Protein 8US1 (pdb70)

InterPro domains:
  IPR000184 Bacterial surface antigen (D15) [PF01103] (278-576)
  IPR010827 POTRA domain, BamA/TamA-like [PF07244] (190-249)
  IPR035243 TamA, POTRA domain 1 [PF17243] (29-101)
  IPR039910 Surface antigen D15-like [PTHR12815] (69-576)

Sequence (543 aa):
GSESQLSVRVTPANAALKANIEAYVGSLGERDEAALQRFRRNAEAQAEKAAQALGYFQAQIDSEVKDGKPPKLTLKVVPGEPVRLRQVNIQVLGEAASLESFRLPSGKQLKPGAKLNQGVYEDAKRLIQNQASRYGFFQGRFSTQRLSIDPRAGIADIDLVYDSGQRYTFGKVSFDGDSIIEEELLRRVPFKAGQPYDSELIAELNQNLQSSGYFEGVRVDAAPTQQAIPVAVRLEARKPRTGVGLGFSTDVGARARFFNWTRHWVNAEGHSLGFFESEISAPRQNVGAWYEIPLDPPLTDKLRFTSGYQFEDLVDTESKLLTLGGEWHSKRPDGWQRVVSLNWREEYKLGDDSGLSSFLPGIGYSLLETDNKVDPSHGYRLQFNVKGAKEGLLADADVLHVDAAKGLTSFAGGHRLLGRLQVGGIATNDYKSIPPSLRFFAGGDQSVRGYDYRTLSPENSDGDKIGGRYIAGSVEYQYPLAERWRLATFVDQGNAFNSLDFPSIKTGVGFGVRWVSPVGPLRLDLAHALDDDGGFRLHFSGPEL

Foldseek 3Di:
DAFEAEAEQEVVDDPQLRVLLDVQLDGLGRDFQVSVVVSQVVSQVSSCVSLVQQFQNPKDWDWDWDPDRHTYIYIYIYRPDGAWEAAEAAEEAAPVNVDDPLDQLDDDQRDGPGRNGPCSLVVRVCSNVVVLVQQALVVKDWPDFDWDFDNVVRYIHTHTYIYSHDFEWAAAEDEEEDFLADVVLLVLQPDDGPHTGGVVSLVVSLVQVVVLLQAPDKDWDWDCDDPHIYIYIYGYGDDQKDDKDWDAWLFFGTKIKDKIWGQADHNQGKIWIKMWMDTPFKTKIKIKIKGQDRNRRQWIKMWMWMWMWGDDQQKTKTDTKIKIWIWHADPQQKIKIKMWMWKMWMQQRNDTAIWIFIIKMKIKHWFFPDDQDTLWIKIWIKMWDWGDPVRGGPWTKIKIKIMWIWHADDPRKMKIKDKIKIAMDIPCVVNDQPVRFAFAEGDRFADLGHHRPQADADPVGGRGGARIMKIKMKIWDDDDVQKIKMWMKMKAGGHHDPVCRPIWIKTWIWMWGQDPRGIKIWIWIWTPDDDTDIDIIIGDGSD

Structure (mmCIF, N/CA/C/O backbone):
data_8US1
#
_entry.id   8US1
#
_cell.length_a   78.710
_cell.length_b   63.843
_cell.length_c   84.010
_cell.angle_alpha   90.000
_cell.angle_beta   108.550
_cell.angle_gamma   90.000
#
_symmetry.space_group_name_H-M   'P 1 21 1'
#
loop_
_entity.id
_entity.type
_entity.pdbx_description
1 polymer 'Translocation and assembly module subunit TamA'
2 non-polymer (HYDROXYETHYLOXY)TRI(ETHYLOXY)OCTANE
3 water water
#
loop_
_atom_site.group_PDB
_atom_site.id
_atom_site.type_symbol
_atom_site.label_atom_id
_atom_site.label_alt_id
_atom_site.label_comp_id
_atom_site.label_asym_id
_atom_site.label_entity_id
_atom_site.label_seq_id
_atom_site.pdbx_PDB_ins_code
_atom_site.Cartn_x
_atom_site.Cartn_y
_atom_site.Cartn_z
_atom_site.occupancy
_atom_site.B_iso_or_equiv
_atom_site.auth_seq_id
_atom_site.auth_comp_id
_atom_site.auth_asym_id
_atom_site.auth_atom_id
_atom_site.pdbx_PDB_model_num
ATOM 1 N N . GLY A 1 3 ? 279.046 5.324 49.231 1.00 104.22 23 GLY A N 1
ATOM 2 C CA . GLY A 1 3 ? 279.031 3.962 49.733 1.00 105.54 23 GLY A CA 1
ATOM 3 C C . GLY A 1 3 ? 279.295 3.935 51.226 1.00 103.02 23 GLY A C 1
ATOM 4 O O . GLY A 1 3 ? 278.391 4.227 52.012 1.00 101.13 23 GLY A O 1
ATOM 5 N N . SER A 1 4 ? 280.518 3.589 51.635 1.00 102.09 24 SER A N 1
ATOM 6 C CA . SER A 1 4 ? 281.607 3.185 50.740 1.00 91.01 24 SER A CA 1
ATOM 7 C C . SER A 1 4 ? 282.544 2.212 51.459 1.00 78.22 24 SER A C 1
ATOM 8 O O . SER A 1 4 ? 283.659 1.971 50.999 1.00 81.33 24 SER A O 1
ATOM 11 N N . GLU A 1 5 ? 282.084 1.661 52.580 1.00 59.26 25 GLU A N 1
ATOM 12 C CA . GLU A 1 5 ? 282.942 0.949 53.535 1.00 52.57 25 GLU A CA 1
ATOM 13 C C . GLU A 1 5 ? 283.759 -0.225 52.969 1.00 53.51 25 GLU A C 1
ATOM 14 O O . GLU A 1 5 ? 283.213 -1.155 52.373 1.00 52.04 25 GLU A O 1
ATOM 20 N N . SER A 1 6 ? 285.072 -0.174 53.195 1.00 47.89 26 SER A N 1
ATOM 21 C CA . SER A 1 6 ? 285.994 -1.215 52.741 1.00 48.86 26 SER A CA 1
ATOM 22 C C . SER A 1 6 ? 285.761 -2.542 53.453 1.00 48.05 26 SER A C 1
ATOM 23 O O . SER A 1 6 ? 285.512 -2.585 54.656 1.00 48.02 26 SER A O 1
ATOM 26 N N . GLN A 1 7 ? 285.875 -3.626 52.697 1.00 45.57 27 GLN A N 1
ATOM 27 C CA . GLN A 1 7 ? 285.497 -4.946 53.176 1.00 47.04 27 GLN A CA 1
ATOM 28 C C . GLN A 1 7 ? 286.642 -5.677 53.866 1.00 46.99 27 GLN A C 1
ATOM 29 O O . GLN A 1 7 ? 287.766 -5.707 53.377 1.00 52.21 27 GLN A O 1
ATOM 35 N N . LEU A 1 8 ? 286.341 -6.262 55.016 1.00 45.92 28 LEU A N 1
ATOM 36 C CA . LEU A 1 8 ? 287.310 -7.036 55.771 1.00 37.33 28 LEU A CA 1
ATOM 37 C C . LEU A 1 8 ? 286.910 -8.499 55.720 1.00 50.05 28 LEU A C 1
ATOM 38 O O . LEU A 1 8 ? 285.795 -8.860 56.097 1.00 57.62 28 LEU A O 1
ATOM 43 N N . SER A 1 9 ? 287.813 -9.345 55.244 1.00 53.51 29 SER A N 1
ATOM 44 C CA . SER A 1 9 ? 287.497 -10.759 55.120 1.00 56.03 29 SER A CA 1
ATOM 45 C C . SER A 1 9 ? 288.469 -11.603 55.933 1.00 49.30 29 SER A C 1
ATOM 46 O O . SER A 1 9 ? 289.676 -11.545 55.721 1.00 52.74 29 SER A O 1
ATOM 49 N N . VAL A 1 10 ? 287.942 -12.381 56.870 1.00 46.38 30 VAL A N 1
ATOM 50 C CA . VAL A 1 10 ? 288.785 -13.219 57.709 1.00 38.84 30 VAL A CA 1
ATOM 51 C C . VAL A 1 10 ? 288.564 -14.694 57.433 1.00 54.77 30 VAL A C 1
ATOM 52 O O . VAL A 1 10 ? 287.487 -15.234 57.696 1.00 56.78 30 VAL A O 1
ATOM 56 N N . ARG A 1 11 ? 289.595 -15.343 56.905 1.00 43.20 31 ARG A N 1
ATOM 57 C CA . ARG A 1 11 ? 289.502 -16.747 56.540 1.00 58.62 31 ARG A CA 1
ATOM 58 C C . ARG A 1 11 ? 290.409 -17.609 57.419 1.00 55.30 31 ARG A C 1
ATOM 59 O O . ARG A 1 11 ? 291.634 -17.486 57.390 1.00 62.17 31 ARG A O 1
ATOM 67 N N . VAL A 1 12 ? 289.788 -18.478 58.206 1.00 46.12 32 VAL A N 1
ATOM 68 C CA . VAL A 1 12 ? 290.509 -19.349 59.124 1.00 49.27 32 VAL A CA 1
ATOM 69 C C . VAL A 1 12 ? 290.515 -20.775 58.593 1.00 59.00 32 VAL A C 1
ATOM 70 O O . VAL A 1 12 ? 289.466 -21.311 58.239 1.00 69.00 32 VAL A O 1
ATOM 74 N N . THR A 1 13 ? 291.690 -21.394 58.536 1.00 63.99 33 THR A N 1
ATOM 75 C CA . THR A 1 13 ? 291.795 -22.747 57.991 1.00 75.44 33 THR A CA 1
ATOM 76 C C . THR A 1 13 ? 292.395 -23.734 58.994 1.00 70.63 33 THR A C 1
ATOM 77 O O . THR A 1 13 ? 293.571 -23.630 59.347 1.00 65.73 33 THR A O 1
ATOM 81 N N . PRO A 1 14 ? 291.584 -24.706 59.449 1.00 71.06 34 PRO A N 1
ATOM 82 C CA . PRO A 1 14 ? 290.172 -24.876 59.075 1.00 70.03 34 PRO A CA 1
ATOM 83 C C . PRO A 1 14 ? 289.239 -23.877 59.755 1.00 64.29 34 PRO A C 1
ATOM 84 O O . PRO A 1 14 ? 289.691 -23.023 60.517 1.00 65.94 34 PRO A O 1
ATOM 88 N N . ALA A 1 15 ? 287.947 -23.994 59.476 1.00 57.11 35 ALA A N 1
ATOM 89 C CA . ALA A 1 15 ? 286.967 -23.029 59.954 1.00 54.14 35 ALA A CA 1
ATOM 90 C C . ALA A 1 15 ? 286.921 -22.962 61.475 1.00 65.71 35 ALA A C 1
ATOM 91 O O . ALA A 1 15 ? 287.016 -23.980 62.158 1.00 79.93 35 ALA A O 1
ATOM 93 N N . ASN A 1 16 ? 286.781 -21.747 61.992 1.00 59.82 36 ASN A N 1
ATOM 94 C CA . ASN A 1 16 ? 286.632 -21.520 63.420 1.00 52.84 36 ASN A CA 1
ATOM 95 C C . ASN A 1 16 ? 285.849 -20.235 63.646 1.00 50.07 36 ASN A C 1
ATOM 96 O O . ASN A 1 16 ? 286.427 -19.146 63.717 1.00 52.23 36 ASN A O 1
ATOM 101 N N . ALA A 1 17 ? 284.531 -20.371 63.756 1.00 46.26 37 ALA A N 1
ATOM 102 C CA . ALA A 1 17 ? 283.644 -19.216 63.806 1.00 52.92 37 ALA A CA 1
ATOM 103 C C . ALA A 1 17 ? 283.968 -18.324 64.993 1.00 56.27 37 ALA A C 1
ATOM 104 O O . ALA A 1 17 ? 283.962 -17.099 64.877 1.00 57.28 37 ALA A O 1
ATOM 106 N N . ALA A 1 18 ? 284.256 -18.946 66.130 1.00 47.88 38 ALA A N 1
ATOM 107 C CA . ALA A 1 18 ? 284.613 -18.205 67.329 1.00 49.34 38 ALA A CA 1
ATOM 108 C C . ALA A 1 18 ? 285.818 -17.296 67.063 1.00 49.03 38 ALA A C 1
ATOM 109 O O . ALA A 1 18 ? 285.734 -16.069 67.192 1.00 54.41 38 ALA A O 1
ATOM 111 N N . LEU A 1 19 ? 286.926 -17.909 66.664 1.00 44.77 39 LEU A N 1
ATOM 112 C CA . LEU A 1 19 ? 288.141 -17.176 66.334 1.00 38.42 39 LEU A CA 1
ATOM 113 C C . LEU A 1 19 ? 287.909 -16.095 65.290 1.00 38.17 39 LEU A C 1
ATOM 114 O O . LEU A 1 19 ? 288.403 -14.979 65.425 1.00 33.87 39 LEU A O 1
ATOM 119 N N . LYS A 1 20 ? 287.156 -16.433 64.249 1.00 40.13 40 LYS A N 1
ATOM 120 C CA . LYS A 1 20 ? 286.856 -15.478 63.189 1.00 42.46 40 LYS A CA 1
ATOM 121 C C . LYS A 1 20 ? 286.153 -14.244 63.740 1.00 38.98 40 LYS A C 1
ATOM 122 O O . LYS A 1 20 ? 286.636 -13.133 63.568 1.00 37.99 40 LYS A O 1
ATOM 128 N N . ALA A 1 21 ? 285.029 -14.446 64.418 1.00 41.77 41 ALA A N 1
ATOM 129 C CA . ALA A 1 21 ? 284.254 -13.334 64.968 1.00 42.77 41 ALA A CA 1
ATOM 130 C C . ALA A 1 21 ? 285.085 -12.514 65.948 1.00 43.17 41 ALA A C 1
ATOM 131 O O . ALA A 1 21 ? 284.954 -11.283 66.012 1.00 42.66 41 ALA A O 1
ATOM 133 N N . ASN A 1 22 ? 285.942 -13.195 66.705 1.00 30.86 42 ASN A N 1
ATOM 134 C CA . ASN A 1 22 ? 286.780 -12.497 67.659 1.00 29.43 42 ASN A CA 1
ATOM 135 C C . ASN A 1 22 ? 287.741 -11.580 66.930 1.00 28.80 42 ASN A C 1
ATOM 136 O O . ASN A 1 22 ? 287.881 -10.410 67.293 1.00 28.68 42 ASN A O 1
ATOM 141 N N . ILE A 1 23 ? 288.389 -12.113 65.895 1.00 28.84 43 ILE A N 1
ATOM 142 C CA . ILE A 1 23 ? 289.309 -11.324 65.082 1.00 28.61 43 ILE A CA 1
ATOM 143 C C . ILE A 1 23 ? 288.584 -10.138 64.459 1.00 44.05 43 ILE A C 1
ATOM 144 O O . ILE A 1 23 ? 289.114 -9.031 64.402 1.00 44.11 43 ILE A O 1
ATOM 149 N N . GLU A 1 24 ? 287.356 -10.371 64.014 1.00 46.19 44 GLU A N 1
ATOM 150 C CA . GLU A 1 24 ? 286.567 -9.324 63.380 1.00 50.36 44 GLU A CA 1
ATOM 151 C C . GLU A 1 24 ? 286.248 -8.211 64.374 1.00 36.25 44 GLU A C 1
ATOM 152 O O . GLU A 1 24 ? 286.303 -7.031 64.025 1.00 35.39 44 GLU A O 1
ATOM 158 N N . ALA A 1 25 ? 285.941 -8.577 65.614 1.00 37.03 45 ALA A N 1
ATOM 159 C CA . ALA A 1 25 ? 285.653 -7.571 66.634 1.00 39.00 45 ALA A CA 1
ATOM 160 C C . ALA A 1 25 ? 286.918 -6.817 67.072 1.00 38.96 45 ALA A C 1
ATOM 161 O O . ALA A 1 25 ? 286.871 -5.613 67.336 1.00 36.26 45 ALA A O 1
ATOM 163 N N . TYR A 1 26 ? 288.044 -7.524 67.144 1.00 33.73 46 TYR A N 1
ATOM 164 C CA . TYR A 1 26 ? 289.303 -6.920 67.589 1.00 38.80 46 TYR A CA 1
ATOM 165 C C . TYR A 1 26 ? 289.897 -5.967 66.549 1.00 34.51 46 TYR A C 1
ATOM 166 O O . TYR A 1 26 ? 290.390 -4.896 66.894 1.00 33.34 46 TYR A O 1
ATOM 175 N N . VAL A 1 27 ? 289.852 -6.370 65.283 1.00 36.65 47 VAL A N 1
ATOM 176 C CA . VAL A 1 27 ? 290.343 -5.555 64.180 1.00 32.44 47 VAL A CA 1
ATOM 177 C C . VAL A 1 27 ? 289.487 -4.311 64.005 1.00 44.91 47 VAL A C 1
ATOM 178 O O . 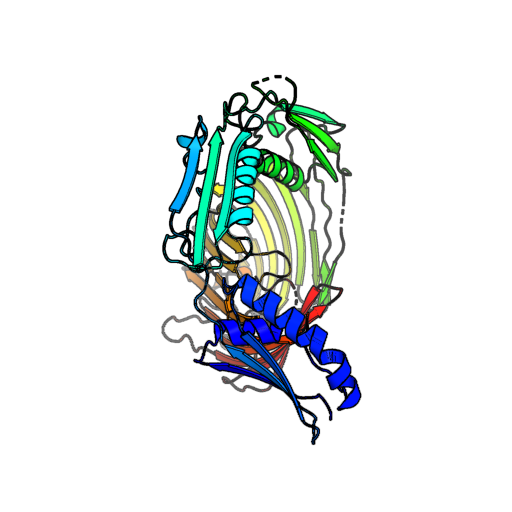VAL A 1 27 ? 289.994 -3.211 63.771 1.00 52.57 47 VAL A O 1
ATOM 182 N N . GLY A 1 28 ? 288.178 -4.500 64.127 1.00 47.74 48 GLY A N 1
ATOM 183 C CA . GLY A 1 28 ? 287.232 -3.408 64.029 1.00 46.09 48 GLY A CA 1
ATOM 184 C C . GLY A 1 28 ? 286.793 -3.163 62.603 1.00 41.47 48 GLY A C 1
ATOM 185 O O . GLY A 1 28 ? 286.926 -4.030 61.744 1.00 50.42 48 GLY A O 1
ATOM 186 N N . SER A 1 29 ? 286.268 -1.970 62.356 1.00 38.16 49 SER A N 1
ATOM 187 C CA . SER A 1 29 ? 285.831 -1.581 61.026 1.00 36.47 49 SER A CA 1
ATOM 188 C C . SER A 1 29 ? 286.977 -0.963 60.239 1.00 42.42 49 SER A C 1
ATOM 189 O O . SER A 1 29 ? 287.726 -0.135 60.762 1.00 40.45 49 SER A O 1
ATOM 192 N N . LEU A 1 30 ? 287.109 -1.365 58.978 1.00 40.91 50 LEU A N 1
ATOM 193 C CA . LEU A 1 30 ? 288.141 -0.814 58.110 1.00 35.08 50 LEU A CA 1
ATOM 194 C C . LEU A 1 30 ? 287.856 0.640 57.766 1.00 38.58 50 LEU A C 1
ATOM 195 O O . LEU A 1 30 ? 288.780 1.434 57.585 1.00 45.14 50 LEU A O 1
ATOM 200 N N . GLY A 1 31 ? 286.575 0.983 57.681 1.00 38.14 51 GLY A N 1
ATOM 201 C CA . GLY A 1 31 ? 286.170 2.330 57.338 1.00 40.02 51 GLY A CA 1
ATOM 202 C C . GLY A 1 31 ? 286.131 2.515 55.836 1.00 49.06 51 GLY A C 1
ATOM 203 O O . GLY A 1 31 ? 285.916 1.562 55.087 1.00 49.25 51 GLY A O 1
ATOM 204 N N . GLU A 1 32 ? 286.338 3.745 55.386 1.00 45.33 52 GLU A N 1
ATOM 205 C CA . GLU A 1 32 ? 286.345 4.027 53.958 1.00 46.19 52 GLU A CA 1
ATOM 206 C C . GLU A 1 32 ? 287.779 4.262 53.483 1.00 44.68 52 GLU A C 1
ATOM 207 O O . GLU A 1 32 ? 288.074 5.238 52.787 1.00 45.61 52 GLU A O 1
ATOM 213 N N . ARG A 1 33 ? 288.663 3.346 53.870 1.00 41.35 53 ARG A N 1
ATOM 214 C CA . ARG A 1 33 ? 290.080 3.400 53.500 1.00 42.92 53 ARG A CA 1
ATOM 215 C C . ARG A 1 33 ? 290.360 2.848 52.095 1.00 41.60 53 ARG A C 1
ATOM 216 O O . ARG A 1 33 ? 289.890 1.762 51.743 1.00 41.38 53 ARG A O 1
ATOM 224 N N . ASP A 1 34 ? 291.140 3.583 51.305 1.00 45.09 54 ASP A N 1
ATOM 225 C CA . ASP A 1 34 ? 291.552 3.093 49.994 1.00 42.00 54 ASP A CA 1
ATOM 226 C C . ASP A 1 34 ? 292.727 2.119 50.123 1.00 46.33 54 ASP A C 1
ATOM 227 O O . ASP A 1 34 ? 293.134 1.783 51.243 1.00 45.17 54 ASP A O 1
ATOM 232 N N . GLU A 1 35 ? 293.279 1.678 48.989 1.00 41.11 55 GLU A N 1
ATOM 233 C CA . GLU A 1 35 ? 294.331 0.659 49.013 1.00 45.02 55 GLU A CA 1
ATOM 234 C C . GLU A 1 35 ? 295.524 1.083 49.859 1.00 47.96 55 GLU A C 1
ATOM 235 O O . GLU A 1 35 ? 295.911 0.349 50.761 1.00 40.37 55 GLU A O 1
ATOM 241 N N . ALA A 1 36 ? 296.101 2.247 49.574 1.00 42.09 56 ALA A N 1
ATOM 242 C CA . ALA A 1 36 ? 297.257 2.714 50.332 1.00 53.17 56 ALA A CA 1
ATOM 243 C C . ALA A 1 36 ? 296.986 2.675 51.836 1.00 46.37 56 ALA A C 1
ATOM 244 O O . ALA A 1 36 ? 297.736 2.077 52.621 1.00 52.22 56 ALA A O 1
ATOM 246 N N . ALA A 1 37 ? 295.858 3.273 52.197 1.00 42.43 57 ALA A N 1
ATOM 247 C CA . ALA A 1 37 ? 295.417 3.371 53.572 1.00 39.60 57 ALA A CA 1
ATOM 248 C C . ALA A 1 37 ? 295.213 1.985 54.177 1.00 38.15 57 ALA A C 1
ATOM 249 O O . ALA A 1 37 ? 295.448 1.785 55.368 1.00 37.68 57 ALA A O 1
ATOM 251 N N . LEU A 1 38 ? 294.762 1.030 53.370 1.00 37.73 58 LEU A N 1
ATOM 252 C CA . LEU A 1 38 ? 294.626 -0.333 53.861 1.00 42.03 58 LEU A CA 1
ATOM 253 C C . LEU A 1 38 ? 296.008 -0.934 54.093 1.00 48.74 58 LEU A C 1
ATOM 254 O O . LEU A 1 38 ? 296.213 -1.724 55.017 1.00 53.09 58 LEU A O 1
ATOM 259 N N . GLN A 1 39 ? 296.958 -0.526 53.263 1.00 39.03 59 GLN A N 1
ATOM 260 C CA . GLN A 1 39 ? 298.318 -1.037 53.325 1.00 40.51 59 GLN A CA 1
ATOM 261 C C . GLN A 1 39 ? 299.005 -0.555 54.594 1.00 40.69 59 GLN A C 1
ATOM 262 O O . GLN A 1 39 ? 299.725 -1.318 55.236 1.00 49.73 59 GLN A O 1
ATOM 268 N N . ARG A 1 40 ? 298.774 0.698 54.970 1.00 40.71 60 ARG A N 1
ATOM 269 C CA . ARG A 1 40 ? 299.320 1.189 56.229 1.00 41.32 60 ARG A CA 1
ATOM 270 C C . ARG A 1 40 ? 298.686 0.469 57.411 1.00 56.27 60 ARG A C 1
ATOM 271 O O . ARG A 1 40 ? 299.295 0.340 58.472 1.00 61.01 60 ARG A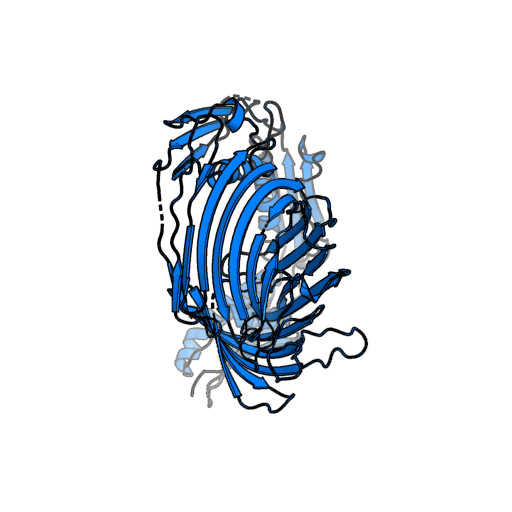 O 1
ATOM 279 N N . PHE A 1 41 ? 297.450 0.021 57.220 1.00 43.55 61 PHE A N 1
ATOM 280 C CA . PHE A 1 41 ? 296.646 -0.551 58.292 1.00 47.17 61 PHE A CA 1
ATOM 281 C C . PHE A 1 41 ? 296.981 -2.016 58.577 1.00 49.73 61 PHE A C 1
ATOM 282 O O . PHE A 1 41 ? 296.553 -2.565 59.589 1.00 51.20 61 PHE A O 1
ATOM 290 N N . ARG A 1 42 ? 297.752 -2.644 57.694 1.00 45.92 62 ARG A N 1
ATOM 291 C CA . ARG A 1 42 ? 297.984 -4.087 57.773 1.00 47.83 62 ARG A CA 1
ATOM 292 C C . ARG A 1 42 ? 298.658 -4.544 59.062 1.00 48.85 62 ARG A C 1
ATOM 293 O O . ARG A 1 42 ? 298.289 -5.575 59.626 1.00 51.78 62 ARG A O 1
ATOM 301 N N . ARG A 1 43 ? 299.644 -3.789 59.529 1.00 50.62 63 ARG A N 1
ATOM 302 C CA . ARG A 1 43 ? 300.380 -4.208 60.711 1.00 50.51 63 ARG A CA 1
ATOM 303 C C . ARG A 1 43 ? 299.455 -4.138 61.926 1.00 55.79 63 ARG A C 1
ATOM 304 O O . ARG A 1 43 ? 299.492 -5.010 62.799 1.00 55.40 63 ARG A O 1
ATOM 312 N N . ASN A 1 44 ? 298.596 -3.123 61.958 1.00 54.21 64 ASN A N 1
ATOM 313 C CA . ASN A 1 44 ? 297.603 -3.014 63.013 1.00 50.24 64 ASN A CA 1
ATOM 314 C C . ASN A 1 44 ? 296.636 -4.190 62.952 1.00 40.30 64 ASN A C 1
ATOM 315 O O . ASN A 1 44 ? 296.260 -4.748 63.977 1.00 36.95 64 ASN A O 1
ATOM 320 N N . ALA A 1 45 ? 296.251 -4.561 61.734 1.00 40.30 65 ALA A N 1
ATOM 321 C CA . ALA A 1 45 ? 295.298 -5.640 61.509 1.00 39.78 65 ALA A CA 1
ATOM 322 C C . ALA A 1 45 ? 295.837 -6.973 62.008 1.00 40.39 65 ALA A C 1
ATOM 323 O O . ALA A 1 45 ? 295.138 -7.697 62.726 1.00 38.01 65 ALA A O 1
ATOM 325 N N . GLU A 1 46 ? 297.072 -7.293 61.626 1.00 34.12 66 GLU A N 1
ATOM 326 C CA . GLU A 1 46 ? 297.721 -8.519 62.082 1.00 33.34 66 GLU A CA 1
ATOM 327 C C . GLU A 1 46 ? 297.951 -8.493 63.593 1.00 39.55 66 GLU A C 1
ATOM 328 O O . GLU A 1 46 ? 297.791 -9.517 64.266 1.00 38.59 66 GLU A O 1
ATOM 334 N N . ALA A 1 47 ? 298.318 -7.330 64.128 1.00 33.36 67 ALA A N 1
ATOM 335 C CA . ALA A 1 47 ? 298.509 -7.195 65.576 1.00 36.06 67 ALA A CA 1
ATOM 336 C C . ALA A 1 47 ? 297.227 -7.525 66.347 1.00 32.80 67 ALA A C 1
ATOM 337 O O . ALA A 1 47 ? 297.208 -8.386 67.234 1.00 32.96 67 ALA A O 1
ATOM 339 N N . GLN A 1 48 ? 296.162 -6.819 65.991 1.00 32.56 68 GLN A N 1
ATOM 340 C CA . GLN A 1 48 ? 294.844 -7.035 66.561 1.00 36.61 68 GLN A CA 1
ATOM 341 C C . GLN A 1 48 ? 294.403 -8.491 66.425 1.00 35.79 68 GLN A C 1
ATOM 342 O O . GLN A 1 48 ? 293.944 -9.103 67.395 1.00 28.14 68 GLN A O 1
ATOM 348 N N . ALA A 1 49 ? 294.564 -9.050 65.232 1.00 28.94 69 ALA A N 1
ATOM 349 C CA . ALA A 1 49 ? 294.215 -10.444 65.011 1.00 28.78 69 ALA A CA 1
ATOM 350 C C . ALA A 1 49 ? 294.979 -11.355 65.969 1.00 42.88 69 ALA A C 1
ATOM 351 O O . ALA A 1 49 ? 294.420 -12.323 66.486 1.00 31.53 69 ALA A O 1
ATOM 353 N N . GLU A 1 50 ? 296.249 -11.029 66.205 1.00 29.90 70 GLU A N 1
ATOM 354 C CA . GLU A 1 50 ? 296.948 -11.965 67.077 1.00 30.41 70 GLU A CA 1
ATOM 355 C C . GLU A 1 50 ? 296.592 -11.738 68.530 1.00 30.87 70 GLU A C 1
ATOM 356 O O . GLU A 1 50 ? 296.352 -12.690 69.270 1.00 29.17 70 GLU A O 1
ATOM 362 N N . LYS A 1 51 ? 296.233 -10.535 68.964 1.00 29.31 71 LYS A N 1
ATOM 363 C CA . LYS A 1 51 ? 295.645 -10.359 70.285 1.00 28.83 71 LYS A CA 1
ATOM 364 C C . LYS A 1 51 ? 294.381 -11.214 70.417 1.00 37.01 71 LYS A C 1
ATOM 365 O O . LYS A 1 51 ? 294.202 -11.944 71.403 1.00 35.99 71 LYS A O 1
ATOM 371 N N . ALA A 1 52 ? 293.530 -11.144 69.398 1.00 30.58 72 ALA A N 1
ATOM 372 C CA . ALA A 1 52 ? 292.268 -11.871 69.379 1.00 32.32 72 ALA A CA 1
ATOM 373 C C . ALA A 1 52 ? 292.486 -13.369 69.459 1.00 28.97 72 ALA A C 1
ATOM 374 O O . ALA A 1 52 ? 291.732 -14.079 70.122 1.00 35.96 72 ALA A O 1
ATOM 376 N N . ALA A 1 53 ? 293.521 -13.845 68.780 1.00 27.39 73 ALA A N 1
ATOM 377 C CA . ALA A 1 53 ? 293.886 -15.252 68.842 1.00 30.24 73 ALA A CA 1
ATOM 378 C C . ALA A 1 53 ? 294.347 -15.626 70.245 1.00 35.62 73 ALA A C 1
ATOM 379 O O . ALA A 1 53 ? 293.940 -16.650 70.795 1.00 28.79 73 ALA A O 1
ATOM 381 N N . GLN A 1 54 ? 295.194 -14.777 70.818 1.00 36.62 74 GLN A N 1
ATOM 382 C CA . GLN A 1 54 ? 295.744 -15.017 72.143 1.00 35.17 74 GLN A CA 1
ATOM 383 C C . GLN A 1 54 ? 294.662 -15.050 73.211 1.00 44.74 74 GLN A C 1
ATOM 384 O O . GLN A 1 54 ? 294.798 -15.754 74.211 1.00 49.61 74 GLN A O 1
ATOM 390 N N . ALA A 1 55 ? 293.589 -14.292 73.011 1.00 48.06 75 ALA A N 1
ATOM 391 C CA . ALA A 1 55 ? 292.515 -14.271 73.998 1.00 26.40 75 ALA A CA 1
ATOM 392 C C . ALA A 1 55 ? 291.728 -15.585 74.012 1.00 35.94 75 ALA A C 1
ATOM 393 O O . ALA A 1 55 ? 291.038 -15.889 74.985 1.00 35.91 75 ALA A O 1
ATOM 395 N N . LEU A 1 56 ? 291.835 -16.369 72.942 1.00 26.32 76 LEU A N 1
ATOM 396 C CA . LEU A 1 56 ? 291.093 -17.623 72.860 1.00 26.67 76 LEU A CA 1
ATOM 397 C C . LEU A 1 56 ? 292.003 -18.827 73.047 1.00 31.42 76 LEU A C 1
ATOM 398 O O . LEU A 1 56 ? 291.577 -19.966 72.887 1.00 34.97 76 LEU A O 1
ATOM 403 N N . GLY A 1 57 ? 293.260 -18.570 73.379 1.00 31.32 77 GLY A N 1
ATOM 404 C CA . GLY A 1 57 ? 294.193 -19.640 73.678 1.00 33.44 77 GLY A CA 1
ATOM 405 C C . GLY A 1 57 ? 295.172 -20.007 72.576 1.00 33.99 77 GLY A C 1
ATOM 406 O O . GLY A 1 57 ? 296.072 -20.811 72.797 1.00 35.32 77 GLY A O 1
ATOM 407 N N . TYR A 1 58 ? 295.004 -19.435 71.390 1.00 39.16 78 TYR A N 1
ATOM 408 C CA . TYR A 1 58 ? 295.903 -19.747 70.287 1.00 40.13 78 TYR A CA 1
ATOM 409 C C . TYR A 1 58 ? 297.126 -18.841 70.327 1.00 43.72 78 TYR A C 1
ATOM 410 O O . TYR A 1 58 ? 297.046 -17.655 70.022 1.00 52.60 78 TYR A O 1
ATOM 419 N N . PHE A 1 59 ? 298.263 -19.407 70.705 1.00 35.44 79 PHE A N 1
ATOM 420 C CA . PHE A 1 59 ? 299.494 -18.630 70.808 1.00 43.94 79 PHE A CA 1
ATOM 421 C C . PHE A 1 59 ? 300.461 -18.907 69.659 1.00 52.40 79 PHE A C 1
ATOM 422 O O . PHE A 1 59 ? 301.515 -18.285 69.565 1.00 56.35 79 PHE A O 1
ATOM 430 N N . GLN A 1 60 ? 300.095 -19.845 68.791 1.00 57.99 80 GLN A N 1
ATOM 431 C CA . GLN A 1 60 ? 300.907 -20.195 67.632 1.00 57.14 80 GLN A CA 1
ATOM 432 C C . GLN A 1 60 ? 300.125 -20.000 66.341 1.00 50.14 80 GLN A C 1
ATOM 433 O O . GLN A 1 60 ? 300.233 -20.796 65.407 1.00 54.08 80 GLN A O 1
ATOM 439 N N . ALA A 1 61 ? 299.323 -18.946 66.296 1.00 41.41 81 ALA A N 1
ATOM 440 C CA . ALA A 1 61 ? 298.548 -18.655 65.103 1.00 43.47 81 ALA A CA 1
ATOM 441 C C . ALA A 1 61 ? 299.410 -17.979 64.049 1.00 57.34 81 ALA A C 1
ATOM 442 O O . ALA A 1 61 ? 300.026 -16.945 64.306 1.00 66.39 81 ALA A O 1
ATOM 444 N N . GLN A 1 62 ? 299.461 -18.572 62.865 1.00 59.59 82 GLN A N 1
ATOM 445 C CA . GLN A 1 62 ? 300.067 -17.979 61.683 1.00 59.85 82 GLN A CA 1
ATOM 446 C C . GLN A 1 62 ? 299.126 -16.927 61.110 1.00 53.65 82 GLN A C 1
ATOM 447 O O . GLN A 1 62 ? 298.006 -17.242 60.710 1.00 53.31 82 GLN A O 1
ATOM 453 N N . ILE A 1 63 ? 299.500 -15.652 61.120 1.00 49.80 83 ILE A N 1
ATOM 454 C CA . ILE A 1 63 ? 298.633 -14.599 60.602 1.00 43.70 83 ILE A CA 1
ATOM 455 C C . ILE A 1 63 ? 299.253 -13.792 59.470 1.00 44.07 83 ILE A C 1
ATOM 456 O O . ILE A 1 63 ? 300.273 -13.131 59.654 1.00 53.56 83 ILE A O 1
ATOM 461 N N . ASP A 1 64 ? 298.612 -13.820 58.309 1.00 45.37 84 ASP A N 1
ATOM 462 C CA . ASP A 1 64 ? 299.086 -13.068 57.149 1.00 53.50 84 ASP A CA 1
ATOM 463 C C . ASP A 1 64 ? 297.976 -12.174 56.590 1.00 47.93 84 ASP A C 1
ATOM 464 O O . ASP A 1 64 ? 296.802 -12.410 56.860 1.00 49.48 84 ASP A O 1
ATOM 469 N N . SER A 1 65 ? 298.338 -11.146 55.824 1.00 48.30 85 SER A N 1
ATOM 470 C CA . SER A 1 65 ? 297.341 -10.197 55.322 1.00 48.17 85 SER A CA 1
ATOM 471 C C . SER A 1 65 ? 297.536 -9.821 53.853 1.00 55.49 85 SER A C 1
ATOM 472 O O . SER A 1 65 ? 298.628 -9.427 53.437 1.00 59.47 85 SER A O 1
ATOM 475 N N . GLU A 1 66 ? 296.461 -9.938 53.078 1.00 58.19 86 GLU A N 1
ATOM 476 C CA . GLU A 1 66 ? 296.386 -9.549 51.673 1.00 59.23 86 GLU A CA 1
ATOM 477 C C . GLU A 1 66 ? 295.621 -8.244 51.504 1.00 49.73 86 GLU A C 1
ATOM 478 O O . GLU A 1 66 ? 294.699 -7.963 52.256 1.00 58.46 86 GLU A O 1
ATOM 484 N N . VAL A 1 67 ? 296.015 -7.395 50.563 1.00 49.17 87 VAL A N 1
ATOM 485 C CA . VAL A 1 67 ? 295.210 -6.232 50.211 1.00 42.51 87 VAL A CA 1
ATOM 486 C C . VAL A 1 67 ? 294.878 -6.247 48.724 1.00 59.51 87 VAL A C 1
ATOM 487 O O . VAL A 1 67 ? 295.757 -6.432 47.876 1.00 65.39 87 VAL A O 1
ATOM 491 N N . LYS A 1 68 ? 293.597 -6.070 48.423 1.00 56.48 88 LYS A N 1
ATOM 492 C CA . LYS A 1 68 ? 293.115 -6.091 47.052 1.00 56.13 88 LYS A CA 1
ATOM 493 C C . LYS A 1 68 ? 292.232 -4.883 46.779 1.00 65.32 88 LYS A C 1
ATOM 494 O O . LYS A 1 68 ? 291.180 -4.723 47.396 1.00 75.61 88 LYS A O 1
ATOM 500 N N . ASP A 1 69 ? 292.660 -4.031 45.854 1.00 60.52 89 ASP A N 1
ATOM 501 C CA . ASP A 1 69 ? 291.858 -2.874 45.480 1.00 54.88 89 ASP A CA 1
ATOM 502 C C . ASP A 1 69 ? 290.625 -3.343 44.724 1.00 52.70 89 ASP A C 1
ATOM 503 O O . ASP A 1 69 ? 290.647 -4.402 44.102 1.00 55.10 89 ASP A O 1
ATOM 508 N N . GLY A 1 70 ? 289.549 -2.563 44.799 1.00 50.89 90 GLY A N 1
ATOM 509 C CA . GLY A 1 70 ? 288.299 -2.911 44.152 1.00 50.35 90 GLY A CA 1
ATOM 510 C C . GLY A 1 70 ? 287.177 -1.975 44.547 1.00 56.59 90 GLY A C 1
ATOM 511 O O . GLY A 1 70 ? 287.425 -0.844 44.964 1.00 56.96 90 GLY A O 1
ATOM 512 N N . LYS A 1 71 ? 285.941 -2.455 44.428 1.00 57.97 91 LYS A N 1
ATOM 513 C CA . LYS A 1 71 ? 284.763 -1.653 44.743 1.00 58.04 91 LYS A CA 1
ATOM 514 C C . LYS A 1 71 ? 283.803 -2.377 45.679 1.00 58.71 91 LYS A C 1
ATOM 515 O O . LYS A 1 71 ? 282.844 -3.005 45.230 1.00 61.98 91 LYS A O 1
ATOM 521 N N . PRO A 1 72 ? 284.042 -2.275 46.989 1.00 50.15 92 PRO A N 1
ATOM 522 C CA . PRO A 1 72 ? 285.111 -1.505 47.623 1.00 52.48 92 PRO A CA 1
ATOM 523 C C . PRO A 1 72 ? 286.410 -2.300 47.737 1.00 50.90 92 PRO A C 1
ATOM 524 O O . PRO A 1 72 ? 286.434 -3.481 47.383 1.00 53.72 92 PRO A O 1
ATOM 528 N N . PRO A 1 73 ? 287.486 -1.657 48.215 1.00 46.59 93 PRO A N 1
ATOM 529 C CA . PRO A 1 73 ? 288.723 -2.371 48.537 1.00 47.67 93 PRO A CA 1
ATOM 530 C C . PRO A 1 73 ? 288.512 -3.438 49.610 1.00 49.17 93 PRO A C 1
ATOM 531 O O . PRO A 1 73 ? 287.523 -3.395 50.347 1.00 41.38 93 PRO A O 1
ATOM 535 N N . LYS A 1 74 ? 289.453 -4.373 49.697 1.00 46.02 94 LYS A N 1
ATOM 536 C CA . LYS A 1 74 ? 289.337 -5.513 50.591 1.00 43.63 94 LYS A CA 1
ATOM 537 C C . LYS A 1 74 ? 290.669 -5.844 51.256 1.00 54.75 94 LYS A C 1
ATOM 538 O O . LYS A 1 74 ? 291.677 -6.073 50.581 1.00 57.12 94 LYS A O 1
ATOM 544 N N . LEU A 1 75 ? 290.665 -5.854 52.586 1.00 54.18 95 LEU A N 1
ATOM 545 C CA . LEU A 1 75 ? 291.802 -6.335 53.362 1.00 36.85 95 LEU A CA 1
ATOM 546 C C . LEU A 1 75 ? 291.457 -7.718 53.878 1.00 36.97 95 LEU A C 1
ATOM 547 O O . LEU A 1 75 ? 290.600 -7.868 54.739 1.00 50.99 95 LEU A O 1
ATOM 552 N N . THR A 1 76 ? 292.113 -8.731 53.334 1.00 38.49 96 THR A N 1
ATOM 553 C CA . THR A 1 76 ? 291.861 -10.103 53.742 1.00 49.06 96 THR A CA 1
ATOM 554 C C . THR A 1 76 ? 292.860 -10.541 54.804 1.00 39.33 96 THR A C 1
ATOM 555 O O . THR A 1 76 ? 294.065 -10.343 54.652 1.00 39.02 96 THR A O 1
ATOM 559 N N . LEU A 1 77 ? 292.360 -11.130 55.881 1.00 36.98 97 LEU A N 1
ATOM 560 C CA . LEU A 1 77 ? 293.237 -11.761 56.855 1.00 37.48 97 LEU A CA 1
ATOM 561 C C . LEU A 1 77 ? 293.177 -13.265 56.698 1.00 48.29 97 LEU A C 1
ATOM 562 O O . LEU A 1 77 ? 292.105 -13.867 56.760 1.00 57.20 97 LEU A O 1
ATOM 567 N N . LYS A 1 78 ? 294.336 -13.863 56.471 1.00 53.41 98 LYS A N 1
ATOM 568 C CA . LYS A 1 78 ? 294.321 -15.314 56.483 1.00 62.50 98 LYS A CA 1
ATOM 569 C C . LYS A 1 78 ? 295.092 -15.794 57.709 1.00 61.61 98 LYS A C 1
ATOM 570 O O . LYS A 1 78 ? 296.204 -15.330 57.969 1.00 61.86 98 LYS A O 1
ATOM 576 N N . VAL A 1 79 ? 294.495 -16.798 58.342 1.00 41.07 99 VAL A N 1
ATOM 577 C CA . VAL A 1 79 ? 295.031 -17.252 59.618 1.00 47.91 99 VAL A CA 1
ATOM 578 C C . VAL A 1 79 ? 294.922 -18.762 59.828 1.00 48.40 99 VAL A C 1
ATOM 579 O O . VAL A 1 79 ? 293.856 -19.361 59.650 1.00 50.00 99 VAL A O 1
ATOM 583 N N . VAL A 1 80 ? 296.055 -19.364 60.187 1.00 46.46 100 VAL A N 1
ATOM 584 C CA . VAL A 1 80 ? 296.109 -20.758 60.618 1.00 54.84 100 VAL A CA 1
ATOM 585 C C . VAL A 1 80 ? 296.228 -20.790 62.130 1.00 42.89 100 VAL A C 1
ATOM 586 O O . VAL A 1 80 ? 297.273 -20.434 62.674 1.00 42.64 100 VAL A O 1
ATOM 590 N N . PRO A 1 81 ? 295.165 -21.237 62.810 1.00 52.76 101 PRO A N 1
ATOM 591 C CA . PRO A 1 81 ? 295.056 -21.107 64.267 1.00 44.14 101 PRO A CA 1
ATOM 592 C C . PRO A 1 81 ? 296.197 -21.799 64.984 1.00 51.01 101 PRO A C 1
ATOM 593 O O . PRO A 1 81 ? 296.833 -21.202 65.850 1.00 52.85 101 PRO A O 1
ATOM 597 N N . GLY A 1 82 ? 296.456 -23.047 64.605 1.00 57.57 102 GLY A N 1
ATOM 598 C CA . GLY A 1 82 ? 297.390 -23.888 65.328 1.00 57.82 102 GLY A CA 1
ATOM 599 C C . GLY A 1 82 ? 296.695 -24.407 66.567 1.00 54.99 102 GLY A C 1
ATOM 600 O O . GLY A 1 82 ? 295.643 -23.903 66.949 1.00 55.41 102 GLY A O 1
ATOM 601 N N . GLU A 1 83 ? 297.260 -25.418 67.207 1.00 57.99 103 GLU A N 1
ATOM 602 C CA . GLU A 1 83 ? 296.546 -25.900 68.373 1.00 63.60 103 GLU A CA 1
ATOM 603 C C . GLU A 1 83 ? 296.796 -24.969 69.548 1.00 49.96 103 GLU A C 1
ATOM 604 O O . GLU A 1 83 ? 297.923 -24.546 69.793 1.00 47.75 103 GLU A O 1
ATOM 610 N N . PRO A 1 84 ? 295.705 -24.699 70.274 1.00 40.32 104 PRO A N 1
ATOM 611 C CA . PRO A 1 84 ? 295.676 -23.710 71.354 1.00 46.82 104 PRO A CA 1
ATOM 612 C C . PRO A 1 84 ? 296.236 -24.228 72.680 1.00 39.19 104 PRO A C 1
ATOM 613 O O . PRO A 1 84 ? 296.551 -25.412 72.819 1.00 30.43 104 PRO A O 1
ATOM 617 N N . VAL A 1 85 ? 296.345 -23.331 73.650 1.00 29.21 105 VAL A N 1
ATOM 618 C CA . VAL A 1 85 ? 296.798 -23.692 74.977 1.00 27.54 105 VAL A CA 1
ATOM 619 C C . VAL A 1 85 ? 295.626 -24.186 75.820 1.00 34.19 105 VAL A C 1
ATOM 620 O O . VAL A 1 85 ? 294.592 -23.518 75.915 1.00 30.93 105 VAL A O 1
ATOM 624 N N . ARG A 1 86 ? 295.783 -25.364 76.414 1.00 30.06 106 ARG A N 1
ATOM 625 C CA . ARG A 1 86 ? 294.730 -25.926 77.238 1.00 33.79 106 ARG A CA 1
ATOM 626 C C . ARG A 1 86 ? 295.201 -26.135 78.671 1.00 41.09 106 ARG A C 1
ATOM 627 O O . ARG A 1 86 ? 296.353 -26.524 78.918 1.00 41.01 106 ARG A O 1
ATOM 635 N N . LEU A 1 87 ? 294.293 -25.868 79.607 1.00 36.80 107 LEU A N 1
ATOM 636 C CA . LEU A 1 87 ? 294.729 -26.162 80.962 1.00 34.22 107 LEU A CA 1
ATOM 637 C C . LEU A 1 87 ? 294.802 -27.672 81.139 1.00 34.82 107 LEU A C 1
ATOM 638 O O . LEU A 1 87 ? 293.819 -28.377 80.882 1.00 35.05 107 LEU A O 1
ATOM 643 N N . ARG A 1 88 ? 295.943 -27.997 81.746 1.00 24.44 108 ARG A N 1
ATOM 644 C CA . ARG A 1 88 ? 296.226 -29.361 82.186 1.00 29.34 108 ARG A CA 1
ATOM 645 C C . ARG A 1 88 ? 295.935 -29.489 83.681 1.00 34.97 108 ARG A C 1
ATOM 646 O O . ARG A 1 88 ? 294.949 -30.095 84.082 1.00 40.50 108 ARG A O 1
ATOM 654 N N . GLN A 1 89 ? 296.800 -28.904 84.501 1.00 35.11 109 GLN A N 1
ATOM 655 C CA . GLN A 1 89 ? 296.591 -28.882 85.942 1.00 39.86 109 GLN A CA 1
ATOM 656 C C . GLN A 1 89 ? 295.860 -27.612 86.353 1.00 36.01 109 GLN A C 1
ATOM 657 O O . GLN A 1 89 ? 296.224 -26.506 85.950 1.00 31.44 109 GLN A O 1
ATOM 663 N N . VAL A 1 90 ? 294.813 -27.776 87.147 1.00 36.17 110 VAL A N 1
ATOM 664 C CA . VAL A 1 90 ? 294.140 -26.633 87.731 1.00 37.49 110 VAL A CA 1
ATOM 665 C C . VAL A 1 90 ? 293.869 -26.923 89.200 1.00 34.74 110 VAL A C 1
ATOM 666 O O . VAL A 1 90 ? 293.088 -27.802 89.558 1.00 34.09 110 VAL A O 1
ATOM 670 N N . ASN A 1 91 ? 294.565 -26.190 90.050 1.00 36.23 111 ASN A N 1
ATOM 671 C CA . ASN A 1 91 ? 294.448 -26.367 91.476 1.00 40.93 111 ASN A CA 1
ATOM 672 C C . ASN A 1 91 ? 294.003 -25.065 92.110 1.00 44.32 111 ASN A C 1
ATOM 673 O O . ASN A 1 91 ? 294.799 -24.148 92.298 1.00 49.97 111 ASN A O 1
ATOM 678 N N . ILE A 1 92 ? 292.717 -24.980 92.414 1.00 44.65 112 ILE A N 1
ATOM 679 C CA . ILE A 1 92 ? 292.182 -23.820 93.097 1.00 37.57 112 ILE A CA 1
ATOM 680 C C . ILE A 1 92 ? 291.660 -24.247 94.464 1.00 40.71 112 ILE A C 1
ATOM 681 O O . ILE A 1 92 ? 290.720 -25.037 94.568 1.00 41.01 112 ILE A O 1
ATOM 686 N N . GLN A 1 93 ? 292.305 -23.731 95.504 1.00 34.00 113 GLN A N 1
ATOM 687 C CA . GLN A 1 93 ? 292.031 -24.118 96.877 1.00 27.26 113 GLN A CA 1
ATOM 688 C C . GLN A 1 93 ? 291.831 -22.911 97.778 1.00 36.23 113 GLN A C 1
ATOM 689 O O . GLN A 1 93 ? 292.631 -21.964 97.772 1.00 38.10 113 GLN A O 1
ATOM 695 N N . VAL A 1 94 ? 290.757 -22.960 98.557 1.00 39.13 114 VAL A N 1
ATOM 696 C CA . VAL A 1 94 ? 290.502 -21.966 99.586 1.00 32.79 114 VAL A CA 1
ATOM 697 C C . VAL A 1 94 ? 290.596 -22.637 100.943 1.00 30.31 114 VAL A C 1
ATOM 698 O O . VAL A 1 94 ? 289.782 -23.498 101.275 1.00 37.68 114 VAL A O 1
ATOM 702 N N . LEU A 1 95 ? 291.605 -22.247 101.714 1.00 34.70 115 LEU A N 1
ATOM 703 C CA . LEU A 1 95 ? 291.835 -22.793 103.049 1.00 39.25 115 LEU A CA 1
ATOM 704 C C . LEU A 1 95 ? 291.442 -21.793 104.137 1.00 40.18 115 LEU A C 1
ATOM 705 O O . LEU A 1 95 ? 291.098 -20.648 103.849 1.00 34.83 115 LEU A O 1
ATOM 710 N N . GLY A 1 96 ? 291.502 -22.231 105.390 1.00 45.75 116 GLY A N 1
ATOM 711 C CA . GLY A 1 96 ? 291.076 -21.401 106.500 1.00 42.38 116 GLY A CA 1
ATOM 712 C C . GLY A 1 96 ? 289.608 -21.605 106.820 1.00 46.93 116 GLY A C 1
ATOM 713 O O . GLY A 1 96 ? 288.995 -22.572 106.368 1.00 44.15 116 GLY A O 1
ATOM 714 N N . GLU A 1 97 ? 289.042 -20.696 107.608 1.00 54.87 117 GLU A N 1
ATOM 715 C CA . GLU A 1 97 ? 287.633 -20.775 107.972 1.00 47.17 117 GLU A CA 1
ATOM 716 C C . GLU A 1 97 ? 286.737 -20.784 106.740 1.00 41.65 117 GLU A C 1
ATOM 717 O O . GLU A 1 97 ? 285.722 -21.474 106.713 1.00 46.83 117 GLU A O 1
ATOM 723 N N . ALA A 1 98 ? 287.120 -20.022 105.719 1.00 36.24 118 ALA A N 1
ATOM 724 C CA . ALA A 1 98 ? 286.288 -19.860 104.530 1.00 34.01 118 ALA A CA 1
ATOM 725 C C . ALA A 1 98 ? 285.998 -21.195 103.851 1.00 40.45 118 ALA A C 1
ATOM 726 O O . ALA A 1 98 ? 284.991 -21.340 103.153 1.00 45.05 118 ALA A O 1
ATOM 728 N N . ALA A 1 99 ? 286.874 -22.169 104.073 1.00 41.58 119 ALA A N 1
ATOM 729 C CA . ALA A 1 99 ? 286.699 -23.508 103.519 1.00 45.48 119 ALA A CA 1
ATOM 730 C C . ALA A 1 99 ? 285.360 -24.127 103.926 1.00 50.51 119 ALA A C 1
ATOM 731 O O . ALA A 1 99 ? 284.832 -24.996 103.236 1.00 50.28 119 ALA A O 1
ATOM 733 N N . SER A 1 100 ? 284.814 -23.668 105.045 1.00 54.89 120 SER A N 1
ATOM 734 C CA . SER A 1 100 ? 283.601 -24.255 105.595 1.00 53.75 120 SER A CA 1
ATOM 735 C C . SER A 1 100 ? 282.394 -23.334 105.450 1.00 53.25 120 SER A C 1
ATOM 736 O O . SER A 1 100 ? 281.301 -23.664 105.909 1.00 52.12 120 SER A O 1
ATOM 739 N N . LEU A 1 101 ? 282.594 -22.190 104.802 1.00 48.18 121 LEU A N 1
ATOM 740 C CA . LEU A 1 101 ? 281.511 -21.235 104.600 1.00 40.62 121 LEU A CA 1
ATOM 741 C C . LEU A 1 101 ? 280.695 -21.577 103.364 1.00 54.59 121 LEU A C 1
ATOM 742 O O . LEU A 1 101 ? 281.216 -21.684 102.258 1.00 44.74 121 LEU A O 1
ATOM 747 N N . GLU A 1 102 ? 279.397 -21.729 103.585 1.00 66.09 122 GLU A N 1
ATOM 748 C CA . GLU A 1 102 ? 278.456 -22.194 102.583 1.00 66.42 122 GLU A CA 1
ATOM 749 C C . GLU A 1 102 ? 278.418 -21.334 101.321 1.00 61.26 122 GLU A C 1
ATOM 750 O O . GLU A 1 102 ? 278.507 -21.851 100.206 1.00 43.68 122 GLU A O 1
ATOM 756 N N . SER A 1 103 ? 278.290 -20.022 101.501 1.00 64.60 123 SER A N 1
ATOM 757 C CA . SER A 1 103 ? 277.977 -19.127 100.390 1.00 63.66 123 SER A CA 1
ATOM 758 C C . SER A 1 103 ? 279.207 -18.561 99.693 1.00 62.75 123 SER A C 1
ATOM 759 O O . SER A 1 103 ? 279.086 -17.730 98.792 1.00 62.45 123 SER A O 1
ATOM 762 N N . PHE A 1 104 ? 280.386 -19.012 100.111 1.00 63.29 124 PHE A N 1
ATOM 763 C CA . PHE A 1 104 ? 281.642 -18.634 99.460 1.00 57.76 124 PHE A CA 1
ATOM 764 C C . PHE A 1 104 ? 281.808 -19.402 98.139 1.00 48.82 124 PHE A C 1
ATOM 765 O O . PHE A 1 104 ? 282.242 -20.553 98.139 1.00 44.02 124 PHE A O 1
ATOM 773 N N . ARG A 1 105 ? 281.452 -18.767 97.025 1.00 50.40 125 ARG A N 1
ATOM 774 C CA . ARG A 1 105 ? 281.578 -19.380 95.700 1.00 54.58 125 ARG A CA 1
ATOM 775 C C . ARG A 1 105 ? 283.022 -19.720 95.338 1.00 50.82 125 ARG A C 1
ATOM 776 O O . ARG A 1 105 ? 283.868 -18.836 95.278 1.00 42.43 125 ARG A O 1
ATOM 784 N N . LEU A 1 106 ? 283.303 -20.993 95.086 1.00 55.03 126 LEU A N 1
ATOM 785 C CA . LEU A 1 106 ? 284.581 -21.372 94.498 1.00 50.39 126 LEU A CA 1
ATOM 786 C C . LEU A 1 106 ? 284.550 -21.114 93.002 1.00 56.28 126 LEU A C 1
ATOM 787 O O . LEU A 1 106 ? 283.508 -21.274 92.372 1.00 63.29 126 LEU A O 1
ATOM 792 N N . PRO A 1 107 ? 285.693 -20.704 92.428 1.00 54.10 127 PRO A N 1
ATOM 793 C CA . PRO A 1 107 ? 285.800 -20.564 90.971 1.00 42.13 127 PRO A CA 1
ATOM 794 C C . PRO A 1 107 ? 285.419 -21.860 90.271 1.00 45.59 127 PRO A C 1
ATOM 795 O O . PRO A 1 107 ? 285.992 -22.907 90.564 1.00 59.98 127 PRO A O 1
ATOM 799 N N . SER A 1 108 ? 284.448 -21.792 89.370 1.00 38.13 128 SER A N 1
ATOM 800 C CA . SER A 1 108 ? 283.937 -22.992 88.729 1.00 45.57 128 SER A CA 1
ATOM 801 C C . SER A 1 108 ? 283.736 -22.740 87.258 1.00 39.29 128 SER A C 1
ATOM 802 O O . SER A 1 108 ? 283.962 -21.631 86.787 1.00 45.59 128 SER A O 1
ATOM 805 N N . GLY A 1 109 ? 283.311 -23.771 86.536 1.00 34.29 129 GLY A N 1
ATOM 806 C CA . GLY A 1 109 ? 282.858 -23.590 85.173 1.00 41.62 129 GLY A CA 1
ATOM 807 C C . GLY A 1 109 ? 283.665 -24.294 84.106 1.00 46.57 129 GLY A C 1
ATOM 808 O O . GLY A 1 109 ? 284.704 -24.897 84.378 1.00 47.82 129 GLY A O 1
ATOM 809 N N . LYS A 1 110 ? 283.158 -24.204 82.879 1.00 50.55 130 LYS A N 1
ATOM 810 C CA . LYS A 1 110 ? 283.811 -24.837 81.745 1.00 43.80 130 LYS A CA 1
ATOM 811 C C . LYS A 1 110 ? 285.232 -24.326 81.547 1.00 37.12 130 LYS A C 1
ATOM 812 O O . LYS A 1 110 ? 286.167 -25.107 81.357 1.00 40.28 130 LYS A O 1
ATOM 818 N N . GLN A 1 111 ? 285.439 -23.023 81.704 1.00 33.06 131 GLN A N 1
ATOM 819 C CA . GLN A 1 111 ? 286.704 -22.382 81.375 1.00 37.32 131 GLN A CA 1
ATOM 820 C C . GLN A 1 111 ? 287.851 -22.787 82.307 1.00 43.26 131 GLN A C 1
ATOM 821 O O . GLN A 1 111 ? 289.011 -22.509 82.021 1.00 61.12 131 GLN A O 1
ATOM 827 N N . LEU A 1 112 ? 287.526 -23.446 83.413 1.00 30.33 132 LEU A N 1
ATOM 828 C CA . LEU A 1 112 ? 288.540 -23.877 84.363 1.00 26.54 132 LEU A CA 1
ATOM 829 C C . LEU A 1 112 ? 288.620 -25.389 84.471 1.00 27.10 132 LEU A C 1
ATOM 830 O O . LEU A 1 112 ? 289.276 -25.917 85.365 1.00 43.32 132 LEU A O 1
ATOM 835 N N . LYS A 1 113 ? 287.935 -26.091 83.583 1.00 28.85 133 LYS A N 1
ATOM 836 C CA . LYS A 1 113 ? 288.071 -27.538 83.542 1.00 49.27 133 LYS A CA 1
ATOM 837 C C . LYS A 1 113 ? 289.324 -27.885 82.744 1.00 54.44 133 LYS A C 1
ATOM 838 O O . LYS A 1 113 ? 289.613 -27.244 81.728 1.00 52.67 133 LYS A O 1
ATOM 844 N N . PRO A 1 114 ? 290.089 -28.881 83.214 1.00 50.38 134 PRO A N 1
ATOM 845 C CA . PRO A 1 114 ? 291.191 -29.423 82.411 1.00 46.35 134 PRO A CA 1
ATOM 846 C C . PRO A 1 114 ? 290.719 -29.777 81.002 1.00 42.56 134 PRO A C 1
ATOM 847 O O . PRO A 1 114 ? 289.629 -30.329 80.850 1.00 48.01 134 PRO A O 1
ATOM 851 N N . GLY A 1 115 ? 291.517 -29.441 79.994 1.00 33.57 135 GLY A N 1
ATOM 852 C CA . GLY A 1 115 ? 291.147 -29.664 78.609 1.00 30.19 135 GLY A CA 1
ATOM 853 C C . GLY A 1 115 ? 290.614 -28.430 77.901 1.00 36.11 135 GLY A C 1
ATOM 854 O O . GLY A 1 115 ? 290.648 -28.352 76.674 1.00 49.68 135 GLY A O 1
ATOM 855 N N . ALA A 1 116 ? 290.115 -27.463 78.663 1.00 32.78 136 ALA A N 1
ATOM 856 C CA . ALA A 1 116 ? 289.567 -26.244 78.068 1.00 38.79 136 ALA A CA 1
ATOM 857 C C . ALA A 1 116 ? 290.661 -25.337 77.507 1.00 46.97 136 ALA A C 1
ATOM 858 O O . ALA A 1 116 ? 291.743 -25.214 78.088 1.00 27.41 136 ALA A O 1
ATOM 860 N N . LYS A 1 117 ? 290.370 -24.709 76.372 1.00 38.61 137 LYS A N 1
ATOM 861 C CA . LYS A 1 117 ? 291.248 -23.682 75.835 1.00 31.39 137 LYS A CA 1
ATOM 862 C C . LYS A 1 117 ? 291.359 -22.565 76.853 1.00 33.86 137 LYS A C 1
ATOM 863 O O . LYS A 1 117 ? 290.354 -22.103 77.381 1.00 42.02 137 LYS A O 1
ATOM 869 N N . LEU A 1 118 ? 292.581 -22.138 77.135 1.00 37.81 138 LEU A N 1
ATOM 870 C CA . LEU A 1 118 ? 292.791 -21.073 78.096 1.00 27.25 138 LEU A CA 1
ATOM 871 C C . LEU A 1 118 ? 292.309 -19.755 77.524 1.00 36.20 138 LEU A C 1
ATOM 872 O O . LEU A 1 118 ? 292.766 -19.318 76.471 1.00 36.96 138 LEU A O 1
ATOM 877 N N . ASN A 1 119 ? 291.370 -19.127 78.218 1.00 33.42 139 ASN A N 1
ATOM 878 C CA . ASN A 1 119 ? 290.851 -17.842 77.786 1.00 36.26 139 ASN A CA 1
ATOM 879 C C . ASN A 1 119 ? 291.437 -16.703 78.596 1.00 42.70 139 ASN A C 1
ATOM 880 O O . ASN A 1 119 ? 291.757 -16.855 79.778 1.00 37.83 139 ASN A O 1
ATOM 885 N N . GLN A 1 120 ? 291.574 -15.561 77.939 1.00 50.01 140 GLN A N 1
ATOM 886 C CA . GLN A 1 120 ? 292.144 -14.382 78.558 1.00 56.81 140 GLN A CA 1
ATOM 887 C C . GLN A 1 120 ? 291.421 -14.019 79.853 1.00 53.34 140 GLN A C 1
ATOM 888 O O . GLN A 1 120 ? 290.231 -13.726 79.853 1.00 45.83 140 GLN A O 1
ATOM 894 N N . GLY A 1 121 ? 292.144 -14.065 80.961 1.00 54.58 141 GLY A N 1
ATOM 895 C CA . GLY A 1 121 ? 291.639 -13.498 82.192 1.00 45.00 141 GLY A CA 1
ATOM 896 C C . GLY A 1 121 ? 290.718 -14.368 83.016 1.00 38.27 141 GLY A C 1
ATOM 897 O O . GLY A 1 121 ? 290.200 -13.908 84.024 1.00 30.20 141 GLY A O 1
ATOM 898 N N . VAL A 1 122 ? 290.512 -15.615 82.610 1.00 29.12 142 VAL A N 1
ATOM 899 C CA . VAL A 1 122 ? 289.770 -16.540 83.451 1.00 28.02 142 VAL A CA 1
ATOM 900 C C . VAL A 1 122 ? 290.493 -16.691 84.790 1.00 26.30 142 VAL A C 1
ATOM 901 O O . VAL A 1 122 ? 289.863 -16.749 85.841 1.00 38.49 142 VAL A O 1
ATOM 905 N N . TYR A 1 123 ? 291.822 -16.709 84.739 1.00 31.82 143 TYR A N 1
ATOM 906 C CA . TYR A 1 123 ? 292.672 -16.809 85.919 1.00 24.54 143 TYR A CA 1
ATOM 907 C C . TYR A 1 123 ? 292.502 -15.619 86.859 1.00 32.09 143 TYR A C 1
ATOM 908 O O . TYR A 1 123 ? 292.218 -15.761 88.062 1.00 35.03 143 TYR A O 1
ATOM 917 N N . GLU A 1 124 ? 292.683 -14.434 86.295 1.00 39.67 144 GLU A N 1
ATOM 918 C CA . GLU A 1 124 ? 292.493 -13.207 87.043 1.00 42.32 144 GLU A CA 1
ATOM 919 C C . GLU A 1 124 ? 291.053 -13.111 87.524 1.00 40.57 144 GLU A C 1
ATOM 920 O O . GLU A 1 124 ? 290.799 -12.600 88.609 1.00 35.94 144 GLU A O 1
ATOM 926 N N . ASP A 1 125 ? 290.113 -13.617 86.728 1.00 39.94 145 ASP A N 1
ATOM 927 C CA . ASP A 1 125 ? 288.717 -13.636 87.155 1.00 43.86 145 ASP A CA 1
ATOM 928 C C . ASP A 1 125 ? 288.541 -14.464 88.420 1.00 44.06 145 ASP A C 1
ATOM 929 O O . ASP A 1 125 ? 287.915 -14.012 89.375 1.00 43.76 145 ASP A O 1
ATOM 934 N N . ALA A 1 126 ? 289.098 -15.670 88.417 1.00 43.39 146 ALA A N 1
ATOM 935 C CA . ALA A 1 126 ? 289.051 -16.557 89.572 1.00 41.11 146 ALA A CA 1
ATOM 936 C C . ALA A 1 126 ? 289.625 -15.869 90.801 1.00 39.78 146 ALA A C 1
ATOM 937 O O . ALA A 1 126 ? 288.985 -15.833 91.873 1.00 35.92 146 ALA A O 1
ATOM 939 N N . LYS A 1 127 ? 290.781 -15.258 90.655 1.00 31.49 147 LYS A N 1
ATOM 940 C CA . LYS A 1 127 ? 291.432 -14.569 91.738 1.00 28.76 147 LYS A CA 1
ATOM 941 C C . LYS A 1 127 ? 290.601 -13.431 92.263 1.00 31.84 147 LYS A C 1
ATOM 942 O O . LYS A 1 127 ? 290.448 -13.271 93.435 1.00 30.35 147 LYS A O 1
ATOM 948 N N . ARG A 1 128 ? 290.046 -12.641 91.376 1.00 31.45 148 ARG A N 1
ATOM 949 C CA . ARG A 1 128 ? 289.188 -11.529 91.767 1.00 40.24 148 ARG A CA 1
ATOM 950 C C . ARG A 1 128 ? 287.962 -12.017 92.515 1.00 37.85 148 ARG A C 1
ATOM 951 O O . ARG A 1 128 ? 287.538 -11.399 93.471 1.00 42.04 148 ARG A O 1
ATOM 959 N N . LEU A 1 129 ? 287.388 -13.122 92.065 1.00 31.19 149 LEU A N 1
ATOM 960 C CA . LEU A 1 129 ? 286.209 -13.673 92.708 1.00 35.88 149 LEU A CA 1
ATOM 961 C C . LEU A 1 129 ? 286.543 -14.062 94.134 1.00 38.13 149 LEU A C 1
ATOM 962 O O . LEU A 1 129 ? 285.866 -13.644 95.080 1.00 45.45 149 LEU A O 1
ATOM 967 N N . ILE A 1 130 ? 287.608 -14.843 94.285 1.00 32.71 150 ILE A N 1
ATOM 968 C CA . ILE A 1 130 ? 288.026 -15.259 95.610 1.00 26.69 150 ILE A CA 1
ATOM 969 C C . ILE A 1 130 ? 288.269 -14.060 96.526 1.00 29.80 150 ILE A C 1
ATOM 970 O O . ILE A 1 130 ? 287.805 -14.050 97.668 1.00 31.76 150 ILE A O 1
ATOM 975 N N . GLN A 1 131 ? 288.969 -13.040 96.039 1.00 33.74 151 GLN A N 1
ATOM 976 C CA . GLN A 1 131 ? 289.281 -11.914 96.919 1.00 32.62 151 GLN A CA 1
ATOM 977 C C . GLN A 1 131 ? 288.051 -11.053 97.205 1.00 34.40 151 GLN A C 1
ATOM 978 O O . GLN A 1 131 ? 287.940 -10.447 98.272 1.00 43.43 151 GLN A O 1
ATOM 984 N N . ASN A 1 132 ? 287.122 -11.017 96.257 1.00 30.59 152 ASN A N 1
ATOM 985 C CA . ASN A 1 132 ? 285.893 -10.244 96.402 1.00 35.84 152 ASN A CA 1
ATOM 986 C C . ASN A 1 132 ? 284.984 -10.863 97.440 1.00 32.54 152 ASN A C 1
ATOM 987 O O . ASN A 1 132 ? 284.354 -10.163 98.246 1.00 34.71 152 ASN A O 1
ATOM 992 N N . GLN A 1 133 ? 284.913 -12.184 97.430 1.00 31.32 153 GLN A N 1
ATOM 993 C CA . GLN A 1 133 ? 284.116 -12.840 98.442 1.00 31.81 153 GLN A CA 1
ATOM 994 C C . GLN A 1 133 ? 284.821 -12.789 99.791 1.00 43.16 153 GLN A C 1
ATOM 995 O O . GLN A 1 133 ? 284.179 -12.608 100.826 1.00 46.54 153 GLN A O 1
ATOM 1001 N N . ALA A 1 134 ? 286.142 -12.918 99.773 1.00 36.96 154 ALA A N 1
ATOM 1002 C CA . ALA A 1 134 ? 286.943 -12.704 100.973 1.00 35.75 154 ALA A CA 1
ATOM 1003 C C . ALA A 1 134 ? 286.611 -11.368 101.635 1.00 31.97 154 ALA A C 1
ATOM 1004 O O . ALA A 1 134 ? 286.416 -11.302 102.848 1.00 33.06 154 ALA A O 1
ATOM 1006 N N . SER A 1 135 ? 286.540 -10.308 100.834 1.00 32.65 155 SER A N 1
ATOM 1007 C CA . SER A 1 135 ? 286.266 -8.978 101.369 1.00 44.28 155 SER A CA 1
ATOM 1008 C C . SER A 1 135 ? 284.802 -8.830 101.785 1.00 53.66 155 SER A C 1
ATOM 1009 O O . SER A 1 135 ? 284.492 -8.149 102.767 1.00 55.60 155 SER A O 1
ATOM 1012 N N . ARG A 1 136 ? 283.903 -9.470 101.042 1.00 45.99 156 ARG A N 1
ATOM 1013 C CA . ARG A 1 136 ? 282.486 -9.434 101.382 1.00 39.82 156 ARG A CA 1
ATOM 1014 C C . ARG A 1 136 ? 282.210 -10.079 102.740 1.00 41.05 156 ARG A C 1
ATOM 1015 O O . ARG A 1 136 ? 281.348 -9.621 103.491 1.00 42.47 156 ARG A O 1
ATOM 1023 N N . TYR A 1 137 ? 282.941 -11.143 103.054 1.00 35.86 157 TYR A N 1
ATOM 1024 C CA . TYR A 1 137 ? 282.630 -11.937 104.236 1.00 40.62 157 TYR A CA 1
ATOM 1025 C C . TYR A 1 137 ? 283.553 -11.645 105.409 1.00 43.07 157 TYR A C 1
ATOM 1026 O O . TYR A 1 137 ? 283.484 -12.307 106.445 1.00 36.99 157 TYR A O 1
ATOM 1035 N N . GLY A 1 138 ? 284.419 -10.655 105.248 1.00 42.87 158 GLY A N 1
ATOM 1036 C CA . GLY A 1 138 ? 285.266 -10.225 106.343 1.00 50.97 158 GLY A CA 1
ATOM 1037 C C . GLY A 1 138 ? 286.416 -11.165 106.649 1.00 50.87 158 GLY A C 1
ATOM 1038 O O . GLY A 1 138 ? 286.707 -11.441 107.811 1.00 47.60 158 GLY A O 1
ATOM 1039 N N . PHE A 1 139 ? 287.066 -11.665 105.604 1.00 51.29 159 PHE A N 1
ATOM 1040 C CA . PHE A 1 139 ? 288.319 -12.389 105.771 1.00 47.44 159 PHE A CA 1
ATOM 1041 C C . PHE A 1 139 ? 289.473 -11.462 105.427 1.00 54.49 159 PHE A C 1
ATOM 1042 O O . PHE A 1 139 ? 290.252 -11.738 104.516 1.00 58.38 159 PHE A O 1
ATOM 1050 N N . PHE A 1 140 ? 289.576 -10.360 106.159 1.00 51.74 160 PHE A N 1
ATOM 1051 C CA . PHE A 1 140 ? 290.485 -9.280 105.786 1.00 56.82 160 PHE A CA 1
ATOM 1052 C C . PHE A 1 140 ? 291.952 -9.658 105.928 1.00 53.57 160 PHE A C 1
ATOM 1053 O O . PHE A 1 140 ? 292.817 -9.058 105.289 1.00 68.83 160 PHE A O 1
ATOM 1061 N N . GLN A 1 141 ? 292.231 -10.662 106.750 1.00 42.51 161 GLN A N 1
ATOM 1062 C CA . GLN A 1 141 ? 293.583 -11.197 106.853 1.00 44.80 161 GLN A CA 1
ATOM 1063 C C . GLN A 1 141 ? 293.805 -12.304 105.829 1.00 45.73 161 GLN A C 1
ATOM 1064 O O . GLN A 1 141 ? 294.729 -13.104 105.947 1.00 48.51 161 GLN A O 1
ATOM 1070 N N . GLY A 1 142 ? 292.941 -12.347 104.825 1.00 41.18 162 GLY A N 1
ATOM 1071 C CA . GLY A 1 142 ? 293.021 -13.375 103.817 1.00 45.29 162 GLY A CA 1
ATOM 1072 C C . GLY A 1 142 ? 294.171 -13.092 102.887 1.00 48.66 162 GLY A C 1
ATOM 1073 O O . GLY A 1 142 ? 294.238 -12.028 102.273 1.00 53.62 162 GLY A O 1
ATOM 1074 N N . ARG A 1 143 ? 295.086 -14.046 102.793 1.00 50.53 163 ARG A N 1
ATOM 1075 C CA . ARG A 1 143 ? 296.267 -13.879 101.963 1.00 53.09 163 ARG A CA 1
ATOM 1076 C C . ARG A 1 143 ? 296.342 -14.986 100.924 1.00 50.53 163 ARG A C 1
ATOM 1077 O O . ARG A 1 143 ? 295.997 -16.143 101.193 1.00 39.72 163 ARG A O 1
ATOM 1085 N N . PHE A 1 144 ? 296.774 -14.623 99.725 1.00 54.58 164 PHE A N 1
ATOM 1086 C CA . PHE A 1 144 ? 297.145 -15.627 98.747 1.00 53.11 164 PHE A CA 1
ATOM 1087 C C . PHE A 1 144 ? 298.504 -16.193 99.112 1.00 54.67 164 PHE A C 1
ATOM 1088 O O . PHE A 1 144 ? 299.492 -15.464 99.171 1.00 53.88 164 PHE A O 1
ATOM 1096 N N . SER A 1 145 ? 298.544 -17.490 99.388 1.00 54.08 165 SER A N 1
ATOM 1097 C CA . SER A 1 145 ? 299.805 -18.170 99.633 1.00 55.62 165 SER A CA 1
ATOM 1098 C C . SER A 1 145 ? 300.426 -18.578 98.302 1.00 54.72 165 SER A C 1
ATOM 1099 O O . SER A 1 145 ? 301.646 -18.634 98.170 1.00 54.37 165 SER A O 1
ATOM 1102 N N . THR A 1 146 ? 299.620 -18.972 97.328 1.00 54.31 166 THR A N 1
ATOM 1103 C CA . THR A 1 146 ? 300.142 -19.242 96.000 1.00 45.48 166 THR A CA 1
ATOM 1104 C C . THR A 1 146 ? 299.375 -18.561 94.928 1.00 42.81 166 THR A C 1
ATOM 1105 O O . THR A 1 146 ? 298.195 -18.674 94.892 1.00 43.67 166 THR A O 1
ATOM 1109 N N . GLN A 1 147 ? 300.041 -17.859 94.040 1.00 35.80 167 GLN A N 1
ATOM 1110 C CA . GLN A 1 147 ? 299.406 -17.430 92.821 1.00 41.12 167 GLN A CA 1
ATOM 1111 C C . GLN A 1 147 ? 300.284 -17.751 91.632 1.00 44.30 167 GLN A C 1
ATOM 1112 O O . GLN A 1 147 ? 301.341 -17.171 91.481 1.00 40.97 167 GLN A O 1
ATOM 1118 N N . ARG A 1 148 ? 299.839 -18.657 90.780 1.00 39.87 168 ARG A N 1
ATOM 1119 C CA . ARG A 1 148 ? 300.633 -19.019 89.642 1.00 38.79 168 ARG A CA 1
ATOM 1120 C C . ARG A 1 148 ? 299.840 -19.377 88.447 1.00 25.65 168 ARG A C 1
ATOM 1121 O O . ARG A 1 148 ? 299.078 -20.285 88.486 1.00 31.13 168 ARG A O 1
ATOM 1129 N N . LEU A 1 149 ? 300.066 -18.703 87.352 1.00 26.11 169 LEU A N 1
ATOM 1130 C CA . LEU A 1 149 ? 299.533 -19.131 86.089 1.00 25.23 169 LEU A CA 1
ATOM 1131 C C . LEU A 1 149 ? 300.753 -19.394 85.284 1.00 31.93 169 LEU A C 1
ATOM 1132 O O . LEU A 1 149 ? 301.638 -18.578 85.207 1.00 33.70 169 LEU A O 1
ATOM 1137 N N . SER A 1 150 ? 300.810 -20.568 84.718 1.00 25.76 170 SER A N 1
ATOM 1138 C CA . SER A 1 150 ? 301.995 -21.011 83.988 1.00 31.11 170 SER A CA 1
ATOM 1139 C C . SER A 1 150 ? 301.634 -21.462 82.583 1.00 33.25 170 SER A C 1
ATOM 1140 O O . SER A 1 150 ? 300.752 -22.295 82.410 1.00 43.59 170 SER A O 1
ATOM 1143 N N . ILE A 1 151 ? 302.310 -20.919 81.577 1.00 29.77 171 ILE A N 1
ATOM 1144 C CA . ILE A 1 151 ? 301.950 -21.219 80.193 1.00 36.98 171 ILE A CA 1
ATOM 1145 C C . ILE A 1 151 ? 303.130 -21.633 79.315 1.00 29.02 171 ILE A C 1
ATOM 1146 O O . ILE A 1 151 ? 304.124 -20.924 79.234 1.00 44.26 171 ILE A O 1
ATOM 1151 N N . ASP A 1 152 ? 303.014 -22.778 78.652 1.00 33.69 172 ASP A N 1
ATOM 1152 C CA . ASP A 1 152 ? 303.942 -23.141 77.583 1.00 35.71 172 ASP A CA 1
ATOM 1153 C C . ASP A 1 152 ? 303.182 -23.219 76.258 1.00 37.34 172 ASP A C 1
ATOM 1154 O O . ASP A 1 152 ? 302.444 -24.184 76.020 1.00 38.37 172 ASP A O 1
ATOM 1159 N N . PRO A 1 153 ? 303.343 -22.188 75.405 1.00 34.98 173 PRO A N 1
ATOM 1160 C CA . PRO A 1 153 ? 302.726 -22.102 74.075 1.00 42.00 173 PRO A CA 1
ATOM 1161 C C . PRO A 1 153 ? 303.142 -23.250 73.164 1.00 59.26 173 PRO A C 1
ATOM 1162 O O . PRO A 1 153 ? 302.290 -23.807 72.477 1.00 69.79 173 PRO A O 1
ATOM 1166 N N . ARG A 1 154 ? 304.424 -23.598 73.153 1.00 66.02 174 ARG A N 1
ATOM 1167 C CA . ARG A 1 154 ? 304.847 -24.852 72.542 1.00 65.57 174 ARG A CA 1
ATOM 1168 C C . ARG A 1 154 ? 304.279 -26.004 73.374 1.00 75.98 174 ARG A C 1
ATOM 1169 O O . ARG A 1 154 ? 304.320 -25.959 74.604 1.00 86.71 174 ARG A O 1
ATOM 1177 N N . ALA A 1 155 ? 303.724 -27.010 72.698 1.00 70.58 175 ALA A N 1
ATOM 1178 C CA . ALA A 1 155 ? 303.010 -28.134 73.329 1.00 63.95 175 ALA A CA 1
ATOM 1179 C C . ALA A 1 155 ? 301.704 -27.702 74.003 1.00 44.27 175 ALA A C 1
ATOM 1180 O O . ALA A 1 155 ? 300.965 -28.544 74.511 1.00 46.86 175 ALA A O 1
ATOM 1182 N N . GLY A 1 156 ? 301.430 -26.398 73.997 1.00 29.01 176 GLY A N 1
ATOM 1183 C CA . GLY A 1 156 ? 300.133 -25.859 74.380 1.00 33.63 176 GLY A CA 1
ATOM 1184 C C . GLY A 1 156 ? 299.575 -26.322 75.713 1.00 41.08 176 GLY A C 1
ATOM 1185 O O . GLY A 1 156 ? 298.522 -26.953 75.763 1.00 41.45 176 GLY A O 1
ATOM 1186 N N . ILE A 1 157 ? 300.277 -25.997 76.793 1.00 42.99 177 ILE A N 1
ATOM 1187 C CA . ILE A 1 157 ? 299.884 -26.425 78.128 1.00 34.07 177 ILE A CA 1
ATOM 1188 C C . ILE A 1 157 ? 299.802 -25.221 79.054 1.00 35.41 177 ILE A C 1
ATOM 1189 O O . ILE A 1 157 ? 300.615 -24.305 78.945 1.00 33.36 177 ILE A O 1
ATOM 1194 N N . ALA A 1 158 ? 298.814 -25.206 79.947 1.00 33.32 178 ALA A N 1
ATOM 1195 C CA . ALA A 1 158 ? 298.747 -24.176 80.976 1.00 23.82 178 ALA A CA 1
ATOM 1196 C C . ALA A 1 158 ? 298.316 -24.761 82.315 1.00 34.74 178 ALA A C 1
ATOM 1197 O O . ALA A 1 158 ? 297.381 -25.550 82.380 1.00 41.69 178 ALA A O 1
ATOM 1199 N N . ASP A 1 159 ? 299.012 -24.380 83.381 1.00 37.11 179 ASP A N 1
ATOM 1200 C CA . ASP A 1 159 ? 298.671 -24.834 84.728 1.00 35.13 179 ASP A CA 1
ATOM 1201 C C . ASP A 1 159 ? 298.284 -23.652 85.601 1.00 31.11 179 ASP A C 1
ATOM 1202 O O . ASP A 1 159 ? 298.955 -22.621 85.601 1.00 46.24 179 ASP A O 1
ATOM 1207 N N . ILE A 1 160 ? 297.194 -23.800 86.340 1.00 25.81 180 ILE A N 1
ATOM 1208 C CA . ILE A 1 160 ? 296.751 -22.765 87.262 1.00 31.76 180 ILE A CA 1
ATOM 1209 C C . ILE A 1 160 ? 296.916 -23.248 88.694 1.00 33.60 180 ILE A C 1
ATOM 1210 O O . ILE A 1 160 ? 296.559 -24.379 89.019 1.00 31.23 180 ILE A O 1
ATOM 1215 N N . ASP A 1 161 ? 297.466 -22.395 89.547 1.00 35.89 181 ASP A N 1
ATOM 1216 C CA . ASP A 1 161 ? 297.591 -22.720 90.961 1.00 49.29 181 ASP A CA 1
ATOM 1217 C C . ASP A 1 161 ? 297.242 -21.505 91.822 1.00 42.57 181 ASP A C 1
ATOM 1218 O O . ASP A 1 161 ? 297.977 -20.519 91.866 1.00 42.28 181 ASP A O 1
ATOM 1223 N N . LEU A 1 162 ? 296.101 -21.585 92.493 1.00 29.86 182 LEU A N 1
ATOM 1224 C CA . LEU A 1 162 ? 295.665 -20.541 93.403 1.00 30.48 182 LEU A CA 1
ATOM 1225 C C . LEU A 1 162 ? 295.352 -21.124 94.762 1.00 27.54 182 LEU A C 1
ATOM 1226 O O . LEU A 1 162 ? 294.328 -21.771 94.932 1.00 31.89 182 LEU A O 1
ATOM 1231 N N . VAL A 1 163 ? 296.229 -20.900 95.731 1.00 30.46 183 VAL A N 1
ATOM 1232 C CA . VAL A 1 163 ? 295.947 -21.333 97.090 1.00 34.58 183 VAL A CA 1
ATOM 1233 C C . VAL A 1 163 ? 295.815 -20.126 98.004 1.00 47.10 183 VAL A C 1
ATOM 1234 O O . VAL A 1 163 ? 296.746 -19.317 98.137 1.00 53.92 183 VAL A O 1
ATOM 1238 N N . TYR A 1 164 ? 294.644 -20.032 98.628 1.00 45.81 184 TYR A N 1
ATOM 1239 C CA . TYR A 1 164 ? 294.239 -18.867 99.397 1.00 42.33 184 TYR A CA 1
ATOM 1240 C C . TYR A 1 164 ? 293.979 -19.218 100.847 1.00 43.33 184 TYR A C 1
ATOM 1241 O O . TYR A 1 164 ? 292.933 -19.769 101.156 1.00 48.35 184 TYR A O 1
ATOM 1250 N N . ASP A 1 165 ? 294.912 -18.900 101.740 1.00 50.45 185 ASP A N 1
ATOM 1251 C CA . ASP A 1 165 ? 294.664 -19.101 103.164 1.00 46.71 185 ASP A CA 1
ATOM 1252 C C . ASP A 1 165 ? 293.871 -17.911 103.689 1.00 45.47 185 ASP A C 1
ATOM 1253 O O . ASP A 1 165 ? 294.370 -16.782 103.725 1.00 45.52 185 ASP A O 1
ATOM 1258 N N . SER A 1 166 ? 292.632 -18.176 104.095 1.00 46.30 186 SER A N 1
ATOM 1259 C CA . SER A 1 166 ? 291.674 -17.117 104.401 1.00 39.24 186 SER A CA 1
ATOM 1260 C C . SER A 1 166 ? 291.804 -16.555 105.810 1.00 40.02 186 SER A C 1
ATOM 1261 O O . SER A 1 166 ? 291.399 -15.419 106.062 1.00 41.24 186 SER A O 1
ATOM 1264 N N . GLY A 1 167 ? 292.350 -17.346 106.730 1.00 35.72 187 GLY A N 1
ATOM 1265 C CA . GLY A 1 167 ? 292.448 -16.918 108.116 1.00 47.84 187 GLY A CA 1
ATOM 1266 C C . GLY A 1 167 ? 291.087 -16.755 108.772 1.00 52.32 187 GLY A C 1
ATOM 1267 O O . GLY A 1 167 ? 290.080 -17.229 108.250 1.00 37.07 187 GLY A O 1
ATOM 1268 N N . GLN A 1 168 ? 291.049 -16.078 109.917 1.00 64.54 188 GLN A N 1
ATOM 1269 C CA . GLN A 1 168 ? 289.815 -15.973 110.699 1.00 63.64 188 GLN A CA 1
ATOM 1270 C C . GLN A 1 168 ? 288.817 -15.010 110.074 1.00 58.85 188 GLN A C 1
ATOM 1271 O O . GLN A 1 168 ? 289.197 -14.073 109.373 1.00 64.81 188 GLN A O 1
ATOM 1277 N N . ARG A 1 169 ? 287.536 -15.250 110.332 1.00 60.26 189 ARG A N 1
ATOM 1278 C CA . ARG A 1 169 ? 286.489 -14.374 109.835 1.00 51.96 189 ARG A CA 1
ATOM 1279 C C . ARG A 1 169 ? 286.159 -13.310 110.874 1.00 40.50 189 ARG A C 1
ATOM 1280 O O . ARG A 1 169 ? 285.913 -13.628 112.037 1.00 42.34 189 ARG A O 1
ATOM 1288 N N . TYR A 1 170 ? 286.176 -12.047 110.459 1.00 46.00 190 TYR A N 1
ATOM 1289 C CA . TYR A 1 170 ? 285.828 -10.955 111.362 1.00 54.29 190 TYR A CA 1
ATOM 1290 C C . TYR A 1 170 ? 284.325 -10.950 111.614 1.00 56.73 190 TYR A C 1
ATOM 1291 O O . TYR A 1 170 ? 283.562 -11.681 110.974 1.00 53.25 190 TYR A O 1
ATOM 1300 N N . THR A 1 171 ? 283.902 -10.100 112.537 1.00 65.15 191 THR A N 1
ATOM 1301 C CA . THR A 1 171 ? 282.516 -10.080 112.952 1.00 47.29 191 THR A CA 1
ATOM 1302 C C . THR A 1 171 ? 282.034 -8.650 113.160 1.00 45.84 191 THR A C 1
ATOM 1303 O O . THR A 1 171 ? 282.836 -7.718 113.242 1.00 47.15 191 THR A O 1
ATOM 1307 N N . PHE A 1 172 ? 280.717 -8.486 113.225 1.00 43.62 192 PHE A N 1
ATOM 1308 C CA . PHE A 1 172 ? 280.109 -7.186 113.476 1.00 53.88 192 PHE A CA 1
ATOM 1309 C C . PHE A 1 172 ? 280.306 -6.743 114.921 1.00 60.97 192 PHE A C 1
ATOM 1310 O O . PHE A 1 172 ? 279.998 -7.483 115.854 1.00 59.64 192 PHE A O 1
ATOM 1318 N N . GLY A 1 173 ? 280.810 -5.527 115.099 1.00 71.40 193 GLY A N 1
ATOM 1319 C CA . GLY A 1 173 ? 280.931 -4.941 116.422 1.00 73.96 193 GLY A CA 1
ATOM 1320 C C . GLY A 1 173 ? 279.649 -4.242 116.837 1.00 65.23 193 GLY A C 1
ATOM 1321 O O . GLY A 1 173 ? 278.573 -4.547 116.324 1.00 57.71 193 GLY A O 1
ATOM 1322 N N . LYS A 1 174 ? 279.756 -3.304 117.770 1.00 67.65 194 LYS A N 1
ATOM 1323 C CA . LYS A 1 174 ? 278.584 -2.563 118.214 1.00 69.55 194 LYS A CA 1
ATOM 1324 C C . LYS A 1 174 ? 278.146 -1.565 117.144 1.00 63.92 194 LYS A C 1
ATOM 1325 O O . LYS A 1 174 ? 278.962 -1.113 116.336 1.00 66.46 194 LYS A O 1
ATOM 1331 N N . VAL A 1 175 ? 276.856 -1.238 117.136 1.00 54.36 195 VAL A N 1
ATOM 1332 C CA . VAL A 1 175 ? 276.315 -0.260 116.199 1.00 55.01 195 VAL A CA 1
ATOM 1333 C C . VAL A 1 175 ? 276.019 1.050 116.913 1.00 60.39 195 VAL A C 1
ATOM 1334 O O . VAL A 1 175 ? 275.288 1.068 117.898 1.00 71.39 195 VAL A O 1
ATOM 1338 N N . SER A 1 176 ? 276.587 2.147 116.420 1.00 59.32 196 SER A N 1
ATOM 1339 C CA . SER A 1 176 ? 276.395 3.444 117.065 1.00 58.96 196 SER A CA 1
ATOM 1340 C C . SER A 1 176 ? 275.624 4.415 116.175 1.00 55.58 196 SER A C 1
ATOM 1341 O O . SER A 1 176 ? 275.779 4.416 114.945 1.00 48.07 196 SER A O 1
ATOM 1344 N N . PHE A 1 177 ? 274.809 5.249 116.812 1.00 52.93 197 PHE A N 1
ATOM 1345 C CA . PHE A 1 177 ? 273.948 6.188 116.104 1.00 48.63 197 PHE A CA 1
ATOM 1346 C C . PHE A 1 177 ? 274.189 7.617 116.545 1.00 60.68 197 PHE A C 1
ATOM 1347 O O . PHE A 1 177 ? 274.015 7.944 117.718 1.00 71.53 197 PHE A O 1
ATOM 1355 N N . ASP A 1 178 ? 274.570 8.470 115.602 1.00 63.57 198 ASP A N 1
ATOM 1356 C CA . ASP A 1 178 ? 274.663 9.889 115.929 1.00 72.45 198 ASP A CA 1
ATOM 1357 C C . ASP A 1 178 ? 274.003 10.722 114.844 1.00 60.63 198 ASP A C 1
ATOM 1358 O O . ASP A 1 178 ? 273.921 10.293 113.703 1.00 54.79 198 ASP A O 1
ATOM 1363 N N . GLY A 1 179 ? 273.589 11.929 115.210 1.00 60.54 199 GLY A N 1
ATOM 1364 C CA . GLY A 1 179 ? 272.919 12.801 114.265 1.00 60.76 199 GLY A CA 1
ATOM 1365 C C . GLY A 1 179 ? 271.681 13.442 114.853 1.00 70.88 199 GLY A C 1
ATOM 1366 O O . GLY A 1 179 ? 271.183 13.003 115.887 1.00 78.66 199 GLY A O 1
ATOM 1367 N N . ASP A 1 180 ? 271.175 14.471 114.178 1.00 72.33 200 ASP A N 1
ATOM 1368 C CA . ASP A 1 180 ? 270.067 15.274 114.694 1.00 65.93 200 ASP A CA 1
ATOM 1369 C C . ASP A 1 180 ? 268.702 14.638 114.461 1.00 69.42 200 ASP A C 1
ATOM 1370 O O . ASP A 1 180 ? 267.711 15.342 114.261 1.00 75.87 200 ASP A O 1
ATOM 1375 N N . SER A 1 181 ? 268.646 13.311 114.492 1.00 66.88 201 SER A N 1
ATOM 1376 C CA . SER A 1 181 ? 267.374 12.614 114.367 1.00 61.24 201 SER A CA 1
ATOM 1377 C C . SER A 1 181 ? 266.774 12.343 115.740 1.00 55.77 201 SER A C 1
ATOM 1378 O O . SER A 1 181 ? 267.474 11.933 116.668 1.00 54.64 201 SER A O 1
ATOM 1381 N N . ILE A 1 182 ? 265.472 12.575 115.859 1.00 48.72 202 ILE A N 1
ATOM 1382 C CA . ILE A 1 182 ? 264.771 12.356 117.114 1.00 50.28 202 ILE A CA 1
ATOM 1383 C C . ILE A 1 182 ? 264.229 10.934 117.208 1.00 52.77 202 ILE A C 1
ATOM 1384 O O . ILE A 1 182 ? 263.617 10.559 118.208 1.00 63.40 202 ILE A O 1
ATOM 1389 N N . ILE A 1 183 ? 264.442 10.149 116.162 1.00 39.53 203 ILE A N 1
ATOM 1390 C CA . ILE A 1 183 ? 263.977 8.770 116.153 1.00 46.45 203 ILE A CA 1
ATOM 1391 C C . ILE A 1 183 ? 264.688 7.985 117.245 1.00 44.82 203 ILE A C 1
ATOM 1392 O O . ILE A 1 183 ? 265.915 8.018 117.350 1.00 59.47 203 ILE A O 1
ATOM 1397 N N . GLU A 1 184 ? 263.910 7.295 118.070 1.00 45.36 204 GLU A N 1
ATOM 1398 C CA . GLU A 1 184 ? 264.456 6.540 119.192 1.00 49.24 204 GLU A CA 1
ATOM 1399 C C . GLU A 1 184 ? 265.319 5.380 118.699 1.00 43.66 204 GLU A C 1
ATOM 1400 O O . GLU A 1 184 ? 265.033 4.779 117.663 1.00 38.42 204 GLU A O 1
ATOM 1406 N N . GLU A 1 185 ? 266.381 5.074 119.440 1.00 50.58 205 GLU A N 1
ATOM 1407 C CA . GLU A 1 185 ? 267.319 4.036 119.024 1.00 54.40 205 GLU A CA 1
ATOM 1408 C C . GLU A 1 185 ? 266.670 2.659 119.124 1.00 57.83 205 GLU A C 1
ATOM 1409 O O . GLU A 1 185 ? 267.119 1.705 118.484 1.00 61.68 205 GLU A O 1
ATOM 1415 N N . GLU A 1 186 ? 265.602 2.572 119.912 1.00 52.56 206 GLU A N 1
ATOM 1416 C CA . GLU A 1 186 ? 264.778 1.369 119.961 1.00 48.46 206 GLU A CA 1
ATOM 1417 C C . GLU A 1 186 ? 264.315 0.982 118.560 1.00 55.52 206 GLU A C 1
ATOM 1418 O O . GLU A 1 186 ? 264.360 -0.187 118.174 1.00 52.24 206 GLU A O 1
ATOM 1424 N N . LEU A 1 187 ? 263.871 1.983 117.807 1.00 50.55 207 LEU A N 1
ATOM 1425 C CA . LEU A 1 187 ? 263.351 1.769 116.467 1.00 45.64 207 LEU A CA 1
ATOM 1426 C C . LEU A 1 187 ? 264.486 1.537 115.480 1.00 49.85 207 LEU A C 1
ATOM 1427 O O . LEU A 1 187 ? 264.440 0.614 114.669 1.00 46.36 207 LEU A O 1
ATOM 1432 N N . LEU A 1 188 ? 265.511 2.376 115.570 1.00 52.16 208 LEU A N 1
ATOM 1433 C CA . LEU A 1 188 ? 266.647 2.310 114.662 1.00 43.79 208 LEU A CA 1
ATOM 1434 C C . LEU A 1 188 ? 267.365 0.964 114.732 1.00 36.97 208 LEU A C 1
ATOM 1435 O O . LEU A 1 188 ? 267.880 0.475 113.731 1.00 42.43 208 LEU A O 1
ATOM 1440 N N . ARG A 1 189 ? 267.401 0.356 115.912 1.00 44.56 209 ARG A N 1
ATOM 1441 C CA . ARG A 1 189 ? 268.111 -0.911 116.053 1.00 49.77 209 ARG A CA 1
ATOM 1442 C C . ARG A 1 189 ? 267.315 -2.097 115.503 1.00 51.37 209 ARG A C 1
ATOM 1443 O O . ARG A 1 189 ? 267.892 -3.117 115.125 1.00 57.63 209 ARG A O 1
ATOM 1451 N N . ARG A 1 190 ? 265.997 -1.957 115.429 1.00 44.98 210 ARG A N 1
ATOM 1452 C CA . ARG A 1 190 ? 265.162 -3.033 114.909 1.00 39.79 210 ARG A CA 1
ATOM 1453 C C . ARG A 1 190 ? 265.179 -3.073 113.386 1.00 44.30 210 ARG A C 1
ATOM 1454 O O . ARG A 1 190 ? 264.561 -3.945 112.779 1.00 48.01 210 ARG A O 1
ATOM 1470 N N . VAL A 1 192 ? 268.290 -2.802 111.957 1.00 46.19 212 VAL A N 1
ATOM 1471 C CA . VAL A 1 192 ? 269.629 -3.289 111.703 1.00 40.81 212 VAL A CA 1
ATOM 1472 C C . VAL A 1 192 ? 269.555 -4.770 111.365 1.00 41.33 212 VAL A C 1
ATOM 1473 O O . VAL A 1 192 ? 269.163 -5.580 112.200 1.00 44.01 212 VAL A O 1
ATOM 1477 N N . PRO A 1 193 ? 269.923 -5.130 110.128 1.00 48.08 213 PRO A N 1
ATOM 1478 C CA . PRO A 1 193 ? 269.823 -6.516 109.657 1.00 42.48 213 PRO A CA 1
ATOM 1479 C C . PRO A 1 193 ? 270.962 -7.412 110.133 1.00 45.24 213 PRO A C 1
ATOM 1480 O O . PRO A 1 193 ? 271.351 -8.324 109.405 1.00 51.98 213 PRO A O 1
ATOM 1484 N N . PHE A 1 194 ? 271.484 -7.152 111.328 1.00 37.99 214 PHE A N 1
ATOM 1485 C CA . PHE A 1 194 ? 272.475 -8.023 111.944 1.00 47.06 214 PHE A CA 1
ATOM 1486 C C . PHE A 1 194 ? 272.586 -7.712 113.428 1.00 57.59 214 PHE A C 1
ATOM 1487 O O . PHE A 1 194 ? 272.312 -6.592 113.855 1.00 55.43 214 PHE A O 1
ATOM 1495 N N . LYS A 1 195 ? 272.972 -8.713 114.214 1.00 63.92 215 LYS A N 1
ATOM 1496 C CA . LYS A 1 195 ? 273.259 -8.514 115.632 1.00 56.88 215 LYS A CA 1
ATOM 1497 C C . LYS A 1 195 ? 274.770 -8.451 115.803 1.00 61.05 215 LYS A C 1
ATOM 1498 O O . LYS A 1 195 ? 275.513 -8.904 114.934 1.00 67.53 215 LYS A O 1
ATOM 1504 N N . ALA A 1 196 ? 275.232 -7.882 116.908 1.00 62.78 216 ALA A N 1
ATOM 1505 C CA . ALA A 1 196 ? 276.663 -7.856 117.180 1.00 66.67 216 ALA A CA 1
ATOM 1506 C C . ALA A 1 196 ? 277.173 -9.271 117.446 1.00 66.58 216 ALA A C 1
ATOM 1507 O O . ALA A 1 196 ? 276.435 -10.121 117.950 1.00 71.33 216 ALA A O 1
ATOM 1509 N N . GLY A 1 197 ? 278.430 -9.523 117.097 1.00 60.02 217 GLY A N 1
ATOM 1510 C CA . GLY A 1 197 ? 279.018 -10.836 117.286 1.00 47.18 217 GLY A CA 1
ATOM 1511 C C . GLY A 1 197 ? 278.601 -11.811 116.204 1.00 64.47 217 GLY A C 1
ATOM 1512 O O . GLY A 1 197 ? 278.956 -12.989 116.236 1.00 58.21 217 GLY A O 1
ATOM 1513 N N . GLN A 1 198 ? 277.836 -11.309 115.240 1.00 63.35 218 GLN A N 1
ATOM 1514 C CA . GLN A 1 198 ? 277.446 -12.087 114.070 1.00 63.36 218 GLN A CA 1
ATOM 1515 C C . GLN A 1 198 ? 278.421 -11.863 112.908 1.00 56.85 218 GLN A C 1
ATOM 1516 O O . GLN A 1 198 ? 278.810 -10.726 112.631 1.00 55.56 218 GLN A O 1
ATOM 1522 N N . PRO A 1 199 ? 278.832 -12.955 112.242 1.00 49.87 219 PRO A N 1
ATOM 1523 C CA . PRO A 1 199 ? 279.709 -12.956 111.068 1.00 46.05 219 PRO A CA 1
ATOM 1524 C C . PRO A 1 199 ? 279.463 -11.806 110.099 1.00 44.61 219 PRO A C 1
ATOM 1525 O O . PRO A 1 199 ? 278.338 -11.609 109.638 1.00 45.45 219 PRO A O 1
ATOM 1529 N N . TYR A 1 200 ? 280.531 -11.069 109.807 1.00 45.18 220 TYR A N 1
ATOM 1530 C CA . TYR A 1 200 ? 280.492 -9.872 108.972 1.00 44.57 220 TYR A CA 1
ATOM 1531 C C . TYR A 1 200 ? 279.986 -10.152 107.558 1.00 54.83 220 TYR A C 1
ATOM 1532 O O . TYR A 1 200 ? 280.192 -11.233 107.001 1.00 47.18 220 TYR A O 1
ATOM 1541 N N . ASP A 1 201 ? 279.322 -9.155 106.985 1.00 49.05 221 ASP A N 1
ATOM 1542 C CA . ASP A 1 201 ? 278.798 -9.254 105.635 1.00 51.25 221 ASP A CA 1
ATOM 1543 C C . ASP A 1 201 ? 278.519 -7.848 105.097 1.00 54.38 221 ASP A C 1
ATOM 1544 O O . ASP A 1 201 ? 277.605 -7.170 105.561 1.00 54.76 221 ASP A O 1
ATOM 1549 N N . SER A 1 202 ? 279.320 -7.416 104.125 1.00 49.45 222 SER A N 1
ATOM 1550 C CA . SER A 1 202 ? 279.249 -6.051 103.612 1.00 47.98 222 SER A CA 1
ATOM 1551 C C . SER A 1 202 ? 277.890 -5.748 102.985 1.00 62.93 222 SER A C 1
ATOM 1552 O O . SER A 1 202 ? 277.461 -4.589 102.926 1.00 64.64 222 SER A O 1
ATOM 1555 N N . GLU A 1 203 ? 277.208 -6.794 102.527 1.00 47.95 223 GLU A N 1
ATOM 1556 C CA . GLU A 1 203 ? 275.872 -6.629 101.971 1.00 62.44 223 GLU A CA 1
ATOM 1557 C C . GLU A 1 203 ? 274.847 -6.372 103.070 1.00 56.37 223 GLU A C 1
ATOM 1558 O O . GLU A 1 203 ? 273.758 -5.872 102.800 1.00 63.23 223 GLU A O 1
ATOM 1564 N N . LEU A 1 204 ? 275.191 -6.720 104.305 1.00 42.49 224 LEU A N 1
ATOM 1565 C CA . LEU A 1 204 ? 274.333 -6.388 105.434 1.00 53.50 224 LEU A CA 1
ATOM 1566 C C . LEU A 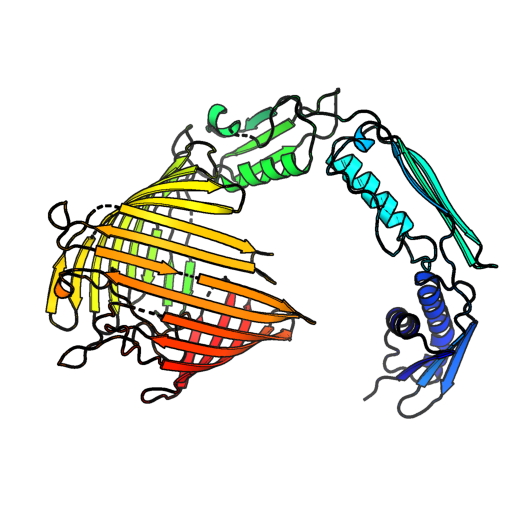1 204 ? 274.516 -4.916 105.801 1.00 51.70 224 LEU A C 1
ATOM 1567 O O . LEU A 1 204 ? 273.575 -4.258 106.230 1.00 52.08 224 LEU A O 1
ATOM 1572 N N . ILE A 1 205 ? 275.728 -4.404 105.620 1.00 49.07 225 ILE A N 1
ATOM 1573 C CA . ILE A 1 205 ? 275.985 -2.978 105.789 1.00 46.99 225 ILE A CA 1
ATOM 1574 C C . ILE A 1 205 ? 275.234 -2.201 104.727 1.00 40.19 225 ILE A C 1
ATOM 1575 O O . ILE A 1 205 ? 274.613 -1.167 105.009 1.00 51.72 225 ILE A O 1
ATOM 1580 N N . ALA A 1 206 ? 275.292 -2.705 103.498 1.00 42.52 226 ALA A N 1
ATOM 1581 C CA . ALA A 1 206 ? 274.546 -2.093 102.408 1.00 55.97 226 ALA A CA 1
ATOM 1582 C C . ALA A 1 206 ? 273.048 -2.126 102.726 1.00 52.01 226 ALA A C 1
ATOM 1583 O O . ALA A 1 206 ? 272.346 -1.127 102.567 1.00 45.15 226 ALA A O 1
ATOM 1585 N N . GLU A 1 207 ? 272.573 -3.269 103.207 1.00 49.32 227 GLU A N 1
ATOM 1586 C CA . GLU A 1 207 ? 271.162 -3.428 103.528 1.00 45.70 227 GLU A CA 1
ATOM 1587 C C . GLU A 1 207 ? 270.732 -2.453 104.615 1.00 48.71 227 GLU A C 1
ATOM 1588 O O . GLU A 1 207 ? 269.628 -1.925 104.580 1.00 46.01 227 GLU A O 1
ATOM 1594 N N . LEU A 1 208 ? 271.616 -2.227 105.580 1.00 47.87 228 LEU A N 1
ATOM 1595 C CA . LEU A 1 208 ? 271.374 -1.256 106.636 1.00 46.18 228 LEU A CA 1
ATOM 1596 C C . LEU A 1 208 ? 271.248 0.137 106.046 1.00 50.65 228 LEU A C 1
ATOM 1597 O O . LEU A 1 208 ? 270.345 0.914 106.400 1.00 54.07 228 LEU A O 1
ATOM 1602 N N . ASN A 1 209 ? 272.166 0.443 105.140 1.00 56.12 229 ASN A N 1
ATOM 1603 C CA . ASN A 1 209 ? 272.182 1.735 104.474 1.00 53.90 229 ASN A CA 1
ATOM 1604 C C . ASN A 1 209 ? 270.858 1.993 103.759 1.00 47.67 229 ASN A C 1
ATOM 1605 O O . ASN A 1 209 ? 270.201 3.022 103.976 1.00 49.07 229 ASN A O 1
ATOM 1610 N N . GLN A 1 210 ? 270.450 1.032 102.937 1.00 46.91 230 GLN A N 1
ATOM 1611 C CA . GLN A 1 210 ? 269.226 1.167 102.157 1.00 55.24 230 GLN A CA 1
ATOM 1612 C C . GLN A 1 210 ? 267.993 1.185 103.060 1.00 47.59 230 GLN A C 1
ATOM 1613 O O . GLN A 1 210 ? 267.002 1.848 102.757 1.00 47.66 230 GLN A O 1
ATOM 1619 N N . ASN A 1 211 ? 268.065 0.456 104.168 1.00 37.10 231 ASN A N 1
ATOM 1620 C CA . ASN A 1 211 ? 267.005 0.465 105.163 1.00 39.26 231 ASN A CA 1
ATOM 1621 C C . ASN A 1 211 ? 266.782 1.862 105.708 1.00 48.79 231 ASN A C 1
ATOM 1622 O O . ASN A 1 211 ? 265.686 2.417 105.590 1.00 45.81 231 ASN A O 1
ATOM 1627 N N . LEU A 1 212 ? 267.829 2.429 106.299 1.00 47.71 232 LEU A N 1
ATOM 1628 C CA . LEU A 1 212 ? 267.742 3.784 106.827 1.00 42.38 232 LEU A CA 1
ATOM 1629 C C . LEU A 1 212 ? 267.280 4.764 105.751 1.00 45.67 232 LEU A C 1
ATOM 1630 O O . LEU A 1 212 ? 266.468 5.645 106.017 1.00 55.26 232 LEU A O 1
ATOM 1635 N N . GLN A 1 213 ? 267.781 4.595 104.532 1.00 37.04 233 GLN A N 1
ATOM 1636 C CA . GLN A 1 213 ? 267.373 5.468 103.438 1.00 47.89 233 GLN A CA 1
ATOM 1637 C C . GLN A 1 213 ? 265.868 5.378 103.139 1.00 45.93 233 GLN A C 1
ATOM 1638 O O . GLN A 1 213 ? 265.214 6.394 102.898 1.00 48.56 233 GLN A O 1
ATOM 1644 N N . SER A 1 214 ? 265.320 4.167 103.170 1.00 43.26 234 SER A N 1
ATOM 1645 C CA . SER A 1 214 ? 263.943 3.946 102.728 1.00 50.03 234 SER A CA 1
ATOM 1646 C C . SER A 1 214 ? 262.898 4.295 103.790 1.00 50.91 234 SER A C 1
ATOM 1647 O O . SER A 1 214 ? 261.716 4.441 103.482 1.00 40.70 234 SER A O 1
ATOM 1650 N N . SER A 1 215 ? 263.332 4.429 105.037 1.00 39.80 235 SER A N 1
ATOM 1651 C CA . SER A 1 215 ? 262.424 4.783 106.122 1.00 36.02 235 SER A CA 1
ATOM 1652 C C . SER A 1 215 ? 261.799 6.165 105.931 1.00 38.34 235 SER A C 1
ATOM 1653 O O . SER A 1 215 ? 260.781 6.478 106.541 1.00 44.08 235 SER A O 1
ATOM 1656 N N . GLY A 1 216 ? 262.429 6.994 105.105 1.00 37.83 236 GLY A N 1
ATOM 1657 C CA . GLY A 1 216 ? 261.935 8.329 104.837 1.00 39.13 236 GLY A CA 1
ATOM 1658 C C . GLY A 1 216 ? 262.301 9.341 105.899 1.00 38.19 236 GLY A C 1
ATOM 1659 O O . GLY A 1 216 ? 262.054 10.531 105.733 1.00 44.95 236 GLY A O 1
ATOM 1660 N N . TYR A 1 217 ? 262.908 8.868 106.984 1.00 42.50 237 TYR A N 1
ATOM 1661 C CA . TYR A 1 217 ? 263.197 9.700 108.149 1.00 36.14 237 TYR A CA 1
ATOM 1662 C C . TYR A 1 217 ? 264.340 10.703 107.949 1.00 37.36 237 TYR A C 1
ATOM 1663 O O . TYR A 1 217 ? 264.446 11.688 108.676 1.00 38.89 237 TYR A O 1
ATOM 1672 N N . PHE A 1 218 ? 265.198 10.465 106.969 1.00 45.67 238 PHE A N 1
ATOM 1673 C CA . PHE A 1 218 ? 266.398 11.286 106.840 1.00 51.91 238 PHE A CA 1
ATOM 1674 C C . PHE A 1 218 ? 266.568 11.827 105.428 1.00 49.49 238 PHE A C 1
ATOM 1675 O O . PHE A 1 218 ? 265.905 11.367 104.508 1.00 50.83 238 PHE A O 1
ATOM 1683 N N . GLU A 1 219 ? 267.437 12.817 105.257 1.00 71.19 239 GLU A N 1
ATOM 1684 C CA . GLU A 1 219 ? 267.798 13.253 103.912 1.00 80.94 239 GLU A CA 1
ATOM 1685 C C . GLU A 1 219 ? 269.165 12.693 103.539 1.00 73.04 239 GLU A C 1
ATOM 1686 O O . GLU A 1 219 ? 269.543 12.672 102.368 1.00 75.65 239 GLU A O 1
ATOM 1692 N N . GLY A 1 220 ? 269.897 12.225 104.541 1.00 61.03 240 GLY A N 1
ATOM 1693 C CA . GLY A 1 220 ? 271.197 11.634 104.305 1.00 58.77 240 GLY A CA 1
ATOM 1694 C C . GLY A 1 220 ? 271.612 10.696 105.416 1.00 59.55 240 GLY A C 1
ATOM 1695 O O . GLY A 1 220 ? 271.359 10.961 106.600 1.00 60.31 240 GLY A O 1
ATOM 1696 N N . VAL A 1 221 ? 272.240 9.587 105.035 1.00 52.08 241 VAL A N 1
ATOM 1697 C CA . VAL A 1 221 ? 272.778 8.646 106.008 1.00 46.99 241 VAL A CA 1
ATOM 1698 C C . VAL A 1 221 ? 274.215 8.278 105.649 1.00 59.59 241 VAL A C 1
ATOM 1699 O O . VAL A 1 221 ? 274.552 8.076 104.483 1.00 61.92 241 VAL A O 1
ATOM 1703 N N . ARG A 1 222 ? 275.064 8.229 106.668 1.00 73.72 242 ARG A N 1
ATOM 1704 C CA . ARG A 1 222 ? 276.451 7.825 106.517 1.00 77.77 242 ARG A CA 1
ATOM 1705 C C . ARG A 1 222 ? 276.683 6.564 107.331 1.00 80.33 242 ARG A C 1
ATOM 1706 O O . ARG A 1 222 ? 276.911 6.621 108.543 1.00 89.47 242 ARG A O 1
ATOM 1714 N N . VAL A 1 223 ? 276.592 5.422 106.664 1.00 71.88 243 VAL A N 1
ATOM 1715 C CA . VAL A 1 223 ? 276.831 4.150 107.317 1.00 64.31 243 VAL A CA 1
ATOM 1716 C C . VAL A 1 223 ? 278.198 3.644 106.920 1.00 63.94 243 VAL A C 1
ATOM 1717 O O . VAL A 1 223 ? 278.388 3.175 105.802 1.00 71.76 243 VAL A O 1
ATOM 1721 N N . ASP A 1 224 ? 279.154 3.737 107.832 1.00 59.25 244 ASP A N 1
ATOM 1722 C CA . ASP A 1 224 ? 280.509 3.335 107.498 1.00 67.62 244 ASP A CA 1
ATOM 1723 C C . ASP A 1 224 ? 281.174 2.584 108.645 1.00 69.54 244 ASP A C 1
ATOM 1724 O O . ASP A 1 224 ? 280.890 2.813 109.826 1.00 72.90 244 ASP A O 1
ATOM 1729 N N . ALA A 1 225 ? 282.039 1.653 108.284 1.00 71.10 245 ALA A N 1
ATOM 1730 C CA . ALA A 1 225 ? 282.793 0.898 109.259 1.00 76.83 245 ALA A CA 1
ATOM 1731 C C . ALA A 1 225 ? 283.828 0.057 108.557 1.00 83.04 245 ALA A C 1
ATOM 1732 O O . ALA A 1 225 ? 283.639 -1.133 108.352 1.00 80.79 245 ALA A O 1
ATOM 1734 N N . ALA A 1 226 ? 284.933 0.689 108.197 1.00 89.81 246 ALA A N 1
ATOM 1735 C CA . ALA A 1 226 ? 286.029 -0.007 107.552 1.00 92.07 246 ALA A CA 1
ATOM 1736 C C . ALA A 1 226 ? 286.611 -0.967 108.554 1.00 100.19 246 ALA A C 1
ATOM 1737 O O . ALA A 1 226 ? 286.567 -0.692 109.756 1.00 97.30 246 ALA A O 1
ATOM 1739 N N . PRO A 1 227 ? 287.197 -2.136 108.033 1.00 111.67 247 PRO A N 1
ATOM 1740 C CA . PRO A 1 227 ? 287.780 -2.997 109.075 1.00 123.39 247 PRO A CA 1
ATOM 1741 C C . PRO A 1 227 ? 288.796 -2.217 109.890 1.00 135.75 247 PRO A C 1
ATOM 1742 O O . PRO A 1 227 ? 289.622 -1.473 109.364 1.00 140.83 247 PRO A O 1
ATOM 1746 N N . THR A 1 228 ? 288.685 -2.381 111.196 1.00 136.71 248 THR A N 1
ATOM 1747 C CA . THR A 1 228 ? 289.377 -1.544 112.144 1.00 136.71 248 THR A CA 1
ATOM 1748 C C . THR A 1 228 ? 289.451 -2.300 113.468 1.00 130.56 248 THR A C 1
ATOM 1749 O O . THR A 1 228 ? 288.926 -3.400 113.576 1.00 127.53 248 THR A O 1
ATOM 1753 N N . GLN A 1 229 ? 290.102 -1.702 114.460 1.00 130.49 249 GLN A N 1
ATOM 1754 C CA . GLN A 1 229 ? 290.240 -2.325 115.771 1.00 119.24 249 GLN A CA 1
ATOM 1755 C C . GLN A 1 229 ? 291.688 -2.720 116.044 1.00 116.22 249 GLN A C 1
ATOM 1756 O O . GLN A 1 229 ? 292.521 -2.726 115.138 1.00 114.19 249 GLN A O 1
ATOM 1762 N N . GLN A 1 237 ? 287.699 -10.765 116.736 1.00 62.11 257 GLN A N 1
ATOM 1763 C CA . GLN A 1 237 ? 287.921 -9.507 116.027 1.00 61.76 257 GLN A CA 1
ATOM 1764 C C . GLN A 1 237 ? 286.617 -8.906 115.504 1.00 71.89 257 GLN A C 1
ATOM 1765 O O . GLN A 1 237 ? 285.970 -9.486 114.636 1.00 55.28 257 GLN A O 1
ATOM 1771 N N . ALA A 1 238 ? 286.251 -7.733 116.016 1.00 69.11 258 ALA A N 1
ATOM 1772 C CA . ALA A 1 238 ? 284.952 -7.129 115.721 1.00 57.17 258 ALA A CA 1
ATOM 1773 C C . ALA A 1 238 ? 285.064 -5.745 115.086 1.00 59.96 258 ALA A C 1
ATOM 1774 O O . ALA A 1 238 ? 285.847 -4.903 115.531 1.00 66.50 258 ALA A O 1
ATOM 1776 N N . ILE A 1 239 ? 284.264 -5.514 114.051 1.00 57.17 259 ILE A N 1
ATOM 1777 C CA . ILE A 1 239 ? 284.230 -4.218 113.381 1.00 60.52 259 ILE A CA 1
ATOM 1778 C C . ILE A 1 239 ? 283.064 -3.370 113.862 1.00 48.98 259 ILE A C 1
ATOM 1779 O O . ILE A 1 239 ? 281.919 -3.661 113.540 1.00 45.96 259 ILE A O 1
ATOM 1784 N N . PRO A 1 240 ? 283.355 -2.306 114.623 1.00 51.02 260 PRO A N 1
ATOM 1785 C CA . PRO A 1 240 ? 282.309 -1.377 115.066 1.00 49.53 260 PRO A CA 1
ATOM 1786 C C . PRO A 1 240 ? 281.668 -0.685 113.865 1.00 57.46 260 PRO A C 1
ATOM 1787 O O . PRO A 1 240 ? 282.355 -0.465 112.868 1.00 65.87 260 PRO A O 1
ATOM 1791 N N . VAL A 1 241 ? 280.383 -0.359 113.937 1.00 44.96 261 VAL A N 1
ATOM 1792 C CA . VAL A 1 241 ? 279.735 0.309 112.813 1.00 45.74 261 VAL A CA 1
ATOM 1793 C C . VAL A 1 241 ? 279.189 1.678 113.209 1.00 55.32 261 VAL A C 1
ATOM 1794 O O . VAL A 1 241 ? 278.393 1.795 114.146 1.00 64.95 261 VAL A O 1
ATOM 1798 N N . ALA A 1 242 ? 279.616 2.711 112.485 1.00 50.78 262 ALA A N 1
ATOM 1799 C CA . ALA A 1 242 ? 279.174 4.070 112.777 1.00 49.80 262 ALA A CA 1
ATOM 1800 C C . ALA A 1 242 ? 278.126 4.553 111.784 1.00 57.43 262 ALA A C 1
ATOM 1801 O O . ALA A 1 242 ? 278.349 4.558 110.562 1.00 73.16 262 ALA A O 1
ATOM 1803 N N . VAL A 1 243 ? 276.980 4.958 112.323 1.00 42.98 263 VAL A N 1
ATOM 1804 C CA . VAL A 1 243 ? 275.907 5.509 111.510 1.00 41.47 263 VAL A CA 1
ATOM 1805 C C . VAL A 1 243 ? 275.632 6.958 111.886 1.00 49.90 263 VAL A C 1
ATOM 1806 O O . VAL A 1 243 ? 275.373 7.271 113.052 1.00 63.59 263 VAL A O 1
ATOM 1810 N N . ARG A 1 244 ? 275.700 7.847 110.901 1.00 44.78 264 ARG A N 1
ATOM 1811 C CA . ARG A 1 244 ? 275.307 9.219 111.191 1.00 57.73 264 ARG A CA 1
ATOM 1812 C C . ARG A 1 244 ? 274.123 9.595 110.316 1.00 58.38 264 ARG A C 1
ATOM 1813 O O . ARG A 1 244 ? 274.093 9.295 109.127 1.00 57.74 264 ARG A O 1
ATOM 1821 N N . LEU A 1 245 ? 273.186 10.293 110.944 1.00 56.39 265 LEU A N 1
ATOM 1822 C CA . LEU A 1 245 ? 271.889 10.548 110.345 1.00 49.07 265 LEU A CA 1
ATOM 1823 C C . LEU A 1 245 ? 271.608 12.042 110.261 1.00 56.07 265 LEU A C 1
ATOM 1824 O O . LEU A 1 245 ? 271.765 12.764 111.245 1.00 57.96 265 LEU A O 1
ATOM 1829 N N . GLU A 1 246 ? 271.206 12.510 109.084 1.00 63.55 266 GLU A N 1
ATOM 1830 C CA . GLU A 1 246 ? 270.740 13.886 108.957 1.00 67.52 266 GLU A CA 1
ATOM 1831 C C . GLU A 1 246 ? 269.217 13.900 108.847 1.00 56.47 266 GLU A C 1
ATOM 1832 O O . GLU A 1 246 ? 268.655 13.427 107.855 1.00 50.13 266 GLU A O 1
ATOM 1838 N N . ALA A 1 247 ? 268.558 14.431 109.875 1.00 49.03 267 ALA A N 1
ATOM 1839 C CA . ALA A 1 247 ? 267.102 14.508 109.891 1.00 52.36 267 ALA A CA 1
ATOM 1840 C C . ALA A 1 247 ? 266.591 15.201 108.639 1.00 55.58 267 ALA A C 1
ATOM 1841 O O . ALA A 1 247 ? 267.128 16.227 108.216 1.00 49.05 267 ALA A O 1
ATOM 1843 N N . ARG A 1 248 ? 265.567 14.612 108.036 1.00 46.71 268 ARG A N 1
ATOM 1844 C CA . ARG A 1 248 ? 264.948 15.189 106.857 1.00 49.33 268 ARG A CA 1
ATOM 1845 C C . ARG A 1 248 ? 264.163 16.426 107.263 1.00 58.65 268 ARG A C 1
ATOM 1846 O O . ARG A 1 248 ? 263.805 16.583 108.433 1.00 61.43 268 ARG A O 1
ATOM 1854 N N . LYS A 1 249 ? 263.923 17.314 106.305 1.00 63.37 269 LYS A N 1
ATOM 1855 C CA . LYS A 1 249 ? 263.016 18.435 106.506 1.00 74.71 269 LYS A CA 1
ATOM 1856 C C . LYS A 1 249 ? 261.655 17.902 106.962 1.00 85.55 269 LYS A C 1
ATOM 1857 O O . LYS A 1 249 ? 261.094 17.006 106.333 1.00 92.89 269 LYS A O 1
ATOM 1863 N N . PRO A 1 250 ? 261.136 18.441 108.076 1.00 86.69 270 PRO A N 1
ATOM 1864 C CA . PRO A 1 250 ? 259.940 17.937 108.767 1.00 80.00 270 PRO A CA 1
ATOM 1865 C C . PRO A 1 250 ? 258.696 17.884 107.888 1.00 83.48 270 PRO A C 1
ATOM 1866 O O . PRO A 1 250 ? 257.844 17.018 108.083 1.00 82.07 270 PRO A O 1
ATOM 1870 N N . ARG A 1 251 ? 258.595 18.802 106.934 1.00 89.87 271 ARG A N 1
ATOM 1871 C CA . ARG A 1 251 ? 257.445 18.774 106.039 1.00 89.69 271 ARG A CA 1
ATOM 1872 C C . ARG A 1 251 ? 257.867 18.867 104.582 1.00 89.00 271 ARG A C 1
ATOM 1873 O O . ARG A 1 251 ? 258.886 19.474 104.258 1.00 88.82 271 ARG A O 1
ATOM 1881 N N . THR A 1 252 ? 257.025 18.306 103.722 1.00 90.98 272 THR A N 1
ATOM 1882 C CA . THR A 1 252 ? 257.366 18.420 102.307 1.00 89.56 272 THR A CA 1
ATOM 1883 C C . THR A 1 252 ? 256.125 18.496 101.419 1.00 90.30 272 THR A C 1
ATOM 1884 O O . THR A 1 252 ? 255.174 17.720 101.624 1.00 98.78 272 THR A O 1
ATOM 1896 N N . GLY A 1 254 ? 254.884 18.452 97.238 1.00 36.62 274 GLY A N 1
ATOM 1897 C CA . GLY A 1 254 ? 255.219 17.953 95.916 1.00 35.99 274 GLY A CA 1
ATOM 1898 C C . GLY A 1 254 ? 254.083 18.165 94.940 1.00 33.77 274 GLY A C 1
ATOM 1899 O O . GLY A 1 254 ? 252.911 18.048 95.292 1.00 38.29 274 GLY A O 1
ATOM 1900 N N . VAL A 1 255 ? 254.442 18.458 93.699 1.00 37.01 275 VAL A N 1
ATOM 1901 C CA . VAL A 1 255 ? 253.461 18.724 92.664 1.00 37.02 275 VAL A CA 1
ATOM 1902 C C . VAL A 1 255 ? 253.854 17.949 91.423 1.00 29.77 275 VAL A C 1
ATOM 1903 O O . VAL A 1 255 ? 255.039 17.850 91.106 1.00 50.67 275 VAL A O 1
ATOM 1907 N N . GLY A 1 256 ? 252.874 17.394 90.721 1.00 48.94 276 GLY A N 1
ATOM 1908 C CA . GLY A 1 256 ? 253.165 16.670 89.498 1.00 42.64 276 GLY A CA 1
ATOM 1909 C C . GLY A 1 256 ? 252.168 16.980 88.403 1.00 34.00 276 GLY A C 1
ATOM 1910 O O . GLY A 1 256 ? 251.003 17.222 88.669 1.00 27.74 276 GLY A O 1
ATOM 1911 N N . LEU A 1 257 ? 252.625 16.997 87.161 1.00 37.05 277 LEU A N 1
ATOM 1912 C CA . LEU A 1 257 ? 251.702 17.130 86.046 1.00 27.95 277 LEU A CA 1
ATOM 1913 C C . LEU A 1 257 ? 251.725 15.856 85.235 1.00 41.46 277 LEU A C 1
ATOM 1914 O O . LEU A 1 257 ? 252.745 15.166 85.157 1.00 50.54 277 LEU A O 1
ATOM 1919 N N . GLY A 1 258 ? 250.591 15.557 84.621 1.00 31.46 278 GLY A N 1
ATOM 1920 C CA . GLY A 1 258 ? 250.479 14.389 83.779 1.00 30.13 278 GLY A CA 1
ATOM 1921 C C . GLY A 1 258 ? 249.386 14.531 82.747 1.00 32.64 278 GLY A C 1
ATOM 1922 O O . GLY A 1 258 ? 248.563 15.448 82.795 1.00 32.44 278 GLY A O 1
ATOM 1923 N N . PHE A 1 259 ? 249.389 13.614 81.795 1.00 25.90 279 PHE A N 1
ATOM 1924 C CA . PHE A 1 259 ? 248.349 13.576 80.800 1.00 31.05 279 PHE A CA 1
ATOM 1925 C C . PHE A 1 259 ? 248.046 12.132 80.459 1.00 34.49 279 PHE A C 1
ATOM 1926 O O . PHE A 1 259 ? 248.867 11.244 80.689 1.00 41.81 279 PHE A O 1
ATOM 1934 N N . SER A 1 260 ? 246.863 11.909 79.907 1.00 24.57 280 SER A N 1
ATOM 1935 C CA . SER A 1 260 ? 246.384 10.576 79.601 1.00 24.18 280 SER A CA 1
ATOM 1936 C C . SER A 1 260 ? 245.272 10.729 78.570 1.00 35.29 280 SER A C 1
ATOM 1937 O O . SER A 1 260 ? 244.623 11.765 78.523 1.00 32.23 280 SER A O 1
ATOM 1940 N N . THR A 1 261 ? 245.054 9.731 77.723 1.00 33.53 281 THR A N 1
ATOM 1941 C CA . THR A 1 261 ? 243.885 9.609 76.854 1.00 32.76 281 THR A CA 1
ATOM 1942 C C . THR A 1 261 ? 242.643 9.244 77.682 1.00 35.26 281 THR A C 1
ATOM 1943 O O . THR A 1 261 ? 241.502 9.449 77.248 1.00 24.13 281 THR A O 1
ATOM 1947 N N . ASP A 1 262 ? 242.904 8.518 78.764 1.00 22.73 282 ASP A N 1
ATOM 1948 C CA . ASP A 1 262 ? 241.820 8.070 79.623 1.00 40.72 282 ASP A CA 1
ATOM 1949 C C . ASP A 1 262 ? 241.113 9.248 80.296 1.00 38.83 282 ASP A C 1
ATOM 1950 O O . ASP A 1 262 ? 239.905 9.409 80.153 1.00 41.13 282 ASP A O 1
ATOM 1955 N N . VAL A 1 263 ? 241.866 10.070 81.021 1.00 32.74 283 VAL A N 1
ATOM 1956 C CA . VAL A 1 263 ? 241.268 11.142 81.812 1.00 35.73 283 VAL A CA 1
ATOM 1957 C C . VAL A 1 263 ? 241.702 12.536 81.400 1.00 22.69 283 VAL A C 1
ATOM 1958 O O . VAL A 1 263 ? 241.133 13.516 81.857 1.00 39.70 283 VAL A O 1
ATOM 1962 N N . GLY A 1 264 ? 242.717 12.634 80.554 1.00 27.12 284 GLY A N 1
ATOM 1963 C CA . GLY A 1 264 ? 243.162 13.933 80.073 1.00 25.16 284 GLY A CA 1
ATOM 1964 C C . GLY A 1 264 ? 244.247 14.544 80.935 1.00 26.00 284 GLY A C 1
ATOM 1965 O O . GLY A 1 264 ? 245.031 13.828 81.566 1.00 24.09 284 GLY A O 1
ATOM 1966 N N . ALA A 1 265 ? 244.295 15.875 80.953 1.00 24.28 285 ALA A N 1
ATOM 1967 C CA . ALA A 1 265 ? 245.236 16.609 81.798 1.00 24.79 285 ALA A CA 1
ATOM 1968 C C . ALA A 1 265 ? 245.006 16.265 83.259 1.00 24.60 285 ALA A C 1
ATOM 1969 O O . ALA A 1 265 ? 243.874 15.996 83.673 1.00 24.10 285 ALA A O 1
ATOM 1971 N N . ARG A 1 266 ? 246.075 16.266 84.044 1.00 32.29 286 ARG A N 1
ATOM 1972 C CA . ARG A 1 266 ? 245.982 15.765 85.413 1.00 34.65 286 ARG A CA 1
ATOM 1973 C C . ARG A 1 266 ? 247.035 16.398 86.315 1.00 33.30 286 ARG A C 1
ATOM 1974 O O . ARG A 1 266 ? 248.182 16.596 85.908 1.00 37.15 286 ARG A O 1
ATOM 1982 N N . ALA A 1 267 ? 246.626 16.738 87.531 1.00 39.32 287 ALA A N 1
ATOM 1983 C CA . ALA A 1 267 ? 247.534 17.355 88.472 1.00 26.14 287 ALA A CA 1
ATOM 1984 C C . ALA A 1 267 ? 247.568 16.575 89.766 1.00 33.99 287 ALA A C 1
ATOM 1985 O O . ALA A 1 267 ? 246.538 16.231 90.334 1.00 47.42 287 ALA A O 1
ATOM 1987 N N . ARG A 1 268 ? 248.784 16.308 90.216 1.00 33.66 288 ARG A N 1
ATOM 1988 C CA . ARG A 1 268 ? 248.914 15.623 91.489 1.00 39.42 288 ARG A CA 1
ATOM 1989 C C . ARG A 1 268 ? 249.584 16.548 92.492 1.00 45.44 288 ARG A C 1
ATOM 1990 O O . ARG A 1 268 ? 250.487 17.318 92.131 1.00 53.68 288 ARG A O 1
ATOM 1998 N N . PHE A 1 269 ? 249.184 16.338 93.741 1.00 44.67 289 PHE A N 1
ATOM 1999 C CA A PHE A 1 269 ? 249.746 17.082 94.858 0.50 40.78 289 PHE A CA 1
ATOM 2000 C CA B PHE A 1 269 ? 249.846 17.082 94.858 0.50 40.72 289 PHE A CA 1
ATOM 2001 C C . PHE A 1 269 ? 249.986 16.135 96.032 1.00 46.67 289 PHE A C 1
ATOM 2002 O O . PHE A 1 269 ? 249.230 15.181 96.255 1.00 34.30 289 PHE A O 1
ATOM 2017 N N . ASN A 1 270 ? 251.070 16.368 96.759 1.00 52.06 290 ASN A N 1
ATOM 2018 C CA . ASN A 1 270 ? 251.286 15.649 98.004 1.00 52.26 290 ASN A CA 1
ATOM 2019 C C . ASN A 1 270 ? 251.843 16.582 99.062 1.00 53.63 290 ASN A C 1
ATOM 2020 O O . ASN A 1 270 ? 252.571 17.520 98.752 1.00 63.94 290 ASN A O 1
ATOM 2025 N N . TRP A 1 271 ? 251.464 16.317 100.308 1.00 48.42 291 TRP A N 1
ATOM 2026 C CA . TRP A 1 271 ? 251.962 17.027 101.471 1.00 53.42 291 TRP A CA 1
ATOM 2027 C C . TRP A 1 271 ? 252.301 15.987 102.524 1.00 57.79 291 TRP A C 1
ATOM 2028 O O . TRP A 1 271 ? 251.413 15.415 103.145 1.00 63.93 291 TRP A O 1
ATOM 2039 N N . THR A 1 272 ? 253.590 15.745 102.720 1.00 52.91 292 THR A N 1
ATOM 2040 C CA . THR A 1 272 ? 254.027 14.643 103.560 1.00 48.91 292 THR A CA 1
ATOM 2041 C C . THR A 1 272 ? 254.764 15.115 104.811 1.00 50.96 292 THR A C 1
ATOM 2042 O O . THR A 1 272 ? 255.474 16.116 104.795 1.00 56.88 292 THR A O 1
ATOM 2046 N N . ARG A 1 273 ? 254.541 14.394 105.906 1.00 53.84 293 ARG A N 1
ATOM 2047 C CA . ARG A 1 273 ? 255.236 14.619 107.167 1.00 47.82 293 ARG A CA 1
ATOM 2048 C C . ARG A 1 273 ? 255.946 13.317 107.512 1.00 50.98 293 ARG A C 1
ATOM 2049 O O . ARG A 1 273 ? 255.320 12.345 107.937 1.00 47.20 293 ARG A O 1
ATOM 2057 N N . HIS A 1 274 ? 257.259 13.305 107.311 1.00 51.90 294 HIS A N 1
ATOM 2058 C CA . HIS A 1 274 ? 258.013 12.055 107.292 1.00 50.60 294 HIS A CA 1
ATOM 2059 C C . HIS A 1 274 ? 258.379 11.521 108.678 1.00 49.87 294 HIS A C 1
ATOM 2060 O O . HIS A 1 274 ? 258.760 10.354 108.818 1.00 47.94 294 HIS A O 1
ATOM 2067 N N . TRP A 1 275 ? 258.281 12.382 109.686 1.00 49.44 295 TRP A N 1
ATOM 2068 C CA . TRP A 1 275 ? 258.371 11.951 111.077 1.00 33.81 295 TRP A CA 1
ATOM 2069 C C . TRP A 1 275 ? 257.604 12.916 111.963 1.00 45.13 295 TRP A C 1
ATOM 2070 O O . TRP A 1 275 ? 257.843 14.125 111.949 1.00 50.66 295 TRP A O 1
ATOM 2081 N N . VAL A 1 276 ? 256.667 12.364 112.724 1.00 45.30 296 VAL A N 1
ATOM 2082 C CA . VAL A 1 276 ? 255.782 13.143 113.576 1.00 44.57 296 VAL A CA 1
ATOM 2083 C C . VAL A 1 276 ? 256.291 13.103 115.005 1.00 46.57 296 VAL A C 1
ATOM 2084 O O . VAL A 1 276 ? 256.144 14.055 115.769 1.00 54.01 296 VAL A O 1
ATOM 2088 N N . ASN A 1 277 ? 256.906 11.981 115.350 1.00 48.35 297 ASN A N 1
ATOM 2089 C CA . ASN A 1 277 ? 257.333 11.720 116.710 1.00 45.34 297 ASN A CA 1
ATOM 2090 C C . ASN A 1 277 ? 258.510 10.751 116.719 1.00 45.49 297 ASN A C 1
ATOM 2091 O O . ASN A 1 277 ? 258.906 10.240 115.673 1.00 37.47 297 ASN A O 1
ATOM 2096 N N . ALA A 1 278 ? 259.055 10.494 117.904 1.00 56.49 298 ALA A N 1
ATOM 2097 C CA . ALA A 1 278 ? 260.237 9.651 118.055 1.00 36.13 298 ALA A CA 1
ATOM 2098 C C . ALA A 1 278 ? 259.968 8.189 117.709 1.00 40.05 298 ALA A C 1
ATOM 2099 O O . ALA A 1 278 ? 260.894 7.431 117.429 1.00 35.03 298 ALA A O 1
ATOM 2101 N N . GLU A 1 279 ? 258.699 7.794 117.721 1.00 36.94 299 GLU A N 1
ATOM 2102 C CA . GLU A 1 279 ? 258.347 6.401 117.467 1.00 35.68 299 GLU A CA 1
ATOM 2103 C C . GLU A 1 279 ? 258.192 6.131 115.971 1.00 34.61 299 GLU A C 1
ATOM 2104 O O . GLU A 1 279 ? 257.859 5.017 115.562 1.00 31.43 299 GLU A O 1
ATOM 2110 N N . GLY A 1 280 ? 258.437 7.158 115.162 1.00 32.69 300 GLY A N 1
ATOM 2111 C CA . GLY A 1 280 ? 258.531 6.997 113.721 1.00 32.19 300 GLY A CA 1
ATOM 2112 C C . GLY A 1 280 ? 257.224 7.047 112.953 1.00 31.27 300 GLY A C 1
ATOM 2113 O O . GLY A 1 280 ? 257.147 6.544 111.835 1.00 43.21 300 GLY A O 1
ATOM 2114 N N . HIS A 1 281 ? 256.199 7.656 113.545 1.00 31.23 301 HIS A N 1
ATOM 2115 C CA . HIS A 1 281 ? 254.909 7.809 112.873 1.00 39.58 301 HIS A CA 1
ATOM 2116 C C . HIS A 1 281 ? 255.015 8.741 111.666 1.00 42.50 301 HIS A C 1
ATOM 2117 O O . HIS A 1 281 ? 255.868 9.624 111.636 1.00 41.96 301 HIS A O 1
ATOM 2124 N N . SER A 1 282 ? 254.150 8.533 110.674 1.00 40.08 302 SER A N 1
ATOM 2125 C CA . SER A 1 282 ? 254.181 9.311 109.441 1.00 29.78 302 SER A CA 1
ATOM 2126 C C . SER A 1 282 ? 252.805 9.896 109.121 1.00 39.57 302 SER A C 1
ATOM 2127 O O . SER A 1 282 ? 251.790 9.235 109.287 1.00 38.71 302 SER A O 1
ATOM 2130 N N . LEU A 1 283 ? 252.776 11.134 108.643 1.00 46.72 303 LEU A N 1
ATOM 2131 C CA . LEU A 1 283 ? 251.526 11.806 108.307 1.00 44.87 303 LEU A CA 1
ATOM 2132 C C . LEU A 1 283 ? 251.525 12.116 106.816 1.00 50.36 303 LEU A C 1
ATOM 2133 O O . LEU A 1 283 ? 252.583 12.304 106.224 1.00 55.63 303 LEU A O 1
ATOM 2138 N N . GLY A 1 284 ? 250.354 12.157 106.195 1.00 43.84 304 GLY A N 1
ATOM 2139 C CA . GLY A 1 284 ? 250.300 12.501 104.788 1.00 31.69 304 GLY A CA 1
ATOM 2140 C C . GLY A 1 284 ? 248.972 12.989 104.234 1.00 41.67 304 GLY A C 1
ATOM 2141 O O . GLY A 1 284 ? 247.894 12.676 104.731 1.00 48.15 304 GLY A O 1
ATOM 2142 N N . PHE A 1 285 ? 249.085 13.780 103.180 1.00 44.91 305 PHE A N 1
ATOM 2143 C CA A PHE A 1 285 ? 247.949 14.325 102.450 0.50 45.06 305 PHE A CA 1
ATOM 2144 C CA B PHE A 1 285 ? 247.938 14.288 102.443 0.50 45.34 305 PHE A CA 1
ATOM 2145 C C . PHE A 1 285 ? 248.270 14.199 100.960 1.00 44.80 305 PHE A C 1
ATOM 2146 O O . PHE A 1 285 ? 249.433 14.285 100.573 1.00 52.41 305 PHE A O 1
ATOM 2161 N N . GLU A 1 286 ? 247.258 13.995 100.125 1.00 39.92 306 GLU A N 1
ATOM 2162 C CA . GLU A 1 286 ? 247.498 13.914 98.683 1.00 45.51 306 GLU A CA 1
ATOM 2163 C C . GLU A 1 286 ? 246.226 14.166 97.891 1.00 43.72 306 GLU A C 1
ATOM 2164 O O . GLU A 1 286 ? 245.136 13.897 98.370 1.00 43.00 306 GLU A O 1
ATOM 2170 N N . SER A 1 287 ? 246.363 14.703 96.684 1.00 43.46 307 SER A N 1
ATOM 2171 C CA . SER A 1 287 ? 245.188 14.975 95.862 1.00 36.96 307 SER A CA 1
ATOM 2172 C C . SER A 1 287 ? 245.484 14.879 94.377 1.00 39.16 307 SER A C 1
ATOM 2173 O O . SER A 1 287 ? 246.626 15.020 93.949 1.00 43.55 307 SER A O 1
ATOM 2176 N N . GLU A 1 288 ? 244.436 14.619 93.601 1.00 43.58 308 GLU A N 1
ATOM 2177 C CA . GLU A 1 288 ? 244.594 14.671 92.150 1.00 40.84 308 GLU A CA 1
ATOM 2178 C C . GLU A 1 288 ? 243.343 15.215 91.489 1.00 36.29 308 GLU A C 1
ATOM 2179 O O . GLU A 1 288 ? 242.233 14.736 91.746 1.00 41.17 308 GLU A O 1
ATOM 2185 N N . ILE A 1 289 ? 243.636 16.106 90.548 1.00 32.18 309 ILE A N 1
ATOM 2186 C CA . ILE A 1 289 ? 242.593 16.788 89.815 1.00 24.20 309 ILE A CA 1
ATOM 2187 C C . ILE A 1 289 ? 242.671 16.468 88.331 1.00 27.83 309 ILE A C 1
ATOM 2188 O O . ILE A 1 289 ? 243.703 16.662 87.680 1.00 42.67 309 ILE A O 1
ATOM 2193 N N . SER A 1 290 ? 241.564 15.934 87.827 1.00 28.66 310 SER A N 1
ATOM 2194 C CA . SER A 1 290 ? 241.336 15.759 86.402 1.00 23.26 310 SER A CA 1
ATOM 2195 C C . SER A 1 290 ? 239.877 16.090 86.132 1.00 31.17 310 SER A C 1
ATOM 2196 O O . SER A 1 290 ? 239.043 15.927 87.021 1.00 43.29 310 SER A O 1
ATOM 2199 N N . ALA A 1 291 ? 239.564 16.527 84.914 1.00 29.64 311 ALA A N 1
ATOM 2200 C CA . ALA A 1 291 ? 238.181 16.866 84.563 1.00 35.14 311 ALA A CA 1
ATOM 2201 C C . ALA A 1 291 ? 237.176 15.766 84.967 1.00 38.76 311 ALA A C 1
ATOM 2202 O O . ALA A 1 291 ? 236.140 16.064 85.558 1.00 43.44 311 ALA A O 1
ATOM 2204 N N . PRO A 1 292 ? 237.486 14.492 84.681 1.00 28.78 312 PRO A N 1
ATOM 2205 C CA . PRO A 1 292 ? 236.472 13.515 85.064 1.00 26.84 312 PRO A CA 1
ATOM 2206 C C . PRO A 1 292 ? 236.624 12.976 86.480 1.00 28.49 312 PRO A C 1
ATOM 2207 O O . PRO A 1 292 ? 235.772 12.206 86.901 1.00 28.08 312 PRO A O 1
ATOM 2211 N N . ARG A 1 293 ? 237.677 13.338 87.202 1.00 30.57 313 ARG A N 1
ATOM 2212 C CA . ARG A 1 293 ? 237.842 12.756 88.534 1.00 23.42 313 ARG A CA 1
ATOM 2213 C C . ARG A 1 293 ? 238.739 13.563 89.448 1.00 24.42 313 ARG A C 1
ATOM 2214 O O . ARG A 1 293 ? 239.864 13.912 89.107 1.00 31.19 313 ARG A O 1
ATOM 2222 N N . GLN A 1 294 ? 238.224 13.840 90.635 1.00 23.37 314 GLN A N 1
ATOM 2223 C CA . GLN A 1 294 ? 238.978 14.591 91.623 1.00 26.58 314 GLN A CA 1
ATOM 2224 C C . GLN A 1 294 ? 238.980 13.823 92.929 1.00 28.16 314 GLN A C 1
ATOM 2225 O O . GLN A 1 294 ? 237.936 13.376 93.377 1.00 29.40 314 GLN A O 1
ATOM 2231 N N . ASN A 1 295 ? 240.142 13.640 93.540 1.00 22.96 315 ASN A N 1
ATOM 2232 C CA . ASN A 1 295 ? 240.112 13.059 94.870 1.00 32.10 315 ASN A CA 1
ATOM 2233 C C . ASN A 1 295 ? 241.160 13.617 95.809 1.00 35.28 315 ASN A C 1
ATOM 2234 O O . ASN A 1 295 ? 242.167 14.179 95.391 1.00 27.16 315 ASN A O 1
ATOM 2239 N N . VAL A 1 296 ? 240.870 13.460 97.093 1.00 32.96 316 VAL A N 1
ATOM 2240 C CA . VAL A 1 296 ? 241.695 13.943 98.178 1.00 31.39 316 VAL A CA 1
ATOM 2241 C C . VAL A 1 296 ? 241.811 12.826 99.200 1.00 41.90 316 VAL A C 1
ATOM 2242 O O . VAL A 1 296 ? 240.846 12.117 99.451 1.00 44.30 316 VAL A O 1
ATOM 2246 N N . GLY A 1 297 ? 242.992 12.650 99.773 1.00 39.76 317 GLY A N 1
ATOM 2247 C CA . GLY A 1 297 ? 243.218 11.577 100.717 1.00 29.16 317 GLY A CA 1
ATOM 2248 C C . GLY A 1 297 ? 244.181 11.993 101.802 1.00 36.50 317 GLY A C 1
ATOM 2249 O O . GLY A 1 297 ? 245.040 12.853 101.598 1.00 42.50 317 GLY A O 1
ATOM 2250 N N . ALA A 1 298 ? 244.024 11.381 102.968 1.00 40.31 318 ALA A N 1
ATOM 2251 C CA . ALA A 1 298 ? 244.944 11.591 104.075 1.00 37.42 318 ALA A CA 1
ATOM 2252 C C . ALA A 1 298 ? 245.346 10.243 104.662 1.00 28.21 318 ALA A C 1
ATOM 2253 O O . ALA A 1 298 ? 244.627 9.251 104.508 1.00 31.08 318 ALA A O 1
ATOM 2255 N N . TRP A 1 299 ? 246.491 10.200 105.334 1.00 25.35 319 TRP A N 1
ATOM 2256 C CA . TRP A 1 299 ? 246.967 8.935 105.876 1.00 27.27 319 TRP A CA 1
ATOM 2257 C C . TRP A 1 299 ? 247.907 9.106 107.060 1.00 26.01 319 TRP A C 1
ATOM 2258 O O . TRP A 1 299 ? 248.586 10.120 107.194 1.00 34.15 319 TRP A O 1
ATOM 2269 N N . TYR A 1 300 ? 247.932 8.089 107.913 1.00 26.12 320 TYR A N 1
ATOM 2270 C CA . TYR A 1 300 ? 248.806 8.041 109.080 1.00 33.50 320 TYR A CA 1
ATOM 2271 C C . TYR A 1 300 ? 249.454 6.656 109.146 1.00 27.10 320 TYR A C 1
ATOM 2272 O O . TYR A 1 300 ? 248.782 5.644 108.956 1.00 26.56 320 TYR A O 1
ATOM 2281 N N . GLU A 1 301 ? 250.756 6.595 109.400 1.00 27.93 321 GLU A N 1
ATOM 2282 C CA . GLU A 1 301 ? 251.429 5.300 109.469 1.00 28.25 321 GLU A CA 1
ATOM 2283 C C . GLU A 1 301 ? 252.185 5.093 110.774 1.00 36.69 321 GLU A C 1
ATOM 2284 O O . GLU A 1 301 ? 252.819 6.008 111.288 1.00 33.39 321 GLU A O 1
ATOM 2290 N N . ILE A 1 302 ? 252.099 3.873 111.298 1.00 38.91 322 ILE A N 1
ATOM 2291 C CA . ILE A 1 302 ? 252.807 3.477 112.505 1.00 30.82 322 ILE A CA 1
ATOM 2292 C C . ILE A 1 302 ? 253.616 2.226 112.243 1.00 34.71 322 ILE A C 1
ATOM 2293 O O . ILE A 1 302 ? 253.054 1.163 112.003 1.00 45.59 322 ILE A O 1
ATOM 2298 N N . PRO A 1 303 ? 254.942 2.348 112.270 1.00 32.55 323 PRO A N 1
ATOM 2299 C CA . PRO A 1 303 ? 255.799 1.171 112.118 1.00 33.47 323 PRO A CA 1
ATOM 2300 C C . PRO A 1 303 ? 255.623 0.164 113.253 1.00 38.68 323 PRO A C 1
ATOM 2301 O O . PRO A 1 303 ? 255.661 0.538 114.420 1.00 48.80 323 PRO A O 1
ATOM 2305 N N . LEU A 1 304 ? 255.419 -1.101 112.899 1.00 36.71 324 LEU A N 1
ATOM 2306 C CA . LEU A 1 304 ? 255.342 -2.175 113.881 1.00 40.12 324 LEU A CA 1
ATOM 2307 C C . LEU A 1 304 ? 256.713 -2.809 114.068 1.00 49.95 324 LEU A C 1
ATOM 2308 O O . LEU A 1 304 ? 257.654 -2.149 114.503 1.00 66.71 324 LEU A O 1
ATOM 2313 N N . ASP A 1 305 ? 256.823 -4.091 113.735 1.00 53.15 325 ASP A N 1
ATOM 2314 C CA . ASP A 1 305 ? 258.088 -4.808 113.858 1.00 64.84 325 ASP A CA 1
ATOM 2315 C C . ASP A 1 305 ? 258.124 -6.028 112.945 1.00 68.93 325 ASP A C 1
ATOM 2316 O O . ASP A 1 305 ? 257.290 -6.922 113.093 1.00 66.70 325 ASP A O 1
ATOM 2321 N N . PRO A 1 306 ? 259.085 -6.075 111.997 1.00 70.36 326 PRO A N 1
ATOM 2322 C CA . PRO A 1 306 ? 260.113 -5.074 111.669 1.00 63.56 326 PRO A CA 1
ATOM 2323 C C . PRO A 1 306 ? 259.542 -3.785 111.097 1.00 58.22 326 PRO A C 1
ATOM 2324 O O . PRO A 1 306 ? 258.634 -3.835 110.275 1.00 44.89 326 PRO A O 1
ATOM 2328 N N . PRO A 1 307 ? 260.093 -2.641 111.521 1.00 68.15 327 PRO A N 1
ATOM 2329 C CA . PRO A 1 307 ? 259.611 -1.294 111.195 1.00 61.12 327 PRO A CA 1
ATOM 2330 C C . PRO A 1 307 ? 259.380 -1.045 109.706 1.00 50.61 327 PRO A C 1
ATOM 2331 O O . PRO A 1 307 ? 258.494 -0.274 109.347 1.00 57.24 327 PRO A O 1
ATOM 2335 N N . LEU A 1 308 ? 260.156 -1.693 108.848 1.00 40.91 328 LEU A N 1
ATOM 2336 C CA . LEU A 1 308 ? 260.137 -1.349 107.430 1.00 43.46 328 LEU A CA 1
ATOM 2337 C C . LEU A 1 308 ? 259.172 -2.184 106.599 1.00 52.49 328 LEU A C 1
ATOM 2338 O O . LEU A 1 308 ? 258.650 -1.717 105.584 1.00 48.76 328 LEU A O 1
ATOM 2343 N N . THR A 1 309 ? 258.933 -3.416 107.027 1.00 53.22 329 THR A N 1
ATOM 2344 C CA . THR A 1 309 ? 258.100 -4.328 106.260 1.00 50.94 329 THR A CA 1
ATOM 2345 C C . THR A 1 309 ? 256.770 -4.585 106.958 1.00 48.03 329 THR A C 1
ATOM 2346 O O . THR A 1 309 ? 255.863 -5.192 106.389 1.00 52.10 329 THR A O 1
ATOM 2350 N N . ASP A 1 310 ? 256.656 -4.114 108.193 1.00 43.88 330 ASP A N 1
ATOM 2351 C CA . ASP A 1 310 ? 255.429 -4.282 108.962 1.00 46.15 330 ASP A CA 1
ATOM 2352 C C . ASP A 1 310 ? 254.927 -2.957 109.504 1.00 35.96 330 ASP A C 1
ATOM 2353 O O . ASP A 1 310 ? 255.676 -2.231 110.156 1.00 33.96 330 ASP A O 1
ATOM 2358 N N . LYS A 1 311 ? 253.661 -2.641 109.251 1.00 35.91 331 LYS A N 1
ATOM 2359 C CA . LYS A 1 311 ? 253.147 -1.349 109.699 1.00 41.27 331 LYS A CA 1
ATOM 2360 C C . LYS A 1 311 ? 251.631 -1.255 109.704 1.00 35.90 331 LYS A C 1
ATOM 2361 O O . LYS A 1 311 ? 250.946 -2.029 109.050 1.00 36.12 331 LYS A O 1
ATOM 2367 N N . LEU A 1 312 ? 251.115 -0.300 110.467 1.00 31.14 332 LEU A N 1
ATOM 2368 C CA . LEU A 1 312 ? 249.711 0.055 110.395 1.00 28.10 332 LEU A CA 1
ATOM 2369 C C . LEU A 1 312 ? 249.575 1.298 109.541 1.00 27.35 332 LEU A C 1
ATOM 2370 O O . LEU A 1 312 ? 250.393 2.213 109.634 1.00 34.70 332 LEU A O 1
ATOM 2375 N N . ARG A 1 313 ? 248.541 1.330 108.712 1.00 26.39 333 ARG A N 1
ATOM 2376 C CA . ARG A 1 313 ? 248.252 2.500 107.901 1.00 28.02 333 ARG A CA 1
ATOM 2377 C C . ARG A 1 313 ? 246.769 2.842 107.992 1.00 27.55 333 ARG A C 1
ATOM 2378 O O . ARG A 1 313 ? 245.920 2.092 107.540 1.00 32.45 333 ARG A O 1
ATOM 2386 N N . PHE A 1 314 ? 246.466 3.975 108.603 1.00 25.40 334 PHE A N 1
ATOM 2387 C CA . PHE A 1 314 ? 245.107 4.493 108.623 1.00 27.20 334 PHE A CA 1
ATOM 2388 C C . PHE A 1 314 ? 244.943 5.474 107.475 1.00 28.01 334 PHE A C 1
ATOM 2389 O O . PHE A 1 314 ? 245.872 6.204 107.133 1.00 32.56 334 PHE A O 1
ATOM 2397 N N . THR A 1 315 ? 243.773 5.459 106.851 1.00 26.66 335 THR A N 1
ATOM 2398 C CA . THR A 1 315 ? 243.539 6.268 105.664 1.00 34.10 335 THR A CA 1
ATOM 2399 C C . THR A 1 315 ? 242.148 6.865 105.662 1.00 33.47 335 THR A C 1
ATOM 2400 O O . THR A 1 315 ? 241.215 6.291 106.214 1.00 30.17 335 THR A O 1
ATOM 2404 N N . SER A 1 316 ? 242.012 8.019 105.026 1.00 34.93 336 SER A N 1
ATOM 2405 C CA . SER A 1 316 ? 240.693 8.529 104.682 1.00 36.89 336 SER A CA 1
ATOM 2406 C C . SER A 1 316 ? 240.753 9.118 103.284 1.00 41.51 336 SER A C 1
ATOM 2407 O O . SER A 1 316 ? 241.830 9.464 102.794 1.00 36.54 336 SER A O 1
ATOM 2410 N N . GLY A 1 317 ? 239.600 9.227 102.637 1.00 34.98 337 GLY A N 1
ATOM 2411 C CA . GLY A 1 317 ? 239.566 9.734 101.283 1.00 31.20 337 GLY A CA 1
ATOM 2412 C C . GLY A 1 317 ? 238.204 10.215 100.843 1.00 31.90 337 GLY A C 1
ATOM 2413 O O . GLY A 1 317 ? 237.177 9.792 101.368 1.00 30.20 337 GLY A O 1
ATOM 2414 N N . TYR A 1 318 ? 238.215 11.122 99.875 1.00 23.67 338 TYR A N 1
ATOM 2415 C CA . TYR A 1 318 ? 237.010 11.602 99.222 1.00 35.54 338 TYR A CA 1
ATOM 2416 C C . TYR A 1 318 ? 237.264 11.656 97.721 1.00 34.32 338 TYR A C 1
ATOM 2417 O O . TYR A 1 318 ? 238.319 12.104 97.281 1.00 30.74 338 TYR A O 1
ATOM 2426 N N . GLN A 1 319 ? 236.306 11.196 96.931 1.00 37.24 339 GLN A N 1
ATOM 2427 C CA . GLN A 1 319 ? 236.511 11.149 95.495 1.00 31.98 339 GLN A CA 1
ATOM 2428 C C . GLN A 1 319 ? 235.241 11.433 94.718 1.00 34.25 339 GLN A C 1
ATOM 2429 O O . GLN A 1 319 ? 234.218 10.807 94.937 1.00 36.90 339 GLN A O 1
ATOM 2435 N N . PHE A 1 320 ? 235.315 12.393 93.809 1.00 29.69 340 PHE A N 1
ATOM 2436 C CA . PHE A 1 320 ? 234.252 12.607 92.857 1.00 24.55 340 PHE A CA 1
ATOM 2437 C C . PHE A 1 320 ? 234.659 12.056 91.501 1.00 33.14 340 PHE A C 1
ATOM 2438 O O . PHE A 1 320 ? 235.823 12.145 91.101 1.00 39.76 340 PHE A O 1
ATOM 2446 N N . GLU A 1 321 ? 233.687 11.489 90.798 1.00 37.01 341 GLU A N 1
ATOM 2447 C CA . GLU A 1 321 ? 233.928 10.879 89.503 1.00 35.15 341 GLU A CA 1
ATOM 2448 C C . GLU A 1 321 ? 232.699 11.033 88.609 1.00 33.94 341 GLU A C 1
ATOM 2449 O O . GLU A 1 321 ? 231.599 10.661 89.001 1.00 45.30 341 GLU A O 1
ATOM 2455 N N . ASP A 1 322 ? 232.893 11.604 87.425 1.00 30.08 342 ASP A N 1
ATOM 2456 C CA . ASP A 1 322 ? 231.868 11.617 86.391 1.00 38.13 342 ASP A CA 1
ATOM 2457 C C . ASP A 1 322 ? 232.461 10.967 85.138 1.00 39.79 342 ASP A C 1
ATOM 2458 O O . ASP A 1 322 ? 233.197 11.610 84.395 1.00 41.31 342 ASP A O 1
ATOM 2463 N N . LEU A 1 323 ? 232.138 9.697 84.906 1.00 44.59 343 LEU A N 1
ATOM 2464 C CA . LEU A 1 323 ? 232.739 8.971 83.789 1.00 52.59 343 LEU A CA 1
ATOM 2465 C C . LEU A 1 323 ? 231.714 8.147 83.033 1.00 52.70 343 LEU A C 1
ATOM 2466 O O . LEU A 1 323 ? 230.930 7.392 83.639 1.00 58.07 343 LEU A O 1
ATOM 2471 N N . VAL A 1 324 ? 231.738 8.307 81.708 1.00 49.32 344 VAL A N 1
ATOM 2472 C CA . VAL A 1 324 ? 230.778 7.672 80.815 1.00 46.89 344 VAL A CA 1
ATOM 2473 C C . VAL A 1 324 ? 229.362 7.982 81.289 1.00 46.75 344 VAL A C 1
ATOM 2474 O O . VAL A 1 324 ? 228.873 9.091 81.084 1.00 54.18 344 VAL A O 1
ATOM 2478 N N . ASP A 1 325 ? 228.711 7.011 81.932 1.00 47.99 345 ASP A N 1
ATOM 2479 C CA . ASP A 1 325 ? 227.303 7.156 82.306 1.00 48.37 345 ASP A CA 1
ATOM 2480 C C . ASP A 1 325 ? 227.080 7.044 83.811 1.00 45.42 345 ASP A C 1
ATOM 2481 O O . ASP A 1 325 ? 225.956 6.792 84.267 1.00 47.45 345 ASP A O 1
ATOM 2486 N N . THR A 1 326 ? 228.147 7.222 84.587 1.00 35.00 346 THR A N 1
ATOM 2487 C CA . THR A 1 326 ? 228.017 7.148 86.046 1.00 32.60 346 THR A CA 1
ATOM 2488 C C . THR A 1 326 ? 228.652 8.341 86.740 1.00 38.20 346 THR A C 1
ATOM 2489 O O . THR A 1 326 ? 229.641 8.902 86.261 1.00 37.82 346 THR A O 1
ATOM 2493 N N . GLU A 1 327 ? 228.060 8.720 87.869 1.00 40.21 347 GLU A N 1
ATOM 2494 C CA . GLU A 1 327 ? 228.666 9.698 88.758 1.00 35.34 347 GLU A CA 1
ATOM 2495 C C . GLU A 1 327 ? 228.768 9.071 90.134 1.00 32.17 347 GLU A C 1
ATOM 2496 O O . GLU A 1 327 ? 227.944 8.243 90.503 1.00 37.07 347 GLU A O 1
ATOM 2502 N N . SER A 1 328 ? 229.774 9.469 90.894 1.00 33.15 348 SER A N 1
ATOM 2503 C CA . SER A 1 328 ? 229.932 8.935 92.228 1.00 42.59 348 SER A CA 1
ATOM 2504 C C . SER A 1 328 ? 230.736 9.877 93.105 1.00 35.28 348 SER A C 1
ATOM 2505 O O . SER A 1 328 ? 231.797 10.365 92.716 1.00 38.83 348 SER A O 1
ATOM 2508 N N . LYS A 1 329 ? 230.183 10.148 94.280 1.00 30.16 349 LYS A N 1
ATOM 2509 C CA . LYS A 1 329 ? 230.893 10.776 95.379 1.00 30.92 349 LYS A CA 1
ATOM 2510 C C . LYS A 1 329 ? 231.149 9.667 96.381 1.00 33.62 349 LYS A C 1
ATOM 2511 O O . LYS A 1 329 ? 230.207 9.041 96.874 1.00 41.46 349 LYS A O 1
ATOM 2517 N N . LEU A 1 330 ? 232.422 9.424 96.668 1.00 32.08 350 LEU A N 1
ATOM 2518 C CA . LEU A 1 330 ? 232.848 8.283 97.459 1.00 25.83 350 LEU A CA 1
ATOM 2519 C C . LEU A 1 330 ? 233.634 8.766 98.672 1.00 30.41 350 LEU A C 1
ATOM 2520 O O . LEU A 1 330 ? 234.588 9.526 98.540 1.00 31.05 350 LEU A O 1
ATOM 2525 N N . LEU A 1 331 ? 233.206 8.346 99.858 1.00 41.83 351 LEU A N 1
ATOM 2526 C CA . LEU A 1 331 ? 233.894 8.696 101.096 1.00 29.18 351 LEU A CA 1
ATOM 2527 C C . LEU A 1 331 ? 234.443 7.418 101.705 1.00 27.92 351 LEU A C 1
ATOM 2528 O O . LEU A 1 331 ? 233.780 6.384 101.673 1.00 36.91 351 LEU A O 1
ATOM 2533 N N . THR A 1 332 ? 235.649 7.476 102.257 1.00 26.90 352 THR A N 1
ATOM 2534 C CA . THR A 1 332 ? 236.264 6.264 102.783 1.00 24.13 352 THR A CA 1
ATOM 2535 C C . THR A 1 332 ? 237.130 6.494 104.028 1.00 32.34 352 THR A C 1
ATOM 2536 O O . THR A 1 332 ? 237.817 7.508 104.160 1.00 23.91 352 THR A O 1
ATOM 2540 N N . LEU A 1 333 ? 237.058 5.546 104.956 1.00 32.45 353 LEU A N 1
ATOM 2541 C CA . LEU A 1 333 ? 237.992 5.472 106.076 1.00 34.45 353 LEU A CA 1
ATOM 2542 C C . LEU A 1 333 ? 238.508 4.060 106.143 1.00 36.45 353 LEU A C 1
ATOM 2543 O O . LEU A 1 333 ? 237.815 3.138 105.740 1.00 37.60 353 LEU A O 1
ATOM 2548 N N . GLY A 1 334 ? 239.716 3.874 106.651 1.00 33.65 354 GLY A N 1
ATOM 2549 C CA . GLY A 1 334 ? 240.281 2.546 106.637 1.00 32.70 354 GLY A CA 1
ATOM 2550 C C . GLY A 1 334 ? 241.466 2.312 107.533 1.00 34.62 354 GLY A C 1
ATOM 2551 O O . GLY A 1 334 ? 242.240 3.222 107.825 1.00 33.50 354 GLY A O 1
ATOM 2552 N N . GLY A 1 335 ? 241.598 1.065 107.971 1.00 38.90 355 GLY A N 1
ATOM 2553 C CA . GLY A 1 335 ? 242.765 0.628 108.708 1.00 37.96 355 GLY A CA 1
ATOM 2554 C C . GLY A 1 335 ? 243.418 -0.517 107.966 1.00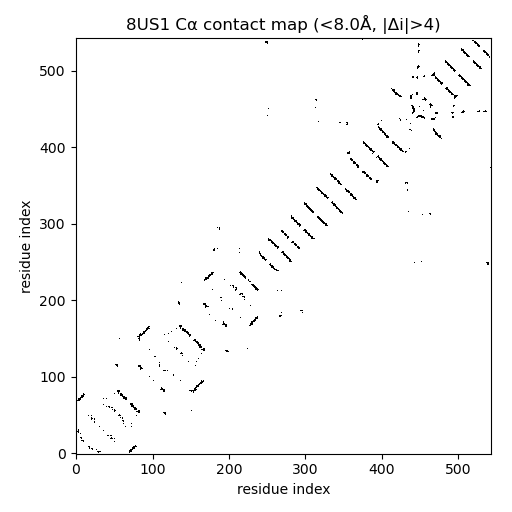 34.70 355 GLY A C 1
ATOM 2555 O O . GLY A 1 335 ? 242.741 -1.431 107.501 1.00 36.44 355 GLY A O 1
ATOM 2556 N N . GLU A 1 336 ? 244.737 -0.459 107.841 1.00 34.32 356 GLU A N 1
ATOM 2557 C CA . GLU A 1 336 ? 245.482 -1.474 107.117 1.00 33.19 356 GLU A CA 1
ATOM 2558 C C . GLU A 1 336 ? 246.644 -1.967 107.944 1.00 34.38 356 GLU A C 1
ATOM 2559 O O . GLU A 1 336 ? 247.265 -1.215 108.678 1.00 39.53 356 GLU A O 1
ATOM 2565 N N . TRP A 1 337 ? 246.933 -3.246 107.799 1.00 26.33 357 TRP A N 1
ATOM 2566 C CA . TRP A 1 337 ? 248.029 -3.890 108.480 1.00 29.86 357 TRP A CA 1
ATOM 2567 C C . TRP A 1 337 ? 248.902 -4.577 107.433 1.00 27.58 357 TRP A C 1
ATOM 2568 O O . TRP A 1 337 ? 248.525 -5.612 106.882 1.00 30.64 357 TRP A O 1
ATOM 2579 N N . HIS A 1 338 ? 250.052 -3.975 107.144 1.00 35.20 358 HIS A N 1
ATOM 2580 C CA . HIS A 1 338 ? 250.995 -4.491 106.153 1.00 32.87 358 HIS A CA 1
ATOM 2581 C C . HIS A 1 338 ? 252.038 -5.389 106.797 1.00 31.36 358 HIS A C 1
ATOM 2582 O O . HIS A 1 338 ? 252.612 -5.043 107.837 1.00 38.09 358 HIS A O 1
ATOM 2589 N N . SER A 1 339 ? 252.301 -6.526 106.165 1.00 36.09 359 SER A N 1
ATOM 2590 C CA . SER A 1 339 ? 253.422 -7.372 106.566 1.00 44.51 359 SER A CA 1
ATOM 2591 C C . SER A 1 339 ? 254.089 -7.993 105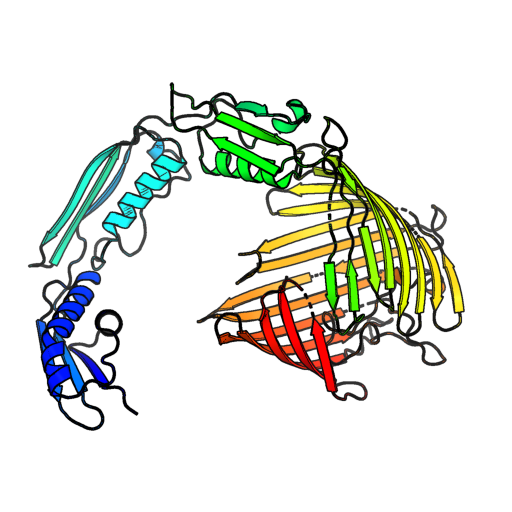.340 1.00 45.82 359 SER A C 1
ATOM 2592 O O . SER A 1 339 ? 253.414 -8.496 104.454 1.00 33.73 359 SER A O 1
ATOM 2595 N N . LYS A 1 340 ? 255.414 -7.952 105.276 1.00 62.72 360 LYS A N 1
ATOM 2596 C CA . LYS A 1 340 ? 256.052 -8.534 104.098 1.00 76.73 360 LYS A CA 1
ATOM 2597 C C . LYS A 1 340 ? 257.070 -9.611 104.458 1.00 73.02 360 LYS A C 1
ATOM 2598 O O . LYS A 1 340 ? 257.977 -9.371 105.249 1.00 68.30 360 LYS A O 1
ATOM 2604 N N . ARG A 1 341 ? 256.922 -10.752 103.786 1.00 77.09 361 ARG A N 1
ATOM 2605 C CA . ARG A 1 341 ? 257.823 -11.888 103.974 1.00 81.00 361 ARG A CA 1
ATOM 2606 C C . ARG A 1 341 ? 259.061 -11.751 103.075 1.00 88.88 361 ARG A C 1
ATOM 2607 O O . ARG A 1 341 ? 259.047 -10.958 102.132 1.00 87.85 361 ARG A O 1
ATOM 2615 N N . PRO A 1 342 ? 260.145 -12.497 103.381 1.00 94.53 362 PRO A N 1
ATOM 2616 C CA . PRO A 1 342 ? 261.403 -12.392 102.624 1.00 92.46 362 PRO A CA 1
ATOM 2617 C C . PRO A 1 342 ? 261.300 -12.627 101.111 1.00 89.95 362 PRO A C 1
ATOM 2618 O O . PRO A 1 342 ? 262.196 -12.178 100.392 1.00 87.33 362 PRO A O 1
ATOM 2622 N N . ASP A 1 343 ? 260.257 -13.313 100.642 1.00 88.24 363 ASP A N 1
ATOM 2623 C CA . ASP A 1 343 ? 259.977 -13.485 99.214 1.00 85.66 363 ASP A CA 1
ATOM 2624 C C . ASP A 1 343 ? 259.969 -12.132 98.521 1.00 78.70 363 ASP A C 1
ATOM 2625 O O . ASP A 1 343 ? 260.528 -11.960 97.436 1.00 83.75 363 ASP A O 1
ATOM 2630 N N . GLY A 1 344 ? 259.228 -11.235 99.161 1.00 65.46 364 GLY A N 1
ATOM 2631 C CA . GLY A 1 344 ? 258.851 -9.965 98.578 1.00 56.56 364 GLY A CA 1
ATOM 2632 C C . GLY A 1 344 ? 257.339 -9.886 98.626 1.00 53.05 364 GLY A C 1
ATOM 2633 O O . GLY A 1 344 ? 256.747 -8.873 98.259 1.00 55.31 364 GLY A O 1
ATOM 2634 N N . TRP A 1 345 ? 256.720 -10.977 99.077 1.00 47.48 365 TRP A N 1
ATOM 2635 C CA . TRP A 1 345 ? 255.267 -11.054 99.233 1.00 39.12 365 TRP A CA 1
ATOM 2636 C C . TRP A 1 345 ? 254.770 -10.138 100.339 1.00 39.80 365 TRP A C 1
ATOM 2637 O O . TRP A 1 345 ? 254.985 -10.409 101.522 1.00 33.58 365 TRP A O 1
ATOM 2648 N N . GLN A 1 346 ? 254.092 -9.063 99.956 1.00 42.67 366 GLN A N 1
ATOM 2649 C CA . GLN A 1 346 ? 253.476 -8.188 100.941 1.00 43.98 366 GLN A CA 1
ATOM 2650 C C . GLN A 1 346 ? 251.983 -8.489 101.110 1.00 38.32 366 GLN A C 1
ATOM 2651 O O . GLN A 1 346 ? 251.205 -8.366 100.173 1.00 49.51 366 GLN A O 1
ATOM 2657 N N . ARG A 1 347 ? 251.597 -8.904 102.309 1.00 32.20 367 ARG A N 1
ATOM 2658 C CA . ARG A 1 347 ? 250.193 -9.044 102.669 1.00 34.69 367 ARG A CA 1
ATOM 2659 C C . ARG A 1 347 ? 249.663 -7.750 103.284 1.00 42.26 367 ARG A C 1
ATOM 2660 O O . ARG A 1 347 ? 250.369 -7.046 104.015 1.00 45.53 367 ARG A O 1
ATOM 2668 N N . VAL A 1 348 ? 248.411 -7.444 102.976 1.00 26.63 368 VAL A N 1
ATOM 2669 C CA . VAL A 1 348 ? 247.727 -6.322 103.584 1.00 25.95 368 VAL A CA 1
ATOM 2670 C C . VAL A 1 348 ? 246.384 -6.780 104.124 1.00 38.62 368 VAL A C 1
ATOM 2671 O O . VAL A 1 348 ? 245.517 -7.206 103.367 1.00 43.30 368 VAL A O 1
ATOM 2675 N N . VAL A 1 349 ? 246.222 -6.706 105.439 1.00 41.71 369 VAL A N 1
ATOM 2676 C CA . VAL A 1 349 ? 244.940 -7.008 106.058 1.00 34.20 369 VAL A CA 1
ATOM 2677 C C . VAL A 1 349 ? 244.213 -5.707 106.343 1.00 32.05 369 VAL A C 1
ATOM 2678 O O . VAL A 1 349 ? 244.742 -4.834 107.013 1.00 30.84 369 VAL A O 1
ATOM 2682 N N . SER A 1 350 ? 242.995 -5.572 105.842 1.00 34.52 370 SER A N 1
ATOM 2683 C CA . SER A 1 350 ? 242.331 -4.280 105.878 1.00 40.93 370 SER A CA 1
ATOM 2684 C C . SER A 1 350 ? 240.937 -4.338 106.469 1.00 31.78 370 SER A C 1
ATOM 2685 O O . SER A 1 350 ? 240.254 -5.360 106.412 1.00 25.37 370 SER A O 1
ATOM 2688 N N . LEU A 1 351 ? 240.534 -3.215 107.045 1.00 24.91 371 LEU A N 1
ATOM 2689 C CA . LEU A 1 351 ? 239.152 -2.974 107.407 1.00 29.81 371 LEU A CA 1
ATOM 2690 C C . LEU A 1 351 ? 238.774 -1.603 106.878 1.00 30.60 371 LEU A C 1
ATOM 2691 O O . LEU A 1 351 ? 239.260 -0.587 107.375 1.00 32.31 371 LEU A O 1
ATOM 2696 N N . ASN A 1 352 ? 237.920 -1.575 105.860 1.00 28.14 372 ASN A N 1
ATOM 2697 C CA . ASN A 1 352 ? 237.559 -0.318 105.209 1.00 29.61 372 ASN A CA 1
ATOM 2698 C C . ASN A 1 352 ? 236.073 -0.024 105.285 1.00 31.33 372 ASN A C 1
ATOM 2699 O O . ASN A 1 352 ? 235.254 -0.884 105.002 1.00 36.83 372 ASN A O 1
ATOM 2704 N N . TRP A 1 353 ? 235.729 1.195 105.676 1.00 34.87 373 TRP A N 1
ATOM 2705 C CA . TRP A 1 353 ? 234.352 1.652 105.614 1.00 30.73 373 TRP A CA 1
ATOM 2706 C C . TRP A 1 353 ? 234.210 2.677 104.511 1.00 24.78 373 TRP A C 1
ATOM 2707 O O . TRP A 1 353 ? 235.094 3.513 104.318 1.00 38.64 373 TRP A O 1
ATOM 2726 N N . ARG A 1 355 ? 231.173 5.098 102.047 1.00 25.96 375 ARG A N 1
ATOM 2727 C CA . ARG A 1 355 ? 229.837 5.544 101.719 1.00 28.63 375 ARG A CA 1
ATOM 2728 C C . ARG A 1 355 ? 229.846 6.049 100.285 1.00 33.02 375 ARG A C 1
ATOM 2729 O O . ARG A 1 355 ? 230.700 6.856 99.919 1.00 30.45 375 ARG A O 1
ATOM 2737 N N . GLU A 1 356 ? 228.911 5.582 99.466 1.00 29.68 376 GLU A N 1
ATOM 2738 C CA . GLU A 1 356 ? 228.895 6.040 98.083 1.00 26.56 376 GLU A CA 1
ATOM 2739 C C . GLU A 1 356 ? 227.525 6.564 97.654 1.00 39.10 376 GLU A C 1
ATOM 2740 O O . GLU A 1 356 ? 226.486 5.882 97.756 1.00 33.36 376 GLU A O 1
ATOM 2746 N N . GLU A 1 357 ? 227.577 7.820 97.216 1.00 43.08 377 GLU A N 1
ATOM 2747 C CA . GLU A 1 357 ? 226.496 8.576 96.609 1.00 37.29 377 GLU A CA 1
ATOM 2748 C C . GLU A 1 357 ? 226.660 8.405 95.109 1.00 39.39 377 GLU A C 1
ATOM 2749 O O . GLU A 1 357 ? 227.704 8.746 94.568 1.00 27.69 377 GLU A O 1
ATOM 2755 N N . TYR A 1 358 ? 225.684 7.855 94.410 1.00 33.36 378 TYR A N 1
ATOM 2756 C CA . TYR A 1 358 ? 225.958 7.605 93.005 1.00 31.71 378 TYR A CA 1
ATOM 2757 C C . TYR A 1 358 ? 224.767 7.781 92.091 1.00 36.73 378 TYR A C 1
ATOM 2758 O O . TYR A 1 358 ? 223.628 7.708 92.514 1.00 42.62 378 TYR A O 1
ATOM 2767 N N . LYS A 1 359 ? 225.058 8.034 90.824 1.00 29.37 379 LYS A N 1
ATOM 2768 C CA . LYS A 1 359 ? 224.032 8.069 89.802 1.00 30.43 379 LYS A CA 1
ATOM 2769 C C . LYS A 1 359 ? 224.456 7.131 88.670 1.00 48.66 379 LYS A C 1
ATOM 2770 O O . LYS A 1 359 ? 225.435 7.390 87.966 1.00 58.46 379 LYS A O 1
ATOM 2776 N N . LEU A 1 360 ? 223.741 6.017 88.541 1.00 47.51 380 LEU A N 1
ATOM 2777 C CA . LEU A 1 360 ? 223.939 5.078 87.438 1.00 43.82 380 LEU A CA 1
ATOM 2778 C C . LEU A 1 360 ? 222.920 5.390 86.357 1.00 53.11 380 LEU A C 1
ATOM 2779 O O . LEU A 1 360 ? 221.718 5.160 86.539 1.00 47.10 380 LEU A O 1
ATOM 2784 N N . GLY A 1 361 ? 223.393 5.911 85.231 1.00 56.39 381 GLY A N 1
ATOM 2785 C CA . GLY A 1 361 ? 222.486 6.466 84.248 1.00 58.29 381 GLY A CA 1
ATOM 2786 C C . GLY A 1 361 ? 221.703 7.575 84.924 1.00 64.54 381 GLY A C 1
ATOM 2787 O O . GLY A 1 361 ? 222.281 8.558 85.387 1.00 64.64 381 GLY A O 1
ATOM 2788 N N . ASP A 1 362 ? 220.388 7.408 85.013 1.00 65.43 382 ASP A N 1
ATOM 2789 C CA . ASP A 1 362 ? 219.551 8.408 85.662 1.00 72.82 382 ASP A CA 1
ATOM 2790 C C . ASP A 1 362 ? 219.031 7.945 87.021 1.00 70.17 382 ASP A C 1
ATOM 2791 O O . ASP A 1 362 ? 218.307 8.680 87.695 1.00 62.15 382 ASP A O 1
ATOM 2796 N N . ASP A 1 363 ? 219.413 6.738 87.430 1.00 69.07 383 ASP A N 1
ATOM 2797 C CA . ASP A 1 363 ? 218.970 6.200 88.714 1.00 65.49 383 ASP A CA 1
ATOM 2798 C C . ASP A 1 363 ? 219.958 6.501 89.835 1.00 54.43 383 ASP A C 1
ATOM 2799 O O . ASP A 1 363 ? 221.103 6.050 89.811 1.00 49.59 383 ASP A O 1
ATOM 2804 N N . SER A 1 364 ? 219.493 7.260 90.821 1.00 56.48 384 SER A N 1
ATOM 2805 C CA . SER A 1 364 ? 220.328 7.686 91.936 1.00 45.23 384 SER A CA 1
ATOM 2806 C C . SER A 1 364 ? 220.232 6.738 93.124 1.00 43.03 384 SER A C 1
ATOM 2807 O O . SER A 1 364 ? 219.140 6.424 93.595 1.00 52.89 384 SER A O 1
ATOM 2810 N N . GLY A 1 365 ? 221.386 6.279 93.595 1.00 33.99 385 GLY A N 1
ATOM 2811 C CA . GLY A 1 365 ? 221.465 5.425 94.762 1.00 33.92 385 GLY A CA 1
ATOM 2812 C C . GLY A 1 365 ? 222.408 5.957 95.830 1.00 40.93 385 GLY A C 1
ATOM 2813 O O . GLY A 1 365 ? 223.233 6.837 95.588 1.00 45.96 385 GLY A O 1
ATOM 2814 N N . LEU A 1 366 ? 222.267 5.425 97.034 1.00 33.57 386 LEU A N 1
ATOM 2815 C CA . LEU A 1 366 ? 223.210 5.694 98.104 1.00 37.77 386 LEU A CA 1
ATOM 2816 C C . LEU A 1 366 ? 223.369 4.435 98.927 1.00 38.96 386 LEU A C 1
ATOM 2817 O O . LEU A 1 366 ? 222.389 3.938 99.487 1.00 43.78 386 LEU A O 1
ATOM 2822 N N . SER A 1 367 ? 224.585 3.898 98.992 1.00 30.92 387 SER A N 1
ATOM 2823 C CA . SER A 1 367 ? 224.783 2.735 99.851 1.00 30.84 387 SER A CA 1
ATOM 2824 C C . SER A 1 367 ? 226.138 2.750 100.548 1.00 29.59 387 SER A C 1
ATOM 2825 O O . SER A 1 367 ? 227.047 3.471 100.145 1.00 28.55 387 SER A O 1
ATOM 2828 N N . SER A 1 368 ? 226.248 1.971 101.622 1.00 29.88 388 SER A N 1
ATOM 2829 C CA . SER A 1 368 ? 227.407 2.048 102.497 1.00 30.89 388 SER A CA 1
ATOM 2830 C C . SER A 1 368 ? 227.839 0.674 102.959 1.00 34.27 388 SER A C 1
ATOM 2831 O O . SER A 1 368 ? 227.009 -0.210 103.143 1.00 29.78 388 SER A O 1
ATOM 2834 N N . PHE A 1 369 ? 229.142 0.494 103.148 1.00 32.82 389 PHE A N 1
ATOM 2835 C CA . PHE A 1 369 ? 229.653 -0.810 103.543 1.00 27.54 389 PHE A CA 1
ATOM 2836 C C . PHE A 1 369 ? 230.822 -0.701 104.499 1.00 36.29 389 PHE A C 1
ATOM 2837 O O . PHE A 1 369 ? 231.713 0.129 104.322 1.00 32.39 389 PHE A O 1
ATOM 2845 N N . LEU A 1 370 ? 230.810 -1.549 105.518 1.00 40.10 390 LEU A N 1
ATOM 2846 C CA . LEU A 1 370 ? 231.996 -1.779 106.319 1.00 37.57 390 LEU A CA 1
ATOM 2847 C C . LEU A 1 370 ? 232.495 -3.143 105.941 1.00 27.14 390 LEU A C 1
ATOM 2848 O O . LEU A 1 370 ? 231.815 -4.133 106.152 1.00 41.37 390 LEU A O 1
ATOM 2861 N N . PRO A 1 372 ? 235.893 -5.960 105.520 1.00 26.12 392 PRO A N 1
ATOM 2862 C CA . PRO A 1 372 ? 237.249 -6.480 105.673 1.00 36.44 392 PRO A CA 1
ATOM 2863 C C . PRO A 1 372 ? 237.817 -6.987 104.358 1.00 43.97 392 PRO A C 1
ATOM 2864 O O . PRO A 1 372 ? 237.076 -7.414 103.461 1.00 47.21 392 PRO A O 1
ATOM 2868 N N . GLY A 1 373 ? 239.137 -6.936 104.249 1.00 38.66 393 GLY A N 1
ATOM 2869 C CA . GLY A 1 373 ? 239.805 -7.393 103.052 1.00 36.80 393 GLY A CA 1
ATOM 2870 C C . GLY A 1 373 ? 241.168 -7.977 103.346 1.00 30.76 393 GLY A C 1
ATOM 2871 O O . GLY A 1 373 ? 241.790 -7.661 104.350 1.00 26.15 393 GLY A O 1
ATOM 2872 N N . ILE A 1 374 ? 241.625 -8.860 102.476 1.00 34.51 394 ILE A N 1
ATOM 2873 C CA . ILE A 1 374 ? 243.007 -9.279 102.513 1.00 32.81 394 ILE A CA 1
ATOM 2874 C C . ILE A 1 374 ? 243.567 -9.182 101.096 1.00 32.14 394 ILE A C 1
ATOM 2875 O O . ILE A 1 374 ? 242.892 -9.496 100.111 1.00 24.65 394 ILE A O 1
ATOM 2880 N N . GLY A 1 375 ? 244.793 -8.689 101.005 1.00 37.15 395 GLY A N 1
ATOM 2881 C CA . GLY A 1 375 ? 245.469 -8.539 99.737 1.00 24.62 395 GLY A CA 1
ATOM 2882 C C . GLY A 1 375 ? 246.854 -9.136 99.798 1.00 31.95 395 GLY A C 1
ATOM 2883 O O . GL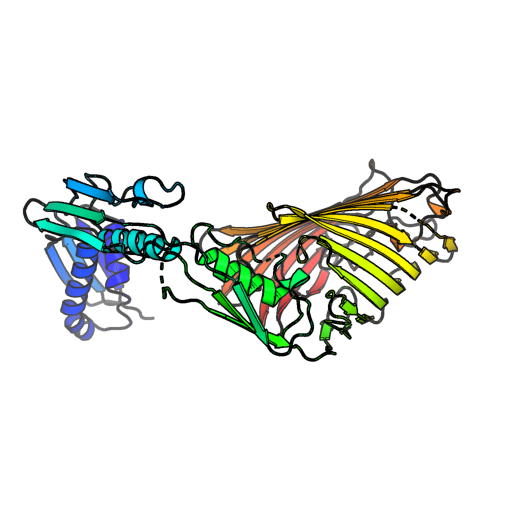Y A 1 375 ? 247.475 -9.197 100.856 1.00 29.61 395 GLY A O 1
ATOM 2884 N N . TYR A 1 376 ? 247.327 -9.600 98.651 1.00 35.65 396 TYR A N 1
ATOM 2885 C CA . TYR A 1 376 ? 248.705 -10.015 98.489 1.00 30.62 396 TYR A CA 1
ATOM 2886 C C . TYR A 1 376 ? 249.306 -9.310 97.284 1.00 35.78 396 TYR A C 1
ATOM 2887 O O . TYR A 1 376 ? 248.653 -9.166 96.256 1.00 34.95 396 TYR A O 1
ATOM 2896 N N . SER A 1 377 ? 250.549 -8.862 97.428 1.00 41.34 397 SER A N 1
ATOM 2897 C CA . SER A 1 377 ? 251.270 -8.185 96.359 1.00 43.43 397 SER A CA 1
ATOM 2898 C C . SER A 1 377 ? 252.658 -8.802 96.200 1.00 40.52 397 SER A C 1
ATOM 2899 O O . SER A 1 377 ? 253.242 -9.314 97.160 1.00 42.88 397 SER A O 1
ATOM 2902 N N . LEU A 1 378 ? 253.185 -8.739 94.985 1.00 32.15 398 LEU A N 1
ATOM 2903 C CA . LEU A 1 378 ? 254.535 -9.198 94.704 1.00 35.39 398 LEU A CA 1
ATOM 2904 C C . LEU A 1 378 ? 255.112 -8.396 93.540 1.00 36.99 398 LEU A C 1
ATOM 2905 O O . LEU A 1 378 ? 254.481 -8.262 92.498 1.00 40.27 398 LEU A O 1
ATOM 2910 N N . LEU A 1 379 ? 256.305 -7.849 93.725 1.00 40.96 399 LEU A N 1
ATOM 2911 C CA . LEU A 1 379 ? 256.946 -7.077 92.670 1.00 31.09 399 LEU A CA 1
ATOM 2912 C C . LEU A 1 379 ? 258.406 -7.475 92.547 1.00 39.17 399 LEU A C 1
ATOM 2913 O O . LEU A 1 379 ? 259.172 -7.337 93.498 1.00 50.14 399 LEU A O 1
ATOM 2918 N N . GLU A 1 380 ? 258.795 -7.980 91.382 1.00 41.13 400 GLU A N 1
ATOM 2919 C CA . GLU A 1 380 ? 260.143 -8.499 91.166 1.00 45.98 400 GLU A CA 1
ATOM 2920 C C . GLU A 1 380 ? 260.721 -7.948 89.873 1.00 46.89 400 GLU A C 1
ATOM 2921 O O . GLU A 1 380 ? 260.287 -8.340 88.799 1.00 55.11 400 GLU A O 1
ATOM 2927 N N . THR A 1 381 ? 261.676 -7.035 89.976 1.00 60.37 401 THR A N 1
ATOM 2928 C CA . THR A 1 381 ? 262.232 -6.394 88.786 1.00 70.93 401 THR A CA 1
ATOM 2929 C C . THR A 1 381 ? 263.736 -6.167 88.744 1.00 86.98 401 THR A C 1
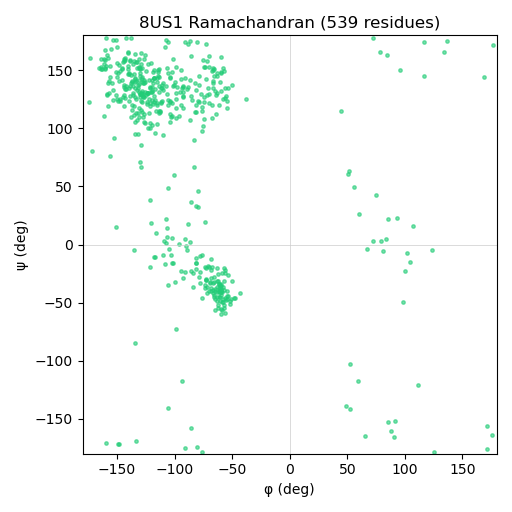ATOM 2930 O O . THR A 1 381 ? 264.397 -6.194 89.760 1.00 95.11 401 THR A O 1
ATOM 2934 N N . ASP A 1 382 ? 264.264 -6.026 87.531 1.00 95.31 402 ASP A N 1
ATOM 2935 C CA . ASP A 1 382 ? 265.610 -5.544 87.237 1.00 96.31 402 ASP A CA 1
ATOM 2936 C C . ASP A 1 382 ? 265.762 -4.103 87.606 1.00 92.28 402 ASP A C 1
ATOM 2937 O O . ASP A 1 382 ? 266.830 -3.643 87.943 1.00 88.01 402 ASP A O 1
ATOM 2942 N N . ASN A 1 383 ? 264.701 -3.379 87.327 1.00 95.46 403 ASN A N 1
ATOM 2943 C CA . ASN A 1 383 ? 264.401 -2.067 87.843 1.00 98.49 403 ASN A CA 1
ATOM 2944 C C . ASN A 1 383 ? 265.237 -0.961 87.290 1.00 99.70 403 ASN A C 1
ATOM 2945 O O . ASN A 1 383 ? 266.195 -1.232 86.592 1.00 100.69 403 ASN A O 1
ATOM 2950 N N . LYS A 1 384 ? 264.956 0.273 87.716 1.00 99.07 404 LYS A N 1
ATOM 2951 C CA . LYS A 1 384 ? 263.685 0.636 88.345 1.00 98.90 404 LYS A CA 1
ATOM 2952 C C . LYS A 1 384 ? 262.943 1.654 87.528 1.00 101.75 404 LYS A C 1
ATOM 2953 O O . LYS A 1 384 ? 261.801 1.978 87.810 1.00 92.65 404 LYS A O 1
ATOM 2959 N N . VAL A 1 385 ? 263.626 2.195 86.537 1.00 111.37 405 VAL A N 1
ATOM 2960 C CA . VAL A 1 385 ? 262.992 3.069 85.573 1.00 117.08 405 VAL A CA 1
ATOM 2961 C C . VAL A 1 385 ? 263.164 2.494 84.186 1.00 118.07 405 VAL A C 1
ATOM 2962 O O . VAL A 1 385 ? 262.428 2.827 83.263 1.00 112.66 405 VAL A O 1
ATOM 2966 N N . ASP A 1 386 ? 264.136 1.603 84.056 1.00 121.92 406 ASP A N 1
ATOM 2967 C CA . ASP A 1 386 ? 264.416 0.988 82.784 1.00 117.64 406 ASP A CA 1
ATOM 2968 C C . ASP A 1 386 ? 264.455 -0.484 83.061 1.00 99.95 406 ASP A C 1
ATOM 2969 O O . ASP A 1 386 ? 265.488 -1.133 82.926 1.00 100.59 406 ASP A O 1
ATOM 2974 N N . PRO A 1 387 ? 263.215 -1.019 83.436 1.00 83.61 407 PRO A N 1
ATOM 2975 C CA . PRO A 1 387 ? 263.273 -2.448 83.722 1.00 70.80 407 PRO A CA 1
ATOM 2976 C C . PRO A 1 387 ? 263.328 -3.199 82.421 1.00 68.08 407 PRO A C 1
ATOM 2977 O O . PRO A 1 387 ? 262.522 -2.993 81.535 1.00 49.55 407 PRO A O 1
ATOM 2981 N N . SER A 1 388 ? 264.296 -4.087 82.336 1.00 68.00 408 SER A N 1
ATOM 2982 C CA . SER A 1 388 ? 264.525 -4.916 81.153 1.00 62.87 408 SER A CA 1
ATOM 2983 C C . SER A 1 388 ? 263.745 -6.230 81.268 1.00 65.17 408 SER A C 1
ATOM 2984 O O . SER A 1 388 ? 263.455 -6.883 80.261 1.00 60.66 408 SER A O 1
ATOM 2987 N N . HIS A 1 389 ? 263.428 -6.619 82.502 1.00 62.88 409 HIS A N 1
ATOM 2988 C CA . HIS A 1 389 ? 262.496 -7.713 82.757 1.00 60.61 409 HIS A CA 1
ATOM 2989 C C . HIS A 1 389 ? 262.013 -7.671 84.205 1.00 54.49 409 HIS A C 1
ATOM 2990 O O . HIS A 1 389 ? 262.710 -7.190 85.089 1.00 46.53 409 HIS A O 1
ATOM 2997 N N . GLY A 1 390 ? 260.804 -8.163 84.441 1.00 56.28 410 GLY A N 1
ATOM 2998 C CA . GLY A 1 390 ? 260.243 -8.153 85.776 1.00 51.17 410 GLY A CA 1
ATOM 2999 C C . GLY A 1 390 ? 258.795 -8.575 85.764 1.00 45.36 410 GLY A C 1
ATOM 3000 O O . GLY A 1 390 ? 258.276 -8.946 84.715 1.00 43.83 410 GLY A O 1
ATOM 3001 N N . TYR A 1 391 ? 258.143 -8.531 86.923 1.00 33.10 411 TYR A N 1
ATOM 3002 C CA . TYR A 1 391 ? 256.705 -8.798 86.984 1.00 41.32 411 TYR A CA 1
ATOM 3003 C C . TYR A 1 391 ? 256.030 -8.268 88.244 1.00 42.32 411 TYR A C 1
ATOM 3004 O O . TYR A 1 391 ? 256.674 -8.036 89.282 1.00 30.98 411 TYR A O 1
ATOM 3013 N N . ARG A 1 392 ? 254.715 -8.097 88.134 1.00 41.77 412 ARG A N 1
ATOM 3014 C CA . ARG A 1 392 ? 253.890 -7.667 89.251 1.00 38.95 412 ARG A CA 1
ATOM 3015 C C . ARG A 1 392 ? 252.670 -8.575 89.411 1.00 34.82 412 ARG A C 1
ATOM 3016 O O . ARG A 1 392 ? 251.946 -8.838 88.453 1.00 36.29 412 ARG A O 1
ATOM 3024 N N . LEU A 1 393 ? 252.458 -9.059 90.628 1.00 30.53 413 LEU A N 1
ATOM 3025 C CA . LEU A 1 393 ? 251.291 -9.867 90.951 1.00 32.50 413 LEU A CA 1
ATOM 3026 C C . LEU A 1 393 ? 250.483 -9.197 92.052 1.00 37.72 413 LEU A C 1
ATOM 3027 O O . LEU A 1 393 ? 251.033 -8.793 93.075 1.00 40.51 413 LEU A O 1
ATOM 3032 N N . GLN A 1 394 ? 249.178 -9.086 91.845 1.00 24.72 414 GLN A N 1
ATOM 3033 C CA . GLN A 1 394 ? 248.307 -8.449 92.823 1.00 33.80 414 GLN A CA 1
ATOM 3034 C C . GLN A 1 394 ? 247.004 -9.220 92.969 1.00 31.44 414 GLN A C 1
ATOM 3035 O O . GLN A 1 394 ? 246.330 -9.528 91.992 1.00 23.77 414 GLN A O 1
ATOM 3041 N N . PHE A 1 395 ? 246.667 -9.546 94.206 1.00 32.62 415 PHE A N 1
ATOM 3042 C CA . PHE A 1 395 ? 245.453 -10.278 94.498 1.00 30.82 415 PHE A CA 1
ATOM 3043 C C . PHE A 1 395 ? 244.759 -9.579 95.647 1.00 32.92 415 PHE A C 1
ATOM 3044 O O . PHE A 1 395 ? 245.387 -9.227 96.631 1.00 25.56 415 PHE A O 1
ATOM 3052 N N . ASN A 1 396 ? 243.465 -9.351 95.526 1.00 34.19 416 ASN A N 1
ATOM 3053 C CA . ASN A 1 396 ? 242.772 -8.621 96.571 1.00 37.12 416 ASN A CA 1
ATOM 3054 C C . ASN A 1 396 ? 241.323 -9.058 96.698 1.00 31.46 416 ASN A C 1
ATOM 3055 O O . ASN A 1 396 ? 240.561 -9.039 95.727 1.00 32.39 416 ASN A O 1
ATOM 3060 N N . VAL A 1 397 ? 240.960 -9.485 97.900 1.00 34.57 417 VAL A N 1
ATOM 3061 C CA . VAL A 1 397 ? 239.599 -9.910 98.181 1.00 23.92 417 VAL A CA 1
ATOM 3062 C C . VAL A 1 397 ? 239.043 -9.116 99.338 1.00 30.86 417 VAL A C 1
ATOM 3063 O O . VAL A 1 397 ? 239.681 -9.007 100.378 1.00 29.87 417 VAL A O 1
ATOM 3067 N N . LYS A 1 398 ? 237.853 -8.562 99.162 1.00 30.38 418 LYS A N 1
ATOM 3068 C CA . LYS A 1 398 ? 237.179 -7.898 100.266 1.00 32.71 418 LYS A CA 1
ATOM 3069 C C . LYS A 1 398 ? 235.711 -8.311 100.291 1.00 34.60 418 LYS A C 1
ATOM 3070 O O . LYS A 1 398 ? 235.183 -8.772 99.286 1.00 34.96 418 LYS A O 1
ATOM 3076 N N . GLY A 1 399 ? 235.053 -8.182 101.438 1.00 37.02 419 GLY A N 1
ATOM 3077 C CA . GLY A 1 399 ? 233.685 -8.664 101.526 1.00 32.25 419 GLY A CA 1
ATOM 3078 C C . GLY A 1 399 ? 232.857 -8.043 102.627 1.00 47.25 419 GLY A C 1
ATOM 3079 O O . GLY A 1 399 ? 233.400 -7.503 103.581 1.00 56.56 419 GLY A O 1
ATOM 3080 N N . ALA A 1 400 ? 231.536 -8.134 102.511 1.00 50.76 420 ALA A N 1
ATOM 3081 C CA . ALA A 1 400 ? 230.660 -7.522 103.502 1.00 43.68 420 ALA A CA 1
ATOM 3082 C C . ALA A 1 400 ? 229.394 -8.332 103.733 1.00 52.28 420 ALA A C 1
ATOM 3083 O O . ALA A 1 400 ? 228.910 -9.028 102.839 1.00 51.77 420 ALA A O 1
ATOM 3085 N N . LYS A 1 401 ? 228.873 -8.230 104.953 1.00 54.25 421 LYS A N 1
ATOM 3086 C CA . LYS A 1 401 ? 227.660 -8.888 105.415 1.00 46.38 421 LYS A CA 1
ATOM 3087 C C . LYS A 1 401 ? 226.595 -7.838 105.673 1.00 50.02 421 LYS A C 1
ATOM 3088 O O . LYS A 1 401 ? 226.779 -6.974 106.530 1.00 57.15 421 LYS A O 1
ATOM 3094 N N . GLU A 1 402 ? 225.492 -7.815 104.929 1.00 55.99 422 GLU A N 1
ATOM 3095 C CA . GLU A 1 402 ? 224.441 -6.837 105.201 1.00 59.07 422 GLU A CA 1
ATOM 3096 C C . GLU A 1 402 ? 223.842 -7.060 106.588 1.00 56.08 422 GLU A C 1
ATOM 3097 O O . GLU A 1 402 ? 223.733 -8.195 107.058 1.00 41.06 422 GLU A O 1
ATOM 3103 N N . GLY A 1 403 ? 223.472 -5.963 107.241 1.00 54.70 423 GLY A N 1
ATOM 3104 C CA . GLY A 1 403 ? 223.124 -5.993 108.645 1.00 59.95 423 GLY A CA 1
ATOM 3105 C C . GLY A 1 403 ? 224.320 -5.539 109.461 1.00 69.17 423 GLY A C 1
ATOM 3106 O O . GLY A 1 403 ? 224.200 -4.669 110.326 1.00 71.24 423 GLY A O 1
ATOM 3107 N N . LEU A 1 404 ? 225.480 -6.127 109.177 1.00 71.21 424 LEU A N 1
ATOM 3108 C CA . LEU A 1 404 ? 226.717 -5.749 109.852 1.00 75.03 424 LEU A CA 1
ATOM 3109 C C . LEU A 1 404 ? 227.330 -4.526 109.182 1.00 68.54 424 LEU A C 1
ATOM 3110 O O . LEU A 1 404 ? 228.397 -4.618 108.574 1.00 70.65 424 LEU A O 1
ATOM 3115 N N . LEU A 1 405 ? 226.638 -3.392 109.301 1.00 66.23 425 LEU A N 1
ATOM 3116 C CA . LEU A 1 405 ? 227.079 -2.124 108.726 1.00 62.58 425 LEU A CA 1
ATOM 3117 C C . LEU A 1 405 ? 227.313 -2.246 107.226 1.00 57.63 425 LEU A C 1
ATOM 3118 O O . LEU A 1 405 ? 228.352 -1.832 106.721 1.00 66.17 425 LEU A O 1
ATOM 3123 N N . ALA A 1 406 ? 226.340 -2.811 106.519 1.00 52.05 426 ALA A N 1
ATOM 3124 C CA . ALA A 1 406 ? 226.449 -2.996 105.079 1.00 47.26 426 ALA A CA 1
ATOM 3125 C C . ALA A 1 406 ? 225.062 -3.039 104.444 1.00 42.41 426 ALA A C 1
ATOM 3126 O O . ALA A 1 406 ? 224.171 -3.736 104.929 1.00 40.79 426 ALA A O 1
ATOM 3128 N N . ASP A 1 407 ? 224.890 -2.300 103.354 1.00 39.19 427 ASP A N 1
ATOM 3129 C CA . ASP A 1 407 ? 223.604 -2.227 102.670 1.00 49.78 427 ASP A CA 1
ATOM 3130 C C . ASP A 1 407 ? 223.329 -3.458 101.810 1.00 53.33 427 ASP A C 1
ATOM 3131 O O . ASP A 1 407 ? 222.220 -3.645 101.305 1.00 61.82 427 ASP A O 1
ATOM 3136 N N . ALA A 1 408 ? 224.351 -4.289 101.648 1.00 44.72 428 ALA A N 1
ATOM 3137 C CA . ALA A 1 408 ? 224.244 -5.495 100.842 1.00 41.71 428 ALA A CA 1
ATOM 3138 C C . ALA A 1 408 ? 225.348 -6.480 101.201 1.00 42.67 428 ALA A C 1
ATOM 3139 O O . ALA A 1 408 ? 226.299 -6.134 101.909 1.00 38.37 428 ALA A O 1
ATOM 3141 N N . ASP A 1 409 ? 225.209 -7.710 100.718 1.00 37.80 429 ASP A N 1
ATOM 3142 C CA . ASP A 1 409 ? 226.269 -8.697 100.851 1.00 44.84 429 ASP A CA 1
ATOM 3143 C C . ASP A 1 409 ? 227.243 -8.566 99.691 1.00 46.06 429 ASP A C 1
ATOM 3144 O O . ASP A 1 409 ? 226.845 -8.289 98.560 1.00 49.97 429 ASP A O 1
ATOM 3149 N N . VAL A 1 410 ? 228.527 -8.740 99.977 1.00 43.09 430 VAL A N 1
ATOM 3150 C CA . VAL A 1 410 ? 229.552 -8.473 98.978 1.00 34.91 430 VAL A CA 1
ATOM 3151 C C . VAL A 1 410 ? 230.698 -9.457 99.062 1.00 28.78 430 VAL A C 1
ATOM 3152 O O . VAL A 1 410 ? 231.198 -9.753 100.141 1.00 35.47 430 VAL A O 1
ATOM 3156 N N . LEU A 1 411 ? 231.100 -9.974 97.912 1.00 30.58 431 LEU A N 1
ATOM 3157 C CA . LEU A 1 411 ? 232.358 -10.681 97.801 1.00 36.71 431 LEU A CA 1
ATOM 3158 C C . LEU A 1 411 ? 233.061 -10.172 96.552 1.00 33.14 431 LEU A C 1
ATOM 3159 O O . LEU A 1 411 ? 232.796 -10.614 95.437 1.00 34.19 431 LEU A O 1
ATOM 3164 N N . HIS A 1 412 ? 233.941 -9.207 96.766 1.00 24.37 432 HIS A N 1
ATOM 3165 C CA . HIS A 1 412 ? 234.668 -8.532 95.707 1.00 28.75 432 HIS A CA 1
ATOM 3166 C C . HIS A 1 412 ? 236.062 -9.128 95.567 1.00 38.29 432 HIS A C 1
ATOM 3167 O O . HIS A 1 412 ? 236.773 -9.295 96.557 1.00 23.36 432 HIS A O 1
ATOM 3174 N N . VAL A 1 413 ? 236.436 -9.466 94.338 1.00 31.02 433 VAL A N 1
ATOM 3175 C CA . VAL A 1 413 ? 237.746 -10.028 94.039 1.00 31.38 433 VAL A CA 1
ATOM 3176 C C . VAL A 1 413 ? 238.355 -9.354 92.830 1.00 32.52 433 VAL A C 1
ATOM 3177 O O . VAL A 1 413 ? 237.730 -9.284 91.768 1.00 30.62 433 VAL A O 1
ATOM 3181 N N . ASP A 1 414 ? 239.577 -8.862 92.999 1.00 27.67 434 ASP A N 1
ATOM 3182 C CA . ASP A 1 414 ? 240.292 -8.389 91.822 1.00 31.56 434 ASP A CA 1
ATOM 3183 C C . ASP A 1 414 ? 241.753 -8.851 91.845 1.00 41.23 434 ASP A C 1
ATOM 3184 O O . ASP A 1 414 ? 242.428 -8.752 92.869 1.00 39.16 434 ASP A O 1
ATOM 3189 N N . ALA A 1 415 ? 242.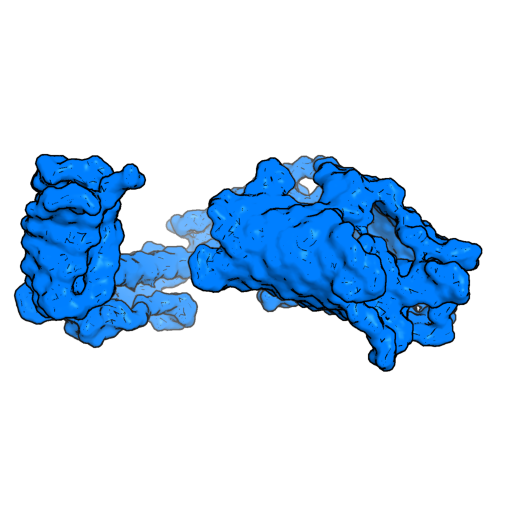210 -9.216 90.650 1.00 42.68 435 ALA A N 1
ATOM 3190 C CA . ALA A 1 415 ? 243.555 -9.778 90.506 1.00 30.32 435 ALA A CA 1
ATOM 3191 C C . ALA A 1 415 ? 244.231 -9.290 89.232 1.00 21.92 435 ALA A C 1
ATOM 3192 O O . ALA A 1 415 ? 243.611 -9.214 88.187 1.00 23.46 435 ALA A O 1
ATOM 3202 N N . ALA A 1 417 ? 248.079 -9.536 86.892 1.00 29.19 437 ALA A N 1
ATOM 3203 C CA . ALA A 1 417 ? 249.425 -10.033 86.635 1.00 29.10 437 ALA A CA 1
ATOM 3204 C C . ALA A 1 417 ? 250.050 -9.285 85.454 1.00 27.73 437 ALA A C 1
ATOM 3205 O O . ALA A 1 417 ? 249.490 -9.258 84.361 1.00 28.87 437 ALA A O 1
ATOM 3207 N N . LYS A 1 418 ? 251.202 -8.666 85.694 1.00 28.94 438 LYS A N 1
ATOM 3208 C CA . LYS A 1 418 ? 251.969 -7.970 84.667 1.00 25.84 438 LYS A CA 1
ATOM 3209 C C . LYS A 1 418 ? 253.314 -8.646 84.542 1.00 32.21 438 LYS A C 1
ATOM 3210 O O . LYS A 1 418 ? 253.896 -9.083 85.533 1.00 32.81 438 LYS A O 1
ATOM 3216 N N . GLY A 1 419 ? 253.826 -8.727 83.328 1.00 32.03 439 GLY A N 1
ATOM 3217 C CA . GLY A 1 419 ? 255.111 -9.358 83.135 1.00 29.94 439 GLY A CA 1
ATOM 3218 C C . GLY A 1 419 ? 255.837 -8.756 81.961 1.00 36.58 439 GLY A C 1
ATOM 3219 O O . GLY A 1 419 ? 255.219 -8.378 80.974 1.00 31.78 439 GLY A O 1
ATOM 3220 N N . LEU A 1 420 ? 257.154 -8.647 82.075 1.00 38.23 440 LEU A N 1
ATOM 3221 C CA . LEU A 1 420 ? 257.983 -8.170 80.980 1.00 40.28 440 LEU A CA 1
ATOM 3222 C C . LEU A 1 420 ? 259.259 -8.998 80.898 1.00 42.89 440 LEU A C 1
ATOM 3223 O O . LEU A 1 420 ? 259.874 -9.294 81.926 1.00 48.05 440 LEU A O 1
ATOM 3228 N N . THR A 1 421 ? 259.651 -9.384 79.686 1.00 40.19 441 THR A N 1
ATOM 3229 C CA . THR A 1 421 ? 260.893 -10.104 79.418 1.00 50.03 441 THR A CA 1
ATOM 3230 C C . THR A 1 421 ? 261.690 -9.481 78.280 1.00 54.36 441 THR A C 1
ATOM 3231 O O . THR A 1 421 ? 261.133 -8.922 77.333 1.00 39.05 441 THR A O 1
ATOM 3235 N N . SER A 1 422 ? 263.012 -9.445 78.375 1.00 53.45 442 SER A N 1
ATOM 3236 C CA . SER A 1 422 ? 263.828 -9.091 77.234 1.00 51.24 442 SER A CA 1
ATOM 3237 C C . SER A 1 422 ? 264.513 -10.342 76.729 1.00 55.04 442 SER A C 1
ATOM 3238 O O . SER A 1 422 ? 264.995 -11.150 77.516 1.00 61.27 442 SER A O 1
ATOM 3241 N N . PHE A 1 423 ? 264.523 -10.505 75.412 1.00 59.53 443 PHE A N 1
ATOM 3242 C CA . PHE A 1 423 ? 265.215 -11.608 74.768 1.00 62.60 443 PHE A CA 1
ATOM 3243 C C . PHE A 1 423 ? 265.882 -11.115 73.489 1.00 78.52 443 PHE A C 1
ATOM 3244 O O . PHE A 1 423 ? 265.588 -10.013 73.013 1.00 85.12 443 PHE A O 1
ATOM 3252 N N . ALA A 1 424 ? 266.784 -11.934 72.950 1.00 80.23 444 ALA A N 1
ATOM 3253 C CA . ALA A 1 424 ? 267.638 -11.556 71.824 1.00 72.38 444 ALA A CA 1
ATOM 3254 C C . ALA A 1 424 ? 268.370 -10.245 72.105 1.00 77.66 444 ALA A C 1
ATOM 3255 O O . ALA A 1 424 ? 268.798 -9.989 73.234 1.00 85.62 444 ALA A O 1
ATOM 3257 N N . GLY A 1 425 ? 268.503 -9.412 71.079 1.00 71.37 445 GLY A N 1
ATOM 3258 C CA . GLY A 1 425 ? 269.257 -8.179 71.201 1.00 68.98 445 GLY A CA 1
ATOM 3259 C C . GLY A 1 425 ? 268.455 -7.011 71.739 1.00 70.22 445 GLY A C 1
ATOM 3260 O O . GLY A 1 425 ? 268.648 -5.873 71.303 1.00 70.46 445 GLY A O 1
ATOM 3261 N N . GLY A 1 426 ? 267.556 -7.286 72.684 1.00 62.75 446 GLY A N 1
ATOM 3262 C CA . GLY A 1 426 ? 266.764 -6.236 73.301 1.00 56.02 446 GLY A CA 1
ATOM 3263 C C . GLY A 1 426 ? 265.305 -6.199 72.881 1.00 52.31 446 GLY A C 1
ATOM 3264 O O . GLY A 1 426 ? 264.618 -5.196 73.089 1.00 53.54 446 GLY A O 1
ATOM 3265 N N . HIS A 1 427 ? 264.828 -7.287 72.286 1.00 49.18 447 HIS A N 1
ATOM 3266 C CA . HIS A 1 427 ? 263.408 -7.415 71.969 1.00 50.18 447 HIS A CA 1
ATOM 3267 C C . HIS A 1 427 ? 262.607 -7.689 73.237 1.00 53.86 447 HIS A C 1
ATOM 3268 O O . HIS A 1 427 ? 262.915 -8.614 73.981 1.00 55.77 447 HIS A O 1
ATOM 3275 N N . ARG A 1 428 ? 261.578 -6.891 73.487 1.00 50.50 448 ARG A N 1
ATOM 3276 C CA . ARG A 1 428 ? 260.813 -7.049 74.713 1.00 38.35 448 ARG A CA 1
ATOM 3277 C C . ARG A 1 428 ? 259.460 -7.694 74.458 1.00 36.62 448 ARG A C 1
ATOM 3278 O O . ARG A 1 428 ? 258.849 -7.499 73.411 1.00 35.97 448 ARG A O 1
ATOM 3286 N N . LEU A 1 429 ? 258.995 -8.470 75.424 1.00 36.01 449 LEU A N 1
ATOM 3287 C CA . LEU A 1 429 ? 257.631 -8.963 75.398 1.00 40.06 449 LEU A CA 1
ATOM 3288 C C . LEU A 1 429 ? 256.934 -8.574 76.695 1.00 32.83 449 LEU A C 1
ATOM 3289 O O . LEU A 1 429 ? 257.448 -8.804 77.798 1.00 33.38 449 LEU A O 1
ATOM 3294 N N . LEU A 1 430 ? 255.769 -7.959 76.539 1.00 41.24 450 LEU A N 1
ATOM 3295 C CA . LEU A 1 430 ? 254.941 -7.509 77.645 1.00 29.60 450 LEU A CA 1
ATOM 3296 C C . LEU A 1 430 ? 253.646 -8.296 77.699 1.00 28.50 450 LEU A C 1
ATOM 3297 O O . LEU A 1 430 ? 252.972 -8.465 76.694 1.00 34.08 450 LEU A O 1
ATOM 3302 N N . GLY A 1 431 ? 253.303 -8.784 78.881 1.00 28.16 451 GLY A N 1
ATOM 3303 C CA . GLY A 1 431 ? 252.091 -9.557 79.074 1.00 31.34 451 GLY A CA 1
ATOM 3304 C C . GLY A 1 431 ? 251.267 -9.001 80.217 1.00 32.07 451 GLY A C 1
ATOM 3305 O O . GLY A 1 431 ? 251.804 -8.573 81.243 1.00 26.23 451 GLY A O 1
ATOM 3306 N N . ARG A 1 432 ? 249.953 -9.029 80.044 1.00 33.73 452 ARG A N 1
ATOM 3307 C CA . ARG A 1 432 ? 249.048 -8.360 80.966 1.00 29.80 452 ARG A CA 1
ATOM 3308 C C . ARG A 1 432 ? 247.764 -9.163 81.161 1.00 23.37 452 ARG A C 1
ATOM 3309 O O . ARG A 1 432 ? 247.097 -9.498 80.194 1.00 23.22 452 ARG A O 1
ATOM 3317 N N . LEU A 1 433 ? 247.409 -9.475 82.402 1.00 23.24 453 LEU A N 1
ATOM 3318 C CA . LEU A 1 433 ? 246.084 -10.033 82.666 1.00 29.08 453 LEU A CA 1
ATOM 3319 C C . LEU A 1 433 ? 245.444 -9.406 83.901 1.00 22.11 453 LEU A C 1
ATOM 3320 O O . LEU A 1 433 ? 246.108 -9.167 84.886 1.00 31.86 453 LEU A O 1
ATOM 3325 N N . GLN A 1 434 ? 244.146 -9.145 83.837 1.00 33.99 454 GLN A N 1
ATOM 3326 C CA . GLN A 1 434 ? 243.398 -8.612 84.968 1.00 23.05 454 GLN A CA 1
ATOM 3327 C C . GLN A 1 434 ? 242.022 -9.254 84.999 1.00 20.92 454 GLN A C 1
ATOM 3328 O O . GLN A 1 434 ? 241.376 -9.406 83.965 1.00 25.24 454 GLN A O 1
ATOM 3334 N N . VAL A 1 435 ? 241.587 -9.650 86.190 1.00 21.12 455 VAL A N 1
ATOM 3335 C CA . VAL A 1 435 ? 240.298 -10.300 86.363 1.00 34.50 455 VAL A CA 1
ATOM 3336 C C . VAL A 1 435 ? 239.578 -9.718 87.563 1.00 33.34 455 VAL A C 1
ATOM 3337 O O . VAL A 1 435 ? 240.196 -9.316 88.552 1.00 29.59 455 VAL A O 1
ATOM 3341 N N . GLY A 1 436 ? 238.260 -9.673 87.468 1.00 44.03 456 GLY A N 1
ATOM 3342 C CA . GLY A 1 436 ? 237.467 -9.127 88.545 1.00 21.08 456 GLY A CA 1
ATOM 3343 C C . GLY A 1 436 ? 236.110 -9.778 88.628 1.00 32.17 456 GLY A C 1
ATOM 3344 O O . GLY A 1 436 ? 235.533 -10.177 87.610 1.00 21.88 456 GLY A O 1
ATOM 3345 N N . GLY A 1 437 ? 235.601 -9.880 89.852 1.00 23.65 457 GLY A N 1
ATOM 3346 C CA . GLY A 1 437 ? 234.293 -10.447 90.080 1.00 22.90 457 GLY A CA 1
ATOM 3347 C C . GLY A 1 437 ? 233.692 -9.995 91.393 1.00 30.70 457 GLY A C 1
ATOM 3348 O O . GLY A 1 437 ? 234.384 -9.909 92.411 1.00 23.14 457 GLY A O 1
ATOM 3349 N N . ILE A 1 438 ? 232.395 -9.704 91.374 1.00 23.66 458 ILE A N 1
ATOM 3350 C CA . ILE A 1 438 ? 231.694 -9.390 92.607 1.00 28.20 458 ILE A CA 1
ATOM 3351 C C . ILE A 1 438 ? 230.457 -10.265 92.762 1.00 31.69 458 ILE A C 1
ATOM 3352 O O . ILE A 1 438 ? 229.623 -10.363 91.867 1.00 31.51 458 ILE A O 1
ATOM 3357 N N . ALA A 1 439 ? 230.368 -10.923 93.909 1.00 42.01 459 ALA A N 1
ATOM 3358 C CA . ALA A 1 439 ? 229.194 -11.702 94.260 1.00 39.25 459 ALA A CA 1
ATOM 3359 C C . ALA A 1 439 ? 228.338 -10.902 95.239 1.00 37.33 459 ALA A C 1
ATOM 3360 O O . ALA A 1 439 ? 228.857 -10.278 96.155 1.00 44.46 459 ALA A O 1
ATOM 3362 N N . THR A 1 440 ? 227.028 -10.906 95.031 1.00 44.87 460 THR A N 1
ATOM 3363 C CA . THR A 1 440 ? 226.126 -10.151 95.888 1.00 54.59 460 THR A CA 1
ATOM 3364 C C . THR A 1 440 ? 224.695 -10.653 95.766 1.00 61.44 460 THR A C 1
ATOM 3365 O O . THR A 1 440 ? 224.342 -11.309 94.787 1.00 64.86 460 THR A O 1
ATOM 3369 N N . ASN A 1 441 ? 223.867 -10.349 96.760 1.00 63.55 461 ASN A N 1
ATOM 3370 C CA . ASN A 1 441 ? 222.446 -10.672 96.661 1.00 68.06 461 ASN A CA 1
ATOM 3371 C C . ASN A 1 441 ? 221.587 -9.432 96.423 1.00 64.99 461 ASN A C 1
ATOM 3372 O O . ASN A 1 441 ? 220.371 -9.478 96.574 1.00 67.02 461 ASN A O 1
ATOM 3377 N N . ASP A 1 442 ? 222.227 -8.325 96.050 1.00 56.64 462 ASP A N 1
ATOM 3378 C CA . ASP A 1 442 ? 221.511 -7.089 95.742 1.00 59.12 462 ASP A CA 1
ATOM 3379 C C . ASP A 1 442 ? 222.339 -6.201 94.810 1.00 52.02 462 ASP A C 1
ATOM 3380 O O . ASP A 1 442 ? 222.918 -5.205 95.245 1.00 50.82 462 ASP A O 1
ATOM 3385 N N . TYR A 1 443 ? 222.381 -6.566 93.530 1.00 41.40 463 TYR A N 1
ATOM 3386 C CA . TYR A 1 443 ? 223.211 -5.877 92.554 1.00 36.53 463 TYR A CA 1
ATOM 3387 C C . TYR A 1 443 ? 222.812 -4.418 92.409 1.00 39.19 463 TYR A C 1
ATOM 3388 O O . TYR A 1 443 ? 223.666 -3.562 92.184 1.00 47.61 463 TYR A O 1
ATOM 3397 N N . LYS A 1 444 ? 221.522 -4.138 92.553 1.00 38.06 464 LYS A N 1
ATOM 3398 C CA . LYS A 1 444 ? 221.095 -2.752 92.432 1.00 45.17 464 LYS A CA 1
ATOM 3399 C C . LYS A 1 444 ? 221.715 -1.895 93.531 1.00 41.31 464 LYS A C 1
ATOM 3400 O O . LYS A 1 444 ? 222.079 -0.744 93.294 1.00 41.55 464 LYS A O 1
ATOM 3406 N N . SER A 1 445 ? 221.962 -2.467 94.706 1.00 38.09 465 SER A N 1
ATOM 3407 C CA . SER A 1 445 ? 222.579 -1.725 95.800 1.00 40.24 465 SER A CA 1
ATOM 3408 C C . SER A 1 445 ? 224.078 -1.528 95.622 1.00 48.81 465 SER A C 1
ATOM 3409 O O . SER A 1 445 ? 224.691 -0.781 96.383 1.00 53.26 465 SER A O 1
ATOM 3412 N N . ILE A 1 446 ? 224.658 -2.194 94.624 1.00 46.24 466 ILE A N 1
ATOM 3413 C CA . ILE A 1 446 ? 226.097 -2.140 94.389 1.00 27.16 466 ILE A CA 1
ATOM 3414 C C . ILE A 1 446 ? 226.511 -0.892 93.612 1.00 29.32 466 ILE A C 1
ATOM 3415 O O . ILE A 1 446 ? 226.159 -0.727 92.444 1.00 31.85 466 ILE A O 1
ATOM 3420 N N . PRO A 1 447 ? 227.274 -0.011 94.268 1.00 27.76 467 PRO A N 1
ATOM 3421 C CA . PRO A 1 447 ? 227.736 1.258 93.698 1.00 35.02 467 PRO A CA 1
ATOM 3422 C C . PRO A 1 447 ? 228.873 1.066 92.689 1.00 40.67 467 PRO A C 1
ATOM 3423 O O . PRO A 1 447 ? 229.540 0.030 92.704 1.00 43.77 467 PRO A O 1
ATOM 3427 N N . PRO A 1 448 ? 229.081 2.055 91.808 1.00 34.29 468 PRO A N 1
ATOM 3428 C CA . PRO A 1 448 ? 230.062 2.004 90.719 1.00 35.36 468 PRO A CA 1
ATOM 3429 C C . PRO A 1 448 ? 231.456 1.530 91.129 1.00 35.47 468 PRO A C 1
ATOM 3430 O O . PRO A 1 448 ? 232.027 0.680 90.443 1.00 36.73 468 PRO A O 1
ATOM 3434 N N . SER A 1 449 ? 231.987 2.059 92.227 1.00 29.99 469 SER A N 1
ATOM 3435 C CA . SER A 1 449 ? 233.337 1.711 92.673 1.00 20.98 469 SER A CA 1
ATOM 3436 C C . SER A 1 449 ? 233.509 0.213 92.889 1.00 40.74 469 SER A C 1
ATOM 3437 O O . SER A 1 449 ? 234.628 -0.302 92.894 1.00 31.47 469 SER A O 1
ATOM 3440 N N . LEU A 1 450 ? 232.394 -0.484 93.064 1.00 21.54 470 LEU A N 1
ATOM 3441 C CA . LEU A 1 450 ? 232.437 -1.909 93.330 1.00 30.59 470 LEU A CA 1
ATOM 3442 C C . LEU A 1 450 ? 232.086 -2.701 92.085 1.00 34.09 470 LEU A C 1
ATOM 3443 O O . LEU A 1 450 ? 232.232 -3.927 92.053 1.00 42.45 470 LEU A O 1
ATOM 3448 N N . ARG A 1 451 ? 231.624 -2.003 91.054 1.00 25.51 471 ARG A N 1
ATOM 3449 C CA . ARG A 1 451 ? 231.355 -2.659 89.784 1.00 27.98 471 ARG A CA 1
ATOM 3450 C C . ARG A 1 451 ? 232.613 -2.665 88.918 1.00 34.30 471 ARG A C 1
ATOM 3451 O O . ARG A 1 451 ? 233.611 -2.047 89.272 1.00 20.24 471 ARG A O 1
ATOM 3459 N N . PHE A 1 452 ? 232.565 -3.372 87.794 1.00 33.47 472 PHE A N 1
ATOM 3460 C CA . PHE A 1 452 ? 233.739 -3.488 86.940 1.00 31.64 472 PHE A CA 1
ATOM 3461 C C . PHE A 1 452 ? 233.506 -2.892 85.558 1.00 30.68 472 PHE A C 1
ATOM 3462 O O . PHE A 1 452 ? 232.420 -3.015 84.988 1.00 28.68 472 PHE A O 1
ATOM 3470 N N . PHE A 1 453 ? 234.556 -2.265 85.032 1.00 29.30 473 PHE A N 1
ATOM 3471 C CA . PHE A 1 453 ? 234.536 -1.595 83.738 1.00 23.59 473 PHE A CA 1
ATOM 3472 C C . PHE A 1 453 ? 235.798 -1.993 82.967 1.00 25.27 473 PHE A C 1
ATOM 3473 O O . PHE A 1 453 ? 236.745 -2.516 83.552 1.00 41.10 473 PHE A O 1
ATOM 3481 N N . ALA A 1 454 ? 235.815 -1.756 81.660 1.00 27.79 474 ALA A N 1
ATOM 3482 C CA . ALA A 1 454 ? 236.968 -2.130 80.845 1.00 23.91 474 ALA A CA 1
ATOM 3483 C C . ALA A 1 454 ? 237.138 -1.194 79.658 1.00 29.03 474 ALA A C 1
ATOM 3484 O O . ALA A 1 454 ? 236.260 -0.390 79.357 1.00 33.31 474 ALA A O 1
ATOM 3486 N N . GLY A 1 455 ? 238.274 -1.314 78.979 1.00 34.10 475 GLY A N 1
ATOM 3487 C CA . GLY A 1 455 ? 238.611 -0.420 77.890 1.00 18.89 475 GLY A CA 1
ATOM 3488 C C . GLY A 1 455 ? 239.500 0.698 78.396 1.00 18.84 475 GLY A C 1
ATOM 3489 O O . GLY A 1 455 ? 239.415 1.091 79.564 1.00 32.43 475 GLY A O 1
ATOM 3490 N N . GLY A 1 456 ? 240.362 1.205 77.523 1.00 25.49 476 GLY A N 1
ATOM 3491 C CA . GLY A 1 456 ? 241.279 2.265 77.899 1.00 33.94 476 GLY A CA 1
ATOM 3492 C C . GLY A 1 456 ? 242.738 1.955 77.619 1.00 34.28 476 GLY A C 1
ATOM 3493 O O . GLY A 1 456 ? 243.071 0.865 77.142 1.00 34.22 476 GLY A O 1
ATOM 3494 N N . ASP A 1 457 ? 243.617 2.881 77.979 1.00 36.57 477 ASP A N 1
ATOM 3495 C CA . ASP A 1 457 ? 245.036 2.776 77.689 1.00 32.43 477 ASP A CA 1
ATOM 3496 C C . ASP A 1 457 ? 245.640 1.562 78.333 1.00 35.49 477 ASP A C 1
ATOM 3497 O O . ASP A 1 457 ? 246.500 0.917 77.776 1.00 40.32 477 ASP A O 1
ATOM 3502 N N . GLN A 1 458 ? 245.237 1.275 79.547 1.00 36.92 478 GLN A N 1
ATOM 3503 C CA . GLN A 1 458 ? 245.814 0.199 80.308 1.00 31.15 478 GLN A CA 1
ATOM 3504 C C . GLN A 1 458 ? 244.883 -0.968 80.417 1.00 28.69 478 GLN A C 1
ATOM 3505 O O . GLN A 1 458 ? 244.964 -1.717 81.335 1.00 40.73 478 GLN A O 1
ATOM 3511 N N . SER A 1 459 ? 243.938 -1.077 79.518 1.00 28.83 479 SER A N 1
ATOM 3512 C CA . SER A 1 459 ? 242.878 -2.081 79.639 1.00 30.87 479 SER A CA 1
ATOM 3513 C C . SER A 1 459 ? 242.604 -2.826 78.332 1.00 23.97 479 SER A C 1
ATOM 3514 O O . SER A 1 459 ? 243.110 -3.920 78.114 1.00 30.77 479 SER A O 1
ATOM 3517 N N . VAL A 1 460 ? 241.773 -2.252 77.476 1.00 21.37 480 VAL A N 1
ATOM 3518 C CA . VAL A 1 460 ? 241.583 -2.804 76.145 1.00 30.46 480 VAL A CA 1
ATOM 3519 C C . VAL A 1 460 ? 241.689 -1.663 75.152 1.00 35.04 480 VAL A C 1
ATOM 3520 O O . VAL A 1 460 ? 240.718 -0.942 74.909 1.00 34.84 480 VAL A O 1
ATOM 3524 N N . ARG A 1 461 ? 242.879 -1.482 74.595 1.00 34.05 481 ARG A N 1
ATOM 3525 C CA . ARG A 1 461 ? 243.094 -0.365 73.700 1.00 31.24 481 ARG A CA 1
ATOM 3526 C C . ARG A 1 461 ? 242.243 -0.563 72.455 1.00 28.40 481 ARG A C 1
ATOM 3527 O O . ARG A 1 461 ? 241.922 -1.689 72.087 1.00 24.60 481 ARG A O 1
ATOM 3535 N N . GLY A 1 462 ? 241.843 0.543 71.839 1.00 24.28 482 GLY A N 1
ATOM 3536 C CA . GLY A 1 462 ? 240.893 0.508 70.744 1.00 31.98 482 GLY A CA 1
ATOM 3537 C C . GLY A 1 462 ? 239.536 0.975 71.233 1.00 37.87 482 GLY A C 1
ATOM 3538 O O . GLY A 1 462 ? 238.652 1.308 70.441 1.00 31.58 482 GLY A O 1
ATOM 3539 N N . TYR A 1 463 ? 239.391 1.014 72.556 1.00 48.02 483 TYR A N 1
ATOM 3540 C CA . TYR A 1 463 ? 238.139 1.376 73.205 1.00 20.10 483 TYR A CA 1
ATOM 3541 C C . TYR A 1 463 ? 238.364 2.464 74.240 1.00 29.06 483 TYR A C 1
ATOM 3542 O O . TYR A 1 463 ? 239.387 2.476 74.913 1.00 34.38 483 TYR A O 1
ATOM 3551 N N . ASP A 1 464 ? 237.413 3.379 74.376 1.00 27.34 484 ASP A N 1
ATOM 3552 C CA . ASP A 1 464 ? 237.590 4.474 75.311 1.00 30.49 484 ASP A CA 1
ATOM 3553 C C . ASP A 1 464 ? 237.514 3.971 76.757 1.00 33.60 484 ASP A C 1
ATOM 3554 O O . ASP A 1 464 ? 237.029 2.876 77.022 1.00 33.48 484 ASP A O 1
ATOM 3559 N N . TYR A 1 465 ? 238.017 4.784 77.678 1.00 23.93 485 TYR A N 1
ATOM 3560 C CA . TYR A 1 465 ? 238.128 4.427 79.080 1.00 23.87 485 TYR A CA 1
ATOM 3561 C C . TYR A 1 465 ? 236.767 4.080 79.658 1.00 25.80 485 TYR A C 1
ATOM 3562 O O . TYR A 1 465 ? 235.821 4.864 79.542 1.00 26.12 485 TYR A O 1
ATOM 3571 N N . ARG A 1 466 ? 236.686 2.885 80.244 1.00 24.14 486 ARG A N 1
ATOM 3572 C CA . ARG A 1 466 ? 235.516 2.414 80.988 1.00 29.77 486 ARG A CA 1
ATOM 3573 C C . ARG A 1 466 ? 234.233 2.340 80.162 1.00 29.84 486 ARG A C 1
ATOM 3574 O O . ARG A 1 466 ? 233.143 2.419 80.709 1.00 35.25 486 ARG A O 1
ATOM 3582 N N . THR A 1 467 ? 234.363 2.169 78.853 1.00 24.28 487 THR A N 1
ATOM 3583 C CA . THR A 1 467 ? 233.196 2.113 77.986 1.00 25.10 487 THR A CA 1
ATOM 3584 C C . THR A 1 467 ? 232.754 0.675 77.736 1.00 44.30 487 THR A C 1
ATOM 3585 O O . THR A 1 467 ? 231.603 0.429 77.382 1.00 49.90 487 THR A O 1
ATOM 3589 N N . LEU A 1 468 ? 233.670 -0.273 77.907 1.00 37.01 488 LEU A N 1
ATOM 3590 C CA . LEU A 1 468 ? 233.316 -1.685 77.810 1.00 36.82 488 LEU A CA 1
ATOM 3591 C C . LEU A 1 468 ? 232.567 -2.124 79.065 1.00 36.97 488 LEU A C 1
ATOM 3592 O O . LEU A 1 468 ? 233.172 -2.362 80.112 1.00 30.00 488 LEU A O 1
ATOM 3597 N N . SER A 1 469 ? 231.245 -2.230 78.952 1.00 34.54 489 SER A N 1
ATOM 3598 C CA . SER A 1 469 ? 230.396 -2.436 80.120 1.00 24.69 489 SER A CA 1
ATOM 3599 C C . SER A 1 469 ? 228.992 -2.871 79.741 1.00 25.80 489 SER A C 1
ATOM 3600 O O . SER A 1 469 ? 228.507 -2.536 78.665 1.00 47.35 489 SER A O 1
ATOM 3603 N N . PRO A 1 470 ? 228.331 -3.625 80.628 1.00 27.59 490 PRO A N 1
ATOM 3604 C CA . PRO A 1 470 ? 226.909 -3.942 80.452 1.00 31.23 490 PRO A CA 1
ATOM 3605 C C . PRO A 1 470 ? 226.069 -2.674 80.354 1.00 36.09 490 PRO A C 1
ATOM 3606 O O . PRO A 1 470 ? 226.431 -1.662 80.952 1.00 37.76 490 PRO A O 1
ATOM 3610 N N . GLU A 1 471 ? 224.968 -2.723 79.615 1.00 34.88 491 GLU A N 1
ATOM 3611 C CA . GLU A 1 471 ? 224.085 -1.567 79.532 1.00 38.94 491 GLU A CA 1
ATOM 3612 C C . GLU A 1 471 ? 222.651 -1.882 79.952 1.00 37.05 491 GLU A C 1
ATOM 3613 O O . GLU A 1 471 ? 222.208 -3.030 79.896 1.00 40.42 491 GLU A O 1
ATOM 3619 N N . ASN A 1 472 ? 221.928 -0.856 80.386 1.00 45.66 492 ASN A N 1
ATOM 3620 C CA . ASN A 1 472 ? 220.550 -1.045 80.821 1.00 50.92 492 ASN A CA 1
ATOM 3621 C C . ASN A 1 472 ? 219.570 -0.842 79.675 1.00 57.92 492 ASN A C 1
ATOM 3622 O O . ASN A 1 472 ? 219.981 -0.644 78.527 1.00 56.45 492 ASN A O 1
ATOM 3627 N N . SER A 1 473 ? 218.283 -0.891 80.013 1.00 52.82 493 SER A N 1
ATOM 3628 C CA . SER A 1 473 ? 217.185 -0.797 79.057 1.00 55.51 493 SER A CA 1
ATOM 3629 C C . SER A 1 473 ? 217.397 0.289 78.018 1.00 58.74 493 SER A C 1
ATOM 3630 O O . SER A 1 473 ? 217.140 0.094 76.830 1.00 61.63 493 SER A O 1
ATOM 3633 N N . ASP A 1 474 ? 217.890 1.430 78.480 1.00 57.84 494 ASP A N 1
ATOM 3634 C CA . ASP A 1 474 ? 217.998 2.654 77.705 1.00 71.23 494 ASP A CA 1
ATOM 3635 C C . ASP A 1 474 ? 219.375 2.853 77.078 1.00 66.70 494 ASP A C 1
ATOM 3636 O O . ASP A 1 474 ? 219.650 3.894 76.485 1.00 61.67 494 ASP A O 1
ATOM 3641 N N . GLY A 1 475 ? 220.277 1.905 77.312 1.00 70.79 495 GLY A N 1
ATOM 3642 C CA . GLY A 1 475 ? 221.562 1.902 76.638 1.00 64.56 495 GLY A CA 1
ATOM 3643 C C . GLY A 1 475 ? 222.702 2.580 77.368 1.00 65.63 495 GLY A C 1
ATOM 3644 O O . GLY A 1 475 ? 223.680 2.993 76.747 1.00 70.02 495 GLY A O 1
ATOM 3645 N N . ASP A 1 476 ? 222.589 2.692 78.687 1.00 71.23 496 ASP A N 1
ATOM 3646 C CA . ASP A 1 476 ? 223.641 3.314 79.489 1.00 65.07 496 ASP A CA 1
ATOM 3647 C C . ASP A 1 476 ? 224.564 2.253 80.114 1.00 50.04 496 ASP A C 1
ATOM 3648 O O . ASP A 1 476 ? 224.100 1.239 80.627 1.00 36.43 496 ASP A O 1
ATOM 3653 N N . LYS A 1 477 ? 225.873 2.486 80.046 1.00 40.42 497 LYS A N 1
ATOM 3654 C CA . LYS A 1 477 ? 226.917 1.602 80.570 1.00 47.63 497 LYS A CA 1
ATOM 3655 C C . LYS A 1 477 ? 227.006 1.678 82.103 1.00 47.69 497 LYS A C 1
ATOM 3656 O O . LYS A 1 477 ? 227.435 2.694 82.658 1.00 55.76 497 LYS A O 1
ATOM 3662 N N . ILE A 1 478 ? 226.568 0.642 82.823 1.00 42.12 498 ILE A N 1
ATOM 3663 C CA . ILE A 1 478 ? 226.267 0.719 84.259 1.00 46.55 498 ILE A CA 1
ATOM 3664 C C . ILE A 1 478 ? 227.282 -0.016 85.146 1.00 45.91 498 ILE A C 1
ATOM 3665 O O . ILE A 1 478 ? 227.344 0.187 86.363 1.00 60.24 498 ILE A O 1
ATOM 3670 N N . GLY A 1 479 ? 228.072 -0.883 84.530 1.00 40.77 499 GLY A N 1
ATOM 3671 C CA . GLY A 1 479 ? 229.078 -1.631 85.259 1.00 30.20 499 GLY A CA 1
ATOM 3672 C C . GLY A 1 479 ? 228.819 -3.122 85.244 1.00 34.65 499 GLY A C 1
ATOM 3673 O O . GLY A 1 479 ? 227.674 -3.572 85.283 1.00 40.80 499 GLY A O 1
ATOM 3674 N N . GLY A 1 480 ? 229.893 -3.897 85.194 1.00 27.23 500 GLY A N 1
ATOM 3675 C CA . GLY A 1 480 ? 229.767 -5.339 85.130 1.00 35.70 500 GLY A CA 1
ATOM 3676 C C . GLY A 1 480 ? 229.930 -6.047 86.456 1.00 34.12 500 GLY A C 1
ATOM 3677 O O . GLY A 1 480 ? 230.598 -5.551 87.365 1.00 36.03 500 GLY A O 1
ATOM 3678 N N . ARG A 1 481 ? 229.300 -7.211 86.563 1.00 33.26 501 ARG A N 1
ATOM 3679 C CA . ARG A 1 481 ? 229.501 -8.091 87.706 1.00 43.66 501 ARG A CA 1
ATOM 3680 C C . ARG A 1 481 ? 230.878 -8.734 87.623 1.00 27.50 501 ARG A C 1
ATOM 3681 O O . ARG A 1 481 ? 231.485 -9.051 88.637 1.00 28.31 501 ARG A O 1
ATOM 3689 N N . TYR A 1 482 ? 231.351 -8.931 86.397 1.00 25.94 502 TYR A N 1
ATOM 3690 C CA . TYR A 1 482 ? 232.648 -9.538 86.133 1.00 25.00 502 TYR A CA 1
ATOM 3691 C C . TYR A 1 482 ? 233.421 -8.750 85.089 1.00 39.14 502 TYR A C 1
ATOM 3692 O O . TYR A 1 482 ? 232.836 -7.987 84.320 1.00 23.26 502 TYR A O 1
ATOM 3709 N N . ILE A 1 484 ? 237.292 -9.277 82.459 1.00 28.19 504 ILE A N 1
ATOM 3710 C CA . ILE A 1 484 ? 238.649 -9.701 82.151 1.00 31.47 504 ILE A CA 1
ATOM 3711 C C . ILE A 1 484 ? 239.273 -8.725 81.228 1.00 23.60 504 ILE A C 1
ATOM 3712 O O . ILE A 1 484 ? 238.620 -8.160 80.412 1.00 27.73 504 ILE A O 1
ATOM 3717 N N . ALA A 1 485 ? 240.568 -8.576 81.331 1.00 23.68 505 ALA A N 1
ATOM 3718 C CA . ALA A 1 485 ? 241.320 -7.735 80.398 1.00 26.59 505 ALA A CA 1
ATOM 3719 C C . ALA A 1 485 ? 242.724 -8.284 80.246 1.00 28.38 505 ALA A C 1
ATOM 3720 O O . ALA A 1 485 ? 243.432 -8.484 81.219 1.00 19.69 505 ALA A O 1
ATOM 3722 N N . GLY A 1 486 ? 243.119 -8.544 79.013 1.00 21.15 506 GLY A N 1
ATOM 3723 C CA . GLY A 1 486 ? 244.396 -9.162 78.739 1.00 25.06 506 GLY A CA 1
ATOM 3724 C C . GLY A 1 486 ? 245.085 -8.466 77.594 1.00 19.72 506 GLY A C 1
ATOM 3725 O O . GLY A 1 486 ? 244.440 -7.841 76.763 1.00 21.09 506 GLY A O 1
ATOM 3726 N N . SER A 1 487 ? 246.404 -8.566 77.555 1.00 31.55 507 SER A N 1
ATOM 3727 C CA . SER A 1 487 ? 247.176 -7.945 76.492 1.00 38.24 507 SER A CA 1
ATOM 3728 C C . SER A 1 487 ? 248.514 -8.626 76.285 1.00 23.50 507 SER A C 1
ATOM 3729 O O . SER A 1 487 ? 249.152 -9.082 77.236 1.00 20.90 507 SER A O 1
ATOM 3732 N N . VAL A 1 488 ? 248.930 -8.685 75.027 1.00 20.10 508 VAL A N 1
ATOM 3733 C CA . VAL A 1 488 ? 250.277 -9.106 74.683 1.00 21.27 508 VAL A CA 1
ATOM 3734 C C . VAL A 1 488 ? 250.884 -8.069 73.759 1.00 22.61 508 VAL A C 1
ATOM 3735 O O . VAL A 1 488 ? 250.262 -7.671 72.773 1.00 29.75 508 VAL A O 1
ATOM 3739 N N . GLU A 1 489 ? 252.096 -7.630 74.092 1.00 30.61 509 GLU A N 1
ATOM 3740 C CA . GLU A 1 489 ? 252.767 -6.557 73.366 1.00 33.67 509 GLU A CA 1
ATOM 3741 C C . GLU A 1 489 ? 254.206 -6.936 73.031 1.00 33.54 509 GLU A C 1
ATOM 3742 O O . GLU A 1 489 ? 254.939 -7.457 73.863 1.00 33.81 509 GLU A O 1
ATOM 3748 N N . TYR A 1 490 ? 254.606 -6.671 71.799 1.00 32.57 510 TYR A N 1
ATOM 3749 C CA . TYR A 1 490 ? 255.982 -6.876 71.392 1.00 29.33 510 TYR A CA 1
ATOM 3750 C C . TYR A 1 490 ? 256.656 -5.539 71.166 1.00 27.00 510 TYR A C 1
ATOM 3751 O O . TYR A 1 490 ? 256.100 -4.662 70.506 1.00 36.92 510 TYR A O 1
ATOM 3760 N N . GLN A 1 491 ? 257.856 -5.387 71.708 1.00 36.76 511 GLN A N 1
ATOM 3761 C CA . GLN A 1 491 ? 258.613 -4.158 71.527 1.00 42.70 511 GLN A CA 1
ATOM 3762 C C . GLN A 1 491 ? 259.954 -4.404 70.829 1.00 28.83 511 GLN A C 1
ATOM 3763 O O . GLN A 1 491 ? 260.709 -5.303 71.193 1.00 46.35 511 GLN A O 1
ATOM 3769 N N . TYR A 1 492 ? 260.218 -3.592 69.809 1.00 29.02 512 TYR A N 1
ATOM 3770 C CA . TYR A 1 492 ? 261.451 -3.641 69.030 1.00 41.21 512 TYR A CA 1
ATOM 3771 C C . TYR A 1 492 ? 262.292 -2.394 69.289 1.00 37.45 512 TYR A C 1
ATOM 3772 O O . TYR A 1 492 ? 261.836 -1.269 69.063 1.00 37.03 512 TYR A O 1
ATOM 3781 N N . PRO A 1 493 ? 263.529 -2.588 69.760 1.00 35.81 513 PRO A N 1
ATOM 3782 C CA . PRO A 1 493 ? 264.421 -1.458 70.036 1.00 41.44 513 PRO A CA 1
ATOM 3783 C C . PRO A 1 493 ? 264.826 -0.764 68.744 1.00 50.61 513 PRO A C 1
ATOM 3784 O O . PRO A 1 493 ? 265.403 -1.402 67.872 1.00 59.13 513 PRO A O 1
ATOM 3788 N N . LEU A 1 494 ? 264.510 0.516 68.610 1.00 47.59 514 LEU A N 1
ATOM 3789 C CA . LEU A 1 494 ? 264.813 1.215 67.370 1.00 52.44 514 LEU A CA 1
ATOM 3790 C C . LEU A 1 494 ? 265.998 2.158 67.551 1.00 53.50 514 LEU A C 1
ATOM 3791 O O . LEU A 1 494 ? 266.802 2.359 66.640 1.00 53.55 514 LEU A O 1
ATOM 3796 N N . ALA A 1 495 ? 266.082 2.737 68.740 1.00 51.57 515 ALA A N 1
ATOM 3797 C CA . ALA A 1 495 ? 267.213 3.551 69.143 1.00 56.72 515 ALA A CA 1
ATOM 3798 C C . ALA A 1 495 ? 267.346 3.434 70.649 1.00 58.66 515 ALA A C 1
ATOM 3799 O O . ALA A 1 495 ? 266.529 2.777 71.293 1.00 57.28 515 ALA A O 1
ATOM 3801 N N . GLU A 1 496 ? 268.376 4.046 71.218 1.00 60.29 516 GLU A N 1
ATOM 3802 C CA . GLU A 1 496 ? 268.402 4.197 72.660 1.00 61.13 516 GLU A CA 1
ATOM 3803 C C . GLU A 1 496 ? 267.237 5.110 73.005 1.00 61.69 516 GLU A C 1
ATOM 3804 O O . GLU A 1 496 ? 267.033 6.134 72.344 1.00 71.28 516 GLU A O 1
ATOM 3810 N N . ARG A 1 497 ? 266.454 4.703 74.002 1.00 44.76 517 ARG A N 1
ATOM 3811 C CA . ARG A 1 497 ? 265.292 5.453 74.480 1.00 35.64 517 ARG A CA 1
ATOM 3812 C C . ARG A 1 497 ? 264.097 5.422 73.522 1.00 40.26 517 ARG A C 1
ATOM 3813 O O . ARG A 1 497 ? 263.082 6.063 73.783 1.00 54.69 517 ARG A O 1
ATOM 3821 N N . TRP A 1 498 ? 264.208 4.684 72.424 1.00 33.38 518 TRP A N 1
ATOM 3822 C CA . TRP A 1 498 ? 263.132 4.623 71.442 1.00 31.84 518 TRP A CA 1
ATOM 3823 C C . TRP A 1 498 ? 262.768 3.182 71.098 1.00 49.98 518 TRP A C 1
ATOM 3824 O O . TRP A 1 498 ? 263.615 2.400 70.662 1.00 52.96 518 TRP A O 1
ATOM 3835 N N . ARG A 1 499 ? 261.499 2.835 71.285 1.00 39.78 519 ARG A N 1
ATOM 3836 C CA . ARG A 1 499 ? 261.035 1.500 70.951 1.00 28.75 519 ARG A CA 1
ATOM 3837 C C . ARG A 1 499 ? 259.800 1.571 70.072 1.00 33.46 519 ARG A C 1
ATOM 3838 O O . ARG A 1 499 ? 259.067 2.552 70.095 1.00 41.97 519 ARG A O 1
ATOM 3846 N N . LEU A 1 500 ? 259.583 0.516 69.300 1.00 33.05 520 LEU A N 1
ATOM 3847 C CA . LEU A 1 500 ? 258.447 0.419 68.401 1.00 30.60 520 LEU A CA 1
ATOM 3848 C C . LEU A 1 500 ? 257.603 -0.783 68.815 1.00 25.82 520 LEU A C 1
ATOM 3849 O O . LEU A 1 500 ? 258.095 -1.900 68.836 1.00 26.26 520 LEU A O 1
ATOM 3854 N N . ALA A 1 501 ? 256.337 -0.566 69.158 1.00 34.40 521 ALA A N 1
ATOM 3855 C CA . ALA A 1 501 ? 255.524 -1.651 69.710 1.00 31.24 521 ALA A CA 1
ATOM 3856 C C . ALA A 1 501 ? 254.371 -2.087 68.810 1.00 22.89 521 ALA A C 1
ATOM 3857 O O . ALA A 1 501 ? 253.850 -1.299 68.021 1.00 22.87 521 ALA A O 1
ATOM 3859 N N . THR A 1 502 ? 253.989 -3.357 68.921 1.00 30.02 522 THR A N 1
ATOM 3860 C CA . THR A 1 502 ? 252.722 -3.827 68.353 1.00 35.84 522 THR A CA 1
ATOM 3861 C C . THR A 1 502 ? 252.007 -4.689 69.388 1.00 30.09 522 THR A C 1
ATOM 3862 O O . THR A 1 502 ? 252.634 -5.448 70.120 1.00 26.10 522 THR A O 1
ATOM 3866 N N . PHE A 1 503 ? 250.691 -4.577 69.447 1.00 20.62 523 PHE A N 1
ATOM 3867 C CA . PHE A 1 503 ? 249.958 -5.177 70.545 1.00 29.49 523 PHE A CA 1
ATOM 3868 C C . PHE A 1 503 ? 248.614 -5.758 70.162 1.00 23.37 523 PHE A C 1
ATOM 3869 O O . PHE A 1 503 ? 248.010 -5.388 69.151 1.00 21.23 523 PHE A O 1
ATOM 3877 N N . VAL A 1 504 ? 248.153 -6.660 71.018 1.00 29.32 524 VAL A N 1
ATOM 3878 C CA . VAL A 1 504 ? 246.801 -7.174 70.975 1.00 20.66 524 VAL A CA 1
ATOM 3879 C C . VAL A 1 504 ? 246.200 -7.165 72.382 1.00 18.37 524 VAL A C 1
ATOM 3880 O O . VAL A 1 504 ? 246.772 -7.720 73.323 1.00 18.59 524 VAL A O 1
ATOM 3884 N N . ASP A 1 505 ? 245.053 -6.515 72.518 1.00 26.09 525 ASP A N 1
ATOM 3885 C CA . ASP A 1 505 ? 244.299 -6.510 73.762 1.00 22.21 525 ASP A CA 1
ATOM 3886 C C . ASP A 1 505 ? 242.975 -7.237 73.566 1.00 20.92 525 ASP A C 1
ATOM 3887 O O . ASP A 1 505 ? 242.355 -7.154 72.506 1.00 20.29 525 ASP A O 1
ATOM 3892 N N . GLN A 1 506 ? 242.532 -7.945 74.593 1.00 25.59 526 GLN A N 1
ATOM 3893 C CA . GLN A 1 506 ? 241.202 -8.527 74.577 1.00 28.01 526 GLN A CA 1
ATOM 3894 C C . GLN A 1 506 ? 240.562 -8.342 75.935 1.00 32.34 526 GLN A C 1
ATOM 3895 O O . GLN A 1 506 ? 241.223 -8.500 76.947 1.00 31.06 526 GLN A O 1
ATOM 3901 N N . GLY A 1 507 ? 239.280 -8.003 75.976 1.00 24.89 527 GLY A N 1
ATOM 3902 C CA . GLY A 1 507 ? 238.627 -7.894 77.260 1.00 23.60 527 GLY A CA 1
ATOM 3903 C C . GLY A 1 507 ? 237.191 -7.435 77.240 1.00 29.22 527 GLY A C 1
ATOM 3904 O O . GLY A 1 507 ? 236.667 -7.047 76.194 1.00 31.27 527 GLY A O 1
ATOM 3905 N N . ASN A 1 508 ? 236.559 -7.503 78.410 1.00 28.34 528 ASN A N 1
ATOM 3906 C CA . ASN A 1 508 ? 235.221 -6.969 78.602 1.00 28.63 528 ASN A CA 1
ATOM 3907 C C . ASN A 1 508 ? 234.745 -7.002 80.055 1.00 27.37 528 ASN A C 1
ATOM 3908 O O . ASN A 1 508 ? 235.275 -7.748 80.890 1.00 25.28 528 ASN A O 1
ATOM 3913 N N . ALA A 1 509 ? 233.741 -6.170 80.329 1.00 20.60 529 ALA A N 1
ATOM 3914 C CA . ALA A 1 509 ? 232.965 -6.213 81.563 1.00 30.84 529 ALA A CA 1
ATOM 3915 C C . ALA A 1 509 ? 231.550 -6.695 81.250 1.00 35.31 529 ALA A C 1
ATOM 3916 O O . ALA A 1 509 ? 230.923 -6.244 80.287 1.00 28.72 529 ALA A O 1
ATOM 3918 N N . PHE A 1 510 ? 231.048 -7.611 82.068 1.00 33.07 530 PHE A N 1
ATOM 3919 C CA . PHE A 1 510 ? 229.823 -8.324 81.726 1.00 31.84 530 PHE A CA 1
ATOM 3920 C C . PHE A 1 510 ? 229.145 -8.921 82.953 1.00 24.90 530 PHE A C 1
ATOM 3921 O O . PHE A 1 510 ? 229.764 -9.071 84.003 1.00 25.05 530 PHE A O 1
ATOM 3929 N N . ASN A 1 511 ? 227.872 -9.275 82.816 1.00 36.40 531 ASN A N 1
ATOM 3930 C CA . ASN A 1 511 ? 227.110 -9.761 83.961 1.00 27.34 531 ASN A CA 1
ATOM 3931 C C . ASN A 1 511 ? 226.967 -11.272 83.984 1.00 27.54 531 ASN A C 1
ATOM 3932 O O . ASN A 1 511 ? 226.638 -11.856 85.016 1.00 49.14 531 ASN A O 1
ATOM 3937 N N . SER A 1 512 ? 227.240 -11.908 82.854 1.00 26.73 532 SER A N 1
ATOM 3938 C CA . SER A 1 512 ? 227.074 -13.347 82.751 1.00 37.39 532 SER A CA 1
ATOM 3939 C C . SER A 1 512 ? 228.348 -14.050 82.317 1.00 31.35 532 SER A C 1
ATOM 3940 O O . SER A 1 512 ? 228.890 -13.760 81.254 1.00 25.63 532 SER A O 1
ATOM 3943 N N . LEU A 1 513 ? 228.800 -14.994 83.138 1.00 32.87 533 LEU A N 1
ATOM 3944 C CA . LEU A 1 513 ? 229.905 -15.878 82.779 1.00 38.92 533 LEU A CA 1
ATOM 3945 C C . LEU A 1 513 ? 229.680 -16.587 81.447 1.00 39.11 533 LEU A C 1
ATOM 3946 O O . LEU A 1 513 ? 230.639 -16.981 80.774 1.00 40.58 533 LEU A O 1
ATOM 3951 N N . ASP A 1 514 ? 228.414 -16.768 81.079 1.00 27.12 534 ASP A N 1
ATOM 3952 C CA . ASP A 1 514 ? 228.076 -17.509 79.873 1.00 27.58 534 ASP A CA 1
ATOM 3953 C C . ASP A 1 514 ? 228.187 -16.645 78.612 1.00 36.22 534 ASP A C 1
ATOM 3954 O O . ASP A 1 514 ? 228.332 -17.168 77.509 1.00 43.66 534 ASP A O 1
ATOM 3959 N N . PHE A 1 515 ? 228.124 -15.326 78.781 1.00 37.37 535 PHE A N 1
ATOM 3960 C CA . PHE A 1 515 ? 228.213 -14.394 77.655 1.00 30.37 535 PHE A CA 1
ATOM 3961 C C . PHE A 1 515 ? 229.233 -13.299 77.906 1.00 32.75 535 PHE A C 1
ATOM 3962 O O . PHE A 1 515 ? 228.871 -12.145 78.119 1.00 33.03 535 PHE A O 1
ATOM 3970 N N . PRO A 1 516 ? 230.520 -13.653 77.887 1.00 30.53 536 PRO A N 1
ATOM 3971 C CA . PRO A 1 516 ? 231.517 -12.621 78.179 1.00 31.06 536 PRO A CA 1
ATOM 3972 C C . PRO A 1 516 ? 231.595 -11.567 77.079 1.00 27.04 536 PRO A C 1
ATOM 3973 O O . PRO A 1 516 ? 231.907 -10.427 77.391 1.00 30.42 536 PRO A O 1
ATOM 3977 N N . SER A 1 517 ? 231.288 -11.938 75.837 1.00 30.73 537 SER A N 1
ATOM 3978 C CA . SER A 1 517 ? 231.321 -11.003 74.704 1.00 33.13 537 SER A CA 1
ATOM 3979 C C . SER A 1 517 ? 232.642 -10.240 74.640 1.00 25.00 537 SER A C 1
ATOM 3980 O O . SER A 1 517 ? 232.658 -9.013 74.738 1.00 23.39 537 SER A O 1
ATOM 3983 N N . ILE A 1 518 ? 233.743 -10.964 74.481 1.00 24.01 538 ILE A N 1
ATOM 3984 C CA . ILE A 1 518 ? 235.060 -10.348 74.567 1.00 35.89 538 ILE A CA 1
ATOM 3985 C C . ILE A 1 518 ? 235.353 -9.437 73.373 1.00 41.56 538 ILE A C 1
ATOM 3986 O O . ILE A 1 518 ? 235.165 -9.825 72.212 1.00 20.37 538 ILE A O 1
ATOM 3991 N N . LYS A 1 519 ? 235.783 -8.214 73.673 1.00 19.19 539 LYS A N 1
ATOM 3992 C CA . LYS A 1 519 ? 236.131 -7.265 72.632 1.00 25.63 539 LYS A CA 1
ATOM 3993 C C . LYS A 1 519 ? 237.629 -7.344 72.358 1.00 29.41 539 LYS A C 1
ATOM 3994 O O . LYS A 1 519 ? 238.416 -7.680 73.244 1.00 27.50 539 LYS A O 1
ATOM 4000 N N . THR A 1 520 ? 238.025 -7.057 71.124 1.00 26.73 540 THR A N 1
ATOM 4001 C CA . THR A 1 520 ? 239.432 -7.156 70.754 1.00 24.41 540 THR A CA 1
ATOM 4002 C C . THR A 1 520 ? 239.946 -5.888 70.089 1.00 28.10 540 THR A C 1
ATOM 4003 O O . THR A 1 520 ? 239.348 -5.380 69.142 1.00 33.68 540 THR A O 1
ATOM 4007 N N . GLY A 1 521 ? 241.064 -5.380 70.591 1.00 18.46 541 GLY A N 1
ATOM 4008 C CA . GLY A 1 521 ? 241.737 -4.269 69.946 1.00 36.57 541 GLY A CA 1
ATOM 4009 C C . GLY A 1 521 ? 243.116 -4.708 69.510 1.00 23.86 541 GLY A C 1
ATOM 4010 O O . GLY A 1 521 ? 243.755 -5.500 70.192 1.00 25.65 541 GLY A O 1
ATOM 4011 N N . VAL A 1 522 ? 243.578 -4.228 68.363 1.00 19.51 542 VAL A N 1
ATOM 4012 C CA . VAL A 1 522 ? 244.950 -4.528 67.965 1.00 19.80 542 VAL A CA 1
ATOM 4013 C C . VAL A 1 522 ? 245.596 -3.229 67.562 1.00 40.45 542 VAL A C 1
ATOM 4014 O O . VAL A 1 522 ? 244.903 -2.275 67.263 1.00 36.54 542 VAL A O 1
ATOM 4018 N N . GLY A 1 523 ? 246.918 -3.161 67.563 1.00 20.26 543 GLY A N 1
ATOM 4019 C CA . GLY A 1 523 ? 247.518 -1.950 67.051 1.00 20.82 543 GLY A CA 1
ATOM 4020 C C . GLY A 1 523 ? 249.012 -1.839 67.157 1.00 26.36 543 GLY A C 1
ATOM 4021 O O . GLY A 1 523 ? 249.718 -2.821 67.371 1.00 26.71 543 GLY A O 1
ATOM 4022 N N . PHE A 1 524 ? 249.501 -0.619 66.998 1.00 21.48 544 PHE A N 1
ATOM 4023 C CA . PHE A 1 524 ? 250.934 -0.405 67.094 1.00 32.21 544 PHE A CA 1
ATOM 4024 C C . PHE A 1 524 ? 251.215 1.003 67.584 1.00 30.08 544 PHE A C 1
ATOM 4025 O O . PHE A 1 524 ? 250.451 1.930 67.318 1.00 31.11 544 PHE A O 1
ATOM 4033 N N . GLY A 1 525 ? 252.308 1.160 68.315 1.00 22.07 545 GLY A N 1
ATOM 4034 C CA . GLY A 1 525 ? 252.674 2.470 68.801 1.00 22.40 545 GLY A CA 1
ATOM 4035 C C . GLY A 1 525 ? 254.161 2.711 68.952 1.00 33.33 545 GLY A C 1
ATOM 4036 O O . GLY A 1 525 ? 254.991 1.902 68.553 1.00 23.70 545 GLY A O 1
ATOM 4037 N N . VAL A 1 526 ? 254.472 3.850 69.554 1.00 31.51 546 VAL A N 1
ATOM 4038 C CA . VAL A 1 526 ? 255.824 4.321 69.800 1.00 29.95 546 VAL A CA 1
ATOM 4039 C C . VAL A 1 526 ? 256.075 4.490 71.294 1.00 28.79 546 VAL A C 1
ATOM 4040 O O . VAL A 1 526 ? 255.238 5.034 72.017 1.00 34.70 546 VAL A O 1
ATOM 4044 N N . ARG A 1 527 ? 257.227 4.019 71.756 1.00 25.17 547 ARG A N 1
ATOM 4045 C CA . ARG A 1 527 ? 257.633 4.237 73.136 1.00 33.79 547 ARG A CA 1
ATOM 4046 C C . ARG A 1 527 ? 258.866 5.137 73.168 1.00 37.26 547 ARG A C 1
ATOM 4047 O O . ARG A 1 527 ? 259.789 4.955 72.372 1.00 40.38 547 ARG A O 1
ATOM 4055 N N . TRP A 1 528 ? 258.879 6.107 74.080 1.00 27.76 548 TRP A N 1
ATOM 4056 C CA . TRP A 1 528 ? 260.023 7.007 74.224 1.00 29.45 548 TRP A CA 1
ATOM 4057 C C . TRP A 1 528 ? 260.382 7.242 75.691 1.00 35.58 548 TRP A C 1
ATOM 4058 O O . TRP A 1 528 ? 259.560 7.738 76.453 1.00 40.76 548 TRP A O 1
ATOM 4069 N N . VAL A 1 529 ? 261.605 6.897 76.092 1.00 31.81 549 VAL A N 1
ATOM 4070 C CA . VAL A 1 529 ? 262.071 7.280 77.424 1.00 50.59 549 VAL A CA 1
ATOM 4071 C C . VAL A 1 529 ? 262.593 8.713 77.336 1.00 57.78 549 VAL A C 1
ATOM 4072 O O . VAL A 1 529 ? 263.766 8.951 77.054 1.00 62.93 549 VAL A O 1
ATOM 4076 N N . SER A 1 530 ? 261.687 9.654 77.571 1.00 57.52 550 SER A N 1
ATOM 4077 C CA . SER A 1 530 ? 261.912 11.078 77.371 1.00 65.45 550 SER A CA 1
ATOM 4078 C C . SER A 1 530 ? 262.436 11.785 78.631 1.00 61.79 550 SER A C 1
ATOM 4079 O O . SER A 1 530 ? 262.540 11.175 79.694 1.00 63.66 550 SER A O 1
ATOM 4082 N N . PRO A 1 531 ? 262.778 13.079 78.514 1.00 55.46 551 PRO A N 1
ATOM 4083 C CA . PRO A 1 531 ? 263.199 13.796 79.727 1.00 57.09 551 PRO A CA 1
ATOM 4084 C C . PRO A 1 531 ? 262.089 14.156 80.716 1.00 63.35 551 PRO A C 1
ATOM 4085 O O . PRO A 1 531 ? 262.298 15.050 81.540 1.00 67.56 551 PRO A O 1
ATOM 4089 N N . VAL A 1 532 ? 260.936 13.500 80.638 1.00 64.42 552 VAL A N 1
ATOM 4090 C CA . VAL A 1 532 ? 259.881 13.707 81.627 1.00 62.72 552 VAL A CA 1
ATOM 4091 C C . VAL A 1 532 ? 259.307 12.361 82.063 1.00 56.07 552 VAL A C 1
ATOM 4092 O O . VAL A 1 532 ? 258.469 12.289 82.965 1.00 58.07 552 VAL A O 1
ATOM 4096 N N . GLY A 1 533 ? 259.776 11.294 81.421 1.00 42.89 553 GLY A N 1
ATOM 4097 C CA . GLY A 1 533 ? 259.387 9.946 81.794 1.00 45.47 553 GLY A CA 1
ATOM 4098 C C . GLY A 1 533 ? 259.077 9.057 80.605 1.00 51.10 553 GLY A C 1
ATOM 4099 O O . GLY A 1 533 ? 259.081 9.514 79.465 1.00 54.61 553 GLY A O 1
ATOM 4100 N N . PRO A 1 534 ? 258.815 7.770 80.864 1.00 48.49 554 PRO A N 1
ATOM 4101 C CA . PRO A 1 534 ? 258.418 6.859 79.783 1.00 48.05 554 PRO A CA 1
ATOM 4102 C C . PRO A 1 534 ? 257.076 7.256 79.160 1.00 51.78 554 PRO A C 1
ATOM 4103 O O . PRO A 1 534 ? 256.046 7.170 79.818 1.00 58.87 554 PRO A O 1
ATOM 4107 N N . LEU A 1 535 ? 257.112 7.694 77.905 1.00 55.47 555 LEU A N 1
ATOM 4108 C CA . LEU A 1 535 ? 255.922 8.058 77.143 1.00 35.82 555 LEU A CA 1
ATOM 4109 C C . LEU A 1 535 ? 255.511 6.939 76.187 1.00 26.03 555 LEU A C 1
ATOM 4110 O O . LEU A 1 535 ? 256.356 6.335 75.522 1.00 35.67 555 LEU A O 1
ATOM 4115 N N . ARG A 1 536 ? 254.212 6.664 76.110 1.00 38.92 556 ARG A N 1
ATOM 4116 C CA . ARG A 1 536 ? 253.714 5.695 75.141 1.00 23.71 556 ARG A CA 1
ATOM 4117 C C . ARG A 1 536 ? 252.568 6.285 74.314 1.00 29.62 556 ARG A C 1
ATOM 4118 O O . ARG A 1 536 ? 251.646 6.915 74.844 1.00 40.65 556 ARG A O 1
ATOM 4126 N N . LEU A 1 537 ? 252.673 6.099 73.002 1.00 24.86 557 LEU A N 1
ATOM 4127 C CA . LEU A 1 537 ? 251.700 6.611 72.065 1.00 23.38 557 LEU A CA 1
ATOM 4128 C C . LEU A 1 537 ? 251.238 5.503 71.157 1.00 25.73 557 LEU A C 1
ATOM 4129 O O . LEU A 1 537 ? 252.009 5.014 70.363 1.00 33.64 557 LEU A O 1
ATOM 4134 N N . ASP A 1 538 ? 249.973 5.121 71.249 1.00 31.68 558 ASP A N 1
ATOM 4135 C CA . ASP A 1 538 ? 249.504 3.979 70.483 1.00 33.58 558 ASP A CA 1
ATOM 4136 C C . ASP A 1 538 ? 248.402 4.347 69.505 1.00 32.59 558 ASP A C 1
ATOM 4137 O O . ASP A 1 538 ? 247.607 5.261 69.742 1.00 26.89 558 ASP A O 1
ATOM 4142 N N . LEU A 1 539 ? 248.384 3.631 68.390 1.00 29.84 559 LEU A N 1
ATOM 4143 C CA . LEU A 1 539 ? 247.287 3.707 67.453 1.00 25.22 559 LEU A CA 1
ATOM 4144 C C . LEU A 1 539 ? 246.621 2.340 67.424 1.00 27.84 559 LEU A C 1
ATOM 4145 O O . LEU A 1 539 ? 247.259 1.327 67.098 1.00 32.66 559 LEU A O 1
ATOM 4150 N N . ALA A 1 540 ? 245.340 2.324 67.781 1.00 29.51 560 ALA A N 1
ATOM 4151 C CA . ALA A 1 540 ? 244.606 1.087 68.033 1.00 27.11 560 ALA A CA 1
ATOM 4152 C C . ALA A 1 540 ? 243.307 0.976 67.230 1.00 25.18 560 ALA A C 1
ATOM 4153 O O . ALA A 1 540 ? 242.557 1.936 67.079 1.00 22.70 560 ALA A O 1
ATOM 4155 N N . HIS A 1 541 ? 243.065 -0.220 66.721 1.00 21.75 561 HIS A N 1
ATOM 4156 C CA . HIS A 1 541 ? 241.880 -0.542 65.955 1.00 31.90 561 HIS A CA 1
ATOM 4157 C C . HIS A 1 541 ? 240.996 -1.512 66.727 1.00 30.89 561 HIS A C 1
ATOM 4158 O O . HIS A 1 541 ? 241.436 -2.604 67.110 1.00 21.12 561 HIS A O 1
ATOM 4165 N N . ALA A 1 542 ? 239.752 -1.109 66.959 1.00 35.72 562 ALA A N 1
ATOM 4166 C CA . ALA A 1 542 ? 238.772 -1.996 67.583 1.00 34.28 562 ALA A CA 1
ATOM 4167 C C . ALA A 1 542 ? 238.229 -2.986 66.566 1.00 31.83 562 ALA A C 1
ATOM 4168 O O . ALA A 1 542 ? 237.699 -2.591 65.530 1.00 42.75 562 ALA A O 1
ATOM 4170 N N . LEU A 1 543 ? 238.368 -4.273 66.861 1.00 28.53 563 LEU A N 1
ATOM 4171 C CA . LEU A 1 543 ? 237.908 -5.309 65.944 1.00 35.04 563 LEU A CA 1
ATOM 4172 C C . LEU A 1 543 ? 236.439 -5.627 66.146 1.00 32.87 563 LEU A C 1
ATOM 4173 O O . LEU A 1 543 ? 235.783 -6.142 65.247 1.00 39.54 563 LEU A O 1
ATOM 4178 N N . ASP A 1 544 ? 235.927 -5.335 67.335 1.00 48.51 564 ASP A N 1
ATOM 4179 C CA . ASP A 1 544 ? 234.543 -5.669 67.661 1.00 52.96 564 ASP A CA 1
ATOM 4180 C C . ASP A 1 544 ? 233.661 -4.437 67.703 1.00 50.92 564 ASP A C 1
ATOM 4181 O O . ASP A 1 544 ? 234.148 -3.311 67.556 1.00 41.03 564 ASP A O 1
ATOM 4186 N N . ASP A 1 545 ? 232.365 -4.671 67.916 1.00 70.55 565 ASP A N 1
ATOM 4187 C CA . ASP A 1 545 ? 231.342 -3.629 67.836 1.00 74.79 565 ASP A CA 1
ATOM 4188 C C . ASP A 1 545 ? 231.537 -2.865 66.531 1.00 73.87 565 ASP A C 1
ATOM 4189 O O . ASP A 1 545 ? 231.826 -3.475 65.498 1.00 83.06 565 ASP A O 1
ATOM 4194 N N . ASP A 1 546 ? 231.399 -1.546 66.555 1.00 59.60 566 ASP A N 1
ATOM 4195 C CA . ASP A 1 546 ? 231.807 -0.905 65.311 1.00 72.36 566 ASP A CA 1
ATOM 4196 C C . ASP A 1 546 ? 233.090 -0.128 65.536 1.00 70.01 566 ASP A C 1
ATOM 4197 O O . ASP A 1 546 ? 233.066 1.074 65.796 1.00 68.54 566 ASP A O 1
ATOM 4202 N N . GLY A 1 547 ? 234.137 -0.877 65.216 1.00 58.74 567 GLY A N 1
ATOM 4203 C CA . GLY A 1 547 ? 235.486 -0.433 65.478 1.00 45.47 567 GLY A CA 1
ATOM 4204 C C . GLY A 1 547 ? 236.050 0.519 64.449 1.00 53.58 567 GLY A C 1
ATOM 4205 O O . GLY A 1 547 ? 236.162 0.194 63.264 1.00 62.29 567 GLY A O 1
ATOM 4206 N N . GLY A 1 548 ? 236.404 1.710 64.911 1.00 43.94 568 GLY A N 1
ATOM 4207 C CA . GLY A 1 548 ? 237.187 2.629 64.113 1.00 42.90 568 GLY A CA 1
ATOM 4208 C C . GLY A 1 548 ? 238.599 2.634 64.660 1.00 48.07 568 GLY A C 1
ATOM 4209 O O . GLY A 1 548 ? 239.111 1.584 65.066 1.00 36.96 568 GLY A O 1
ATOM 4210 N N . PHE A 1 549 ? 239.219 3.811 64.697 1.00 50.81 569 PHE A N 1
ATOM 4211 C CA . PHE A 1 549 ? 240.580 3.933 65.208 1.00 37.82 569 PHE A CA 1
ATOM 4212 C C . PHE A 1 549 ? 240.675 4.873 66.395 1.00 34.23 569 PHE A C 1
ATOM 4213 O O . PHE A 1 549 ? 239.833 5.749 66.592 1.00 45.59 569 PHE A O 1
ATOM 4221 N N . ARG A 1 550 ? 241.707 4.672 67.200 1.00 32.26 570 ARG A N 1
ATOM 4222 C CA . ARG A 1 550 ? 241.794 5.427 68.434 1.00 35.26 570 ARG A CA 1
ATOM 4223 C C . ARG A 1 550 ? 243.249 5.673 68.799 1.00 36.49 570 ARG A C 1
ATOM 4224 O O . ARG A 1 550 ? 244.096 4.787 68.647 1.00 44.34 570 ARG A O 1
ATOM 4232 N N . LEU A 1 551 ? 243.490 6.881 69.297 1.00 30.67 571 LEU A N 1
ATOM 4233 C CA . LEU A 1 551 ? 244.819 7.264 69.733 1.00 29.84 571 LEU A CA 1
ATOM 4234 C C . LEU A 1 551 ? 244.908 7.202 71.245 1.00 31.02 571 LEU A C 1
ATOM 4235 O O . LEU A 1 551 ? 244.155 7.869 71.943 1.00 30.15 571 LEU A O 1
ATOM 4240 N N . HIS A 1 552 ? 245.831 6.394 71.750 1.00 33.59 572 HIS A N 1
ATOM 4241 C CA . HIS A 1 552 ? 246.038 6.293 73.186 1.00 22.30 572 HIS A CA 1
ATOM 4242 C C . HIS A 1 552 ? 247.360 6.922 73.597 1.00 29.62 572 HIS A C 1
ATOM 4243 O O . HIS A 1 552 ? 248.372 6.755 72.928 1.00 23.07 572 HIS A O 1
ATOM 4250 N N . PHE A 1 553 ? 247.363 7.640 74.707 1.00 30.04 573 PHE A N 1
ATOM 4251 C CA . PHE A 1 553 ? 248.612 8.204 75.195 1.00 24.20 573 PHE A CA 1
ATOM 4252 C C . PHE A 1 553 ? 248.743 7.961 76.686 1.00 35.31 573 PHE A C 1
ATOM 4253 O O . PHE A 1 553 ? 247.754 8.009 77.412 1.00 41.32 573 PHE A O 1
ATOM 4261 N N . SER A 1 554 ? 249.958 7.695 77.154 1.00 35.26 574 SER A N 1
ATOM 4262 C CA . SER A 1 554 ? 250.114 7.334 78.562 1.00 40.34 574 SER A CA 1
ATOM 4263 C C . SER A 1 554 ? 251.534 7.536 79.111 1.00 43.41 574 SER A C 1
ATOM 4264 O O . SER A 1 554 ? 252.510 7.507 78.357 1.00 46.77 574 SER A O 1
ATOM 4275 N N . GLY A 1 556 ? 254.326 6.780 82.662 1.00 70.81 576 GLY A N 1
ATOM 4276 C CA . GLY A 1 556 ? 254.601 5.937 83.813 1.00 84.87 576 GLY A CA 1
ATOM 4277 C C . GLY A 1 556 ? 255.382 4.689 83.457 1.00 95.17 576 GLY A C 1
ATOM 4278 O O . GLY A 1 556 ? 255.457 4.324 82.282 1.00 93.37 576 GLY A O 1
ATOM 4279 N N . PRO A 1 557 ? 255.975 4.031 84.471 1.00 98.36 577 PRO A N 1
ATOM 4280 C CA . PRO A 1 557 ? 256.713 2.774 84.285 1.00 97.70 577 PRO A CA 1
ATOM 4281 C C . PRO A 1 557 ? 255.833 1.688 83.669 1.00 96.13 577 PRO A C 1
ATOM 4282 O O . PRO A 1 557 ? 254.613 1.713 83.841 1.00 93.47 577 PRO A O 1
ATOM 4286 N N . GLU A 1 558 ? 256.448 0.761 82.943 1.00 99.21 578 GLU A N 1
ATOM 4287 C CA . GLU A 1 558 ? 255.715 -0.311 82.281 1.00 99.48 578 GLU A CA 1
ATOM 4288 C C . GLU A 1 558 ? 255.068 -1.250 83.300 1.00 98.32 578 GLU A C 1
ATOM 4289 O O . GLU A 1 558 ? 253.993 -1.799 83.056 1.00 100.75 578 GLU A O 1
ATOM 4295 N N . LEU A 1 559 ? 255.723 -1.421 84.445 1.00 95.02 579 LEU A N 1
ATOM 4296 C CA . LEU A 1 559 ? 255.239 -2.338 85.474 1.00 89.57 579 LEU A CA 1
ATOM 4297 C C . LEU A 1 559 ? 254.616 -1.621 86.666 1.00 96.86 579 LEU A C 1
ATOM 4298 O O . LEU A 1 559 ? 253.766 -2.180 87.361 1.00 94.03 579 LEU A O 1
#

Solvent-accessible surface area: 28681 Å² total

Organism: Pseudomonas aeruginosa (strain ATCC 15692 / DSM 22644 / CIP 104116 / JCM 14847 / LMG 12228 / 1C / PRS 101 / PAO1) (NCBI:txid208964)

Secondary structure (DSSP, 8-state):
--PPEEEEEESS--HHHHHHHHHHH----S--HHHHHHHHHHHHHHHHHHHHHTT-SS-EEEEEEE-SSS-EEEEEEE--PPPEEEEEEEEEESGGGG-TT-PPP-SGGGSTTSBPPTTHHHHHHHHHHHHHHHTT-TT-EEEEEEEEEETTTTEEEEEEEEE--PPPEEEEEEEEES--S-HHHHH---S-TTSB--HHHHHHHHHHHHHTSSEEEEEEE--S---EEEEEEEEEEPPS---EEEE--TTT-SEEEEEEEES-SSTT--EEEEEEEEETTEEEEEEEEEEE-SSTTTEEEEEEEEEEEEEETTEEEEEEEEEEEEEEE-TTS-EEEEEEE--EEEEETTEEEEE-B--EEEEEEEEES-SSS-SSEEEEEEEEEEE-TTSSBSS-EEEEE--EEEEEETTTEEEEEEEE-EEEE-S-GGG--GGGSB-B-STTS-TTS-TT-BS-B-TT--B--B---EEEEEEEEEEETTEEEEEEEEEE---S-TT----EEEEEEEEEEEETTEEEEEEEEEE-SSS--EEEEE-----

Nearest PDB structures (foldseek):
  8us1-assembly1_A  TM=1.002E+00  e=0.000E+00  Pseudomonas aeruginosa PAO1
  8us2-assembly2_B  TM=9.787E-01  e=3.313E-85  Pseudomonas aeruginosa PAO1
  7ojf-assembly1_N  TM=7.125E-01  e=3.497E-22  Escherichia coli BW25113
  4bza-assembly1_A  TM=8.269E-01  e=4.077E-15  Escherichia coli BL21(DE3)
  4qay-assembly1_A  TM=8.176E-01  e=7.303E-15  human gut metagenome

Radius of gyration: 32.08 Å; Cα contacts (8 Å, |Δi|>4): 1374; chains: 1; bounding box: 88×48×76 Å

B-factor: mean 50.03, std 21.05, range [17.44, 238.34]

GO terms:
  GO:0009279 cell outer membrane (C, IDA)
  GO:0043165 Gram-negative-bacterium-type cell outer membrane assembly (P, IC)
  GO:0032977 membrane insertase activity (F, IC)
  GO:0051205 protein insertion into membrane (P, IC)